Protein AF-A0A2X3K4H9-F1 (afdb_monomer)

pLDDT: mean 88.52, std 13.28, range [29.33, 98.56]

Foldseek 3Di:
DPDDPPDDDDDADEAEDEDFPVVCPDPVNVVVLVCLQFVPVPPVLVVVLVVQLVCLVDPVSCVVVVNPVVSVVSNCVSVPPGRRRHQAYEYDYDQLRDLVRQLVVLCCCCPVVVHAYAYEDELLQVADVRLCVLCVLQVNNVWADDNVSSVSGDYNVSVLVSQVVSCVSCVVSVHHYAYEYDFWDWTAPPPPPDDDGIDTDGALLFVLSSLVVVLVNCVSVVQAHAYEYNGRDELVCLLLCVQQVHDDYHDVVHLPDPCHPVSVVSSVVSCVPHPSPPDPGGNNVSSVVVSVCSSPPPSNHAADQDPDDQDDPDDADPVRNDDLSLLVQDPQSQPQVVLVVCVVVVVLQVSLVSCVVRALCLVCQLPDPPRSSQVNGPCSVPHGGDPSSPSSVVSCVSNVVVNVVVDDQAPQQQVDEAEEFEAQARVSSVVQSVCSNVRHNYDYHHPDPDGHDDPDPDPDPDDDDD

Secondary structure (DSSP, 8-state):
--PPPSSS----EEEEE-S-HHHHTSHHHHHHHHHHH--TT-HHHHHHHHHHHHHHH-HHHHHHTT-GGGHHHHHTHHHHS-S--EEEEEE-PPTT--HHHHHHHHHHHHHTS--EEEEEE-GGGG-HHHHHHHHHHTT-TT----HHHHHHSPPHHHHHHHHHHHHHHHHHTT--EEEEE-S-EEEE--S-SSSSSEEEE-SGGGHHHHHHHHHHHHHHTTT-S-EEE-SS--TTTHHHHHHTT--SB--HHHHTSTTGGGHHHHHHHHHHT-SGGG--S--HHHHHHHHHHTTT-GGGS-----------SSPPPTT-----HHHHHSTT---HHHHHHHHHTT-HHHHHHHHHHH-S-HHHHHHS---HHHHT-GGGGTS----HHHHHHHHHHHHHHHHHHH--PPTTTTSSPPEEEE--SHHHHHHHHHHHHTT--EEEE-SSSSSS--------------

Organism: Escherichia coli (NCBI:txid562)

Nearest PDB structures (foldseek):
  8oh5-assembly1_C  TM=9.272E-01  e=1.224E-05  Sporomusa ovata DSM 2662
  7mfm-assembly1_I  TM=8.355E-01  e=2.656E-06  Bacillus subtilis
  6s6s-assembly1_F  TM=8.269E-01  e=1.523E-05  Azospirillum brasilense
  6i4b-assembly2_B  TM=3.781E-01  e=1.017E-03  Plasmodium falciparum
  5e9h-assembly1_A  TM=2.307E-01  e=1.999E+00  Fusarium graminearum PH-1

InterPro domains:
  IPR009051 Alpha-helical ferredoxin [G3DSA:1.10.1060.10] (274-410)
  IPR028261 Dihydroprymidine dehydrogenase domain II [PF14691] (319-399)
  IPR036188 FAD/NAD(P)-binding domain superfamily [G3DSA:3.50.50.60] (411-460)
  IPR036188 FAD/NAD(P)-binding domain superfamily [SSF51905] (418-452)
  IPR051394 Glutamate Synthase [PTHR43100] (319-453)

Solvent-accessible surface area (backbone atoms only — not comparable to full-atom values): 26100 Å² total; per-residue (Å²): 127,98,67,78,62,97,74,66,95,77,86,83,49,69,44,76,50,71,66,55,59,70,58,48,68,33,69,73,44,40,53,51,52,50,42,40,44,43,24,74,85,36,69,64,51,54,52,51,36,52,51,52,47,53,50,69,68,33,67,66,57,28,55,78,69,72,39,60,93,46,43,74,72,50,66,51,41,56,78,64,57,67,44,58,49,32,67,32,37,35,39,45,72,59,90,52,51,52,64,69,54,56,50,51,42,52,46,45,35,42,71,77,65,66,29,24,40,28,43,51,46,56,51,52,47,63,34,59,71,54,49,51,50,55,34,44,70,19,58,43,66,87,65,46,70,62,65,66,61,43,68,51,31,60,48,48,70,61,48,54,58,50,50,54,54,48,46,54,50,20,55,74,66,76,42,55,50,36,37,29,36,37,48,52,45,78,25,47,43,84,78,72,85,57,84,66,69,58,40,72,49,56,34,45,76,32,24,39,46,33,40,39,45,51,32,55,52,23,62,78,45,74,10,66,62,45,36,28,42,29,23,28,41,34,79,90,44,45,52,66,49,38,60,17,32,46,51,61,77,44,42,67,70,46,39,74,37,92,66,29,74,62,46,55,61,53,41,47,59,59,47,69,79,49,80,37,80,78,50,90,44,34,42,47,70,56,31,43,51,51,29,57,46,34,54,72,37,75,80,36,43,58,67,78,57,78,86,74,77,80,74,71,98,64,86,70,48,97,90,56,75,72,78,61,47,29,27,72,50,27,94,62,53,44,68,54,71,58,33,52,51,29,48,76,69,70,37,22,32,61,20,34,52,58,47,52,73,58,34,76,51,54,72,57,49,27,73,70,53,86,53,53,26,36,80,29,26,75,46,39,81,80,44,54,47,62,62,59,45,58,52,46,37,50,21,44,75,72,6,44,69,60,35,59,73,70,59,68,84,50,85,58,55,54,75,44,71,72,43,81,37,81,38,38,24,70,69,32,48,35,52,43,50,54,41,32,56,75,8,23,39,63,47,76,46,55,92,60,98,63,77,62,56,77,95,68,88,72,86,70,91,71,81,93,81,130

Sequence (466 aa):
MFQPSDSGKSFIFNMSVGYNLEGIKQPPMQQFIDNMMDASDHPKFAQYRDTLNKLLQDDAFLARHGLQEKRESLQALPARIPTSMVQGVTLSTMHGCPPHEIEAICRYMLEEKGLNTFVKLNPTLLGYARVREILDVCGFGYIGLKEESFDHDLKLTQALEMLERLMALAKEKSLGFGVKLTNTLGTINNKGALPGEEMYMSGRALFPLSINVAAVLSRAFDGKLPISYSGGASQLTIRDIFDTGIRPITMATDLLKPGGYLRLSACMRELEGSDAWGLDHVDVERLNRLAADALTMEYTQKHWKPEERIEVAEDLPLTDCYVAPCVTACAIKQDIPEYIRLLGEHRYADALELIYQRNALPAITGHICDHQCQYNCTRLDYDSALNIRELKKVALEKGWDEYKQRWHKPAGSGSRHPVAVIGAGPAGLAAGYFLARAGHPVTLFEREANCGRRGEKYHSSVPNSG

Mean predicted aligned error: 9.31 Å

Structure (mmCIF, N/CA/C/O backbone):
data_AF-A0A2X3K4H9-F1
#
_entry.id   AF-A0A2X3K4H9-F1
#
loop_
_atom_site.group_PDB
_atom_site.id
_atom_site.type_symbol
_atom_site.label_atom_id
_atom_site.label_alt_id
_atom_site.label_comp_id
_atom_site.label_asym_id
_atom_site.label_entity_id
_atom_site.label_seq_id
_atom_site.pdbx_PDB_ins_code
_atom_site.Cartn_x
_atom_site.Cartn_y
_atom_site.Cartn_z
_atom_site.occupancy
_atom_site.B_iso_or_equiv
_atom_site.auth_seq_id
_atom_site.auth_comp_id
_atom_site.auth_asym_id
_atom_site.auth_atom_id
_atom_site.pdbx_PDB_model_num
ATOM 1 N N . MET A 1 1 ? -23.880 -5.571 12.671 1.00 32.69 1 MET A N 1
ATOM 2 C CA . MET A 1 1 ? -22.768 -5.452 11.703 1.00 32.69 1 MET A CA 1
ATOM 3 C C . MET A 1 1 ? -22.961 -4.160 10.919 1.00 32.69 1 MET A C 1
ATOM 5 O O . MET A 1 1 ? -24.093 -3.881 10.552 1.00 32.69 1 MET A O 1
ATOM 9 N N . PHE A 1 2 ? -21.910 -3.354 10.727 1.00 37.22 2 PHE A N 1
ATOM 10 C CA . PHE A 1 2 ? -21.955 -2.127 9.918 1.00 37.22 2 PHE A CA 1
ATOM 11 C C . PHE A 1 2 ? -22.242 -2.486 8.453 1.00 37.22 2 PHE A C 1
ATOM 13 O O . PHE A 1 2 ? -21.317 -2.749 7.688 1.00 37.22 2 PHE A O 1
ATOM 20 N N . GLN A 1 3 ? -23.514 -2.552 8.074 1.00 30.88 3 GLN A N 1
ATOM 21 C CA . GLN A 1 3 ? -23.913 -2.697 6.680 1.00 30.88 3 GLN A CA 1
ATOM 22 C C . GLN A 1 3 ? -24.199 -1.307 6.101 1.00 30.88 3 GLN A C 1
ATOM 24 O O . GLN A 1 3 ? -24.977 -0.553 6.691 1.00 30.88 3 GLN A O 1
ATOM 29 N N . PRO A 1 4 ? -23.576 -0.934 4.970 1.00 37.12 4 PRO A N 1
ATOM 30 C CA . PRO A 1 4 ? -24.044 0.193 4.179 1.00 37.12 4 PRO A CA 1
ATOM 31 C C . PRO A 1 4 ? -25.512 -0.048 3.818 1.00 37.12 4 PRO A C 1
ATOM 33 O O . PRO A 1 4 ? -25.869 -1.157 3.430 1.00 37.12 4 PRO A O 1
ATOM 36 N N . SER A 1 5 ? -26.357 0.974 3.955 1.00 36.72 5 SER A N 1
ATOM 37 C CA . SER A 1 5 ? -27.742 0.929 3.479 1.00 36.72 5 SER A CA 1
ATOM 38 C C . SER A 1 5 ? -27.809 0.470 2.018 1.00 36.72 5 SER A C 1
ATOM 40 O O . SER A 1 5 ? -26.941 0.861 1.237 1.00 36.72 5 SER A O 1
ATOM 42 N N . ASP A 1 6 ? -28.891 -0.212 1.634 1.00 41.84 6 ASP A N 1
ATOM 43 C CA . ASP A 1 6 ? -29.187 -0.696 0.269 1.00 41.84 6 ASP A CA 1
ATOM 44 C C . ASP A 1 6 ? -29.144 0.379 -0.846 1.00 41.84 6 ASP A C 1
ATOM 46 O O . ASP A 1 6 ? -29.258 0.073 -2.032 1.00 41.84 6 ASP A O 1
ATOM 50 N N . SER A 1 7 ? -28.949 1.656 -0.507 1.00 44.53 7 SER A N 1
ATOM 51 C CA . SER A 1 7 ? -28.808 2.762 -1.451 1.00 44.53 7 SER A CA 1
ATOM 52 C C . SER A 1 7 ? -27.354 3.237 -1.606 1.00 44.53 7 SER A C 1
ATOM 54 O O . SER A 1 7 ? -26.937 4.219 -0.991 1.00 44.53 7 SER A O 1
ATOM 56 N N . GLY A 1 8 ? -26.609 2.599 -2.511 1.00 53.66 8 GLY A N 1
ATOM 57 C CA . GLY A 1 8 ? -25.407 3.164 -3.140 1.00 53.66 8 GLY A CA 1
ATOM 58 C C . GLY A 1 8 ? -24.154 3.327 -2.264 1.00 53.66 8 GLY A C 1
ATOM 59 O O . GLY A 1 8 ? -24.113 3.002 -1.081 1.00 53.66 8 GLY A O 1
ATOM 60 N N . LYS A 1 9 ? -23.078 3.824 -2.894 1.00 53.56 9 LYS A N 1
ATOM 61 C CA . LYS A 1 9 ? -21.779 4.083 -2.250 1.00 53.56 9 LYS A CA 1
ATOM 62 C C . LYS A 1 9 ? -21.973 5.069 -1.093 1.00 53.56 9 LYS A C 1
ATOM 64 O O . LYS A 1 9 ? -22.380 6.205 -1.329 1.00 53.56 9 LYS A O 1
ATOM 69 N N . SER A 1 10 ? -21.659 4.642 0.126 1.00 62.22 10 SER A N 1
ATOM 70 C CA . SER A 1 10 ? -21.800 5.447 1.340 1.00 62.22 10 SER A CA 1
ATOM 71 C C . SER A 1 10 ? -20.437 5.686 1.989 1.00 62.22 10 SER A C 1
ATOM 73 O O . SER A 1 10 ? -19.548 4.836 1.919 1.00 62.22 10 SER A O 1
ATOM 75 N N . PHE A 1 11 ? -20.257 6.860 2.587 1.00 73.00 11 PHE A N 1
ATOM 76 C CA . PHE A 1 11 ? -19.050 7.229 3.322 1.00 73.00 11 PHE A CA 1
ATOM 77 C C . PHE A 1 11 ? -19.358 7.190 4.814 1.00 73.00 11 PHE A C 1
ATOM 79 O O . PHE A 1 11 ? -20.405 7.664 5.245 1.00 73.00 11 PHE A O 1
ATOM 86 N N . ILE A 1 12 ? -18.432 6.647 5.597 1.00 77.75 12 ILE A N 1
ATOM 87 C CA . ILE A 1 12 ? -18.536 6.605 7.054 1.00 77.75 12 ILE A CA 1
ATOM 88 C C . ILE A 1 12 ? -17.395 7.445 7.614 1.00 77.75 12 ILE A C 1
ATOM 90 O O . ILE A 1 12 ? -16.233 7.218 7.269 1.00 77.75 12 ILE A O 1
ATOM 94 N N . PHE A 1 13 ? -17.714 8.391 8.495 1.00 87.00 13 PHE A N 1
ATOM 95 C CA . PHE A 1 13 ? -16.705 9.035 9.324 1.00 87.00 13 PHE A CA 1
ATOM 96 C C . PHE A 1 13 ? -16.558 8.247 10.621 1.00 87.00 13 PHE A C 1
ATOM 98 O O . PHE A 1 13 ? -17.532 7.891 11.282 1.00 87.00 13 PHE A O 1
ATOM 105 N N . ASN A 1 14 ? -15.312 7.969 10.975 1.00 88.44 14 ASN A N 1
ATOM 106 C CA . ASN A 1 14 ? -14.957 7.279 12.201 1.00 88.44 14 ASN A CA 1
ATOM 107 C C . ASN A 1 14 ? -13.991 8.169 12.976 1.00 88.44 14 ASN A C 1
ATOM 109 O O . ASN A 1 14 ? -12.953 8.575 12.447 1.00 88.44 14 ASN A O 1
ATOM 113 N N . MET A 1 15 ? -14.353 8.491 14.212 1.00 93.25 15 MET A N 1
ATOM 114 C CA . MET A 1 15 ? -13.554 9.353 15.074 1.00 93.25 15 MET A CA 1
ATOM 115 C C . MET A 1 15 ? -12.345 8.586 15.613 1.00 93.25 15 MET A C 1
ATOM 117 O O . MET A 1 15 ? -12.411 7.377 15.812 1.00 93.25 15 MET A O 1
ATOM 121 N N . SER A 1 16 ? -11.237 9.273 15.887 1.00 91.75 16 SER A N 1
ATOM 122 C CA . SER A 1 16 ? -10.100 8.692 16.605 1.00 91.75 16 SER A CA 1
ATOM 123 C C . SER A 1 16 ? -9.801 9.519 17.845 1.00 91.75 16 SER A C 1
ATOM 125 O O . SER A 1 16 ? -9.658 10.733 17.738 1.00 91.75 16 SER A O 1
ATOM 127 N N . VAL A 1 17 ? -9.665 8.866 19.000 1.00 92.00 17 VAL A N 1
ATOM 128 C CA . VAL A 1 17 ? -9.350 9.515 20.284 1.00 92.00 17 VAL A CA 1
ATOM 129 C C . VAL A 1 17 ? -8.116 8.849 20.886 1.00 92.00 17 VAL A C 1
ATOM 131 O O . VAL A 1 17 ? -8.017 7.623 20.877 1.00 92.00 17 VAL A O 1
ATOM 134 N N . GLY A 1 18 ? -7.158 9.647 21.362 1.00 89.06 18 GLY A N 1
ATOM 135 C CA . GLY A 1 18 ? -5.876 9.166 21.887 1.00 89.06 18 GLY A CA 1
ATOM 136 C C . GLY A 1 18 ? -5.420 9.921 23.130 1.00 89.06 18 GLY A C 1
ATOM 137 O O . GLY A 1 18 ? -4.400 10.598 23.098 1.00 89.06 18 GLY A O 1
ATOM 138 N N . TYR A 1 19 ? -6.205 9.827 24.202 1.00 87.38 19 TYR A N 1
ATOM 139 C CA . TYR A 1 19 ? -5.939 10.432 25.510 1.00 87.38 19 TYR A CA 1
ATOM 140 C C . TYR A 1 19 ? -6.294 9.430 26.612 1.00 87.38 19 TYR A C 1
ATOM 142 O O . TYR A 1 19 ? -7.030 8.474 26.360 1.00 87.38 19 TYR A O 1
ATOM 150 N N . ASN A 1 20 ? -5.807 9.665 27.830 1.00 91.94 20 ASN A N 1
ATOM 151 C CA . ASN A 1 20 ? -6.310 8.970 29.013 1.00 91.94 20 ASN A CA 1
ATOM 152 C C . ASN A 1 20 ? -7.774 9.344 29.299 1.00 91.94 20 ASN A C 1
ATOM 154 O O . ASN A 1 20 ? -8.291 10.336 28.778 1.00 91.94 20 ASN A O 1
ATOM 158 N N . LEU A 1 21 ? -8.454 8.572 30.151 1.00 93.38 21 LEU A N 1
ATOM 159 C CA . LEU A 1 21 ? -9.870 8.817 30.447 1.00 93.38 21 LEU A CA 1
ATOM 160 C C . LEU A 1 21 ? -10.109 10.214 31.036 1.00 93.38 21 LEU A C 1
ATOM 162 O O . LEU A 1 21 ? -11.096 10.867 30.699 1.00 93.38 21 LEU A O 1
ATOM 166 N N . GLU A 1 22 ? -9.202 10.682 31.892 1.00 94.00 22 GLU A N 1
ATOM 167 C CA . GLU A 1 22 ? -9.266 12.030 32.457 1.00 94.00 22 GLU A CA 1
ATOM 168 C C . GLU A 1 22 ? -9.216 13.098 31.359 1.00 94.00 22 GLU A C 1
ATOM 170 O O . GLU A 1 22 ? -10.086 13.965 31.310 1.00 94.00 22 GLU A O 1
ATOM 175 N N . GLY A 1 23 ? -8.254 12.998 30.438 1.00 93.38 23 GLY A N 1
ATOM 176 C CA . GLY A 1 23 ? -8.111 13.889 29.290 1.00 93.38 23 GLY A CA 1
ATOM 177 C C . GLY A 1 23 ? -9.315 13.839 28.354 1.00 93.38 23 GLY A C 1
ATOM 178 O O . GLY A 1 23 ? -9.757 14.875 27.863 1.00 93.38 23 GLY A O 1
ATOM 179 N N . ILE A 1 24 ? -9.905 12.655 28.164 1.00 94.44 24 ILE A N 1
ATOM 180 C CA . ILE A 1 24 ? -11.138 12.486 27.385 1.00 94.44 24 ILE A CA 1
ATOM 181 C C . ILE A 1 24 ? -12.302 13.249 28.007 1.00 94.44 24 ILE A C 1
ATOM 183 O O . ILE A 1 24 ? -13.101 13.840 27.283 1.00 94.44 24 ILE A O 1
ATOM 187 N N . LYS A 1 25 ? -12.398 13.265 29.336 1.00 95.94 25 LYS A N 1
ATOM 188 C CA . LYS A 1 25 ? -13.464 13.958 30.067 1.00 95.94 25 LYS A CA 1
ATOM 189 C C . LYS A 1 25 ? -13.266 15.474 30.149 1.00 95.94 25 LYS A C 1
ATOM 191 O O . LYS A 1 25 ? -14.180 16.165 30.591 1.00 95.94 25 LYS A O 1
ATOM 196 N N . GLN A 1 26 ? -12.122 16.008 29.713 1.00 97.38 26 GLN A N 1
ATOM 197 C CA . GLN A 1 26 ? -11.888 17.451 29.725 1.00 97.38 26 GLN A CA 1
ATOM 198 C C . GLN A 1 26 ? -12.803 18.186 28.730 1.00 97.38 26 GLN A C 1
ATOM 200 O O . GLN A 1 26 ? -13.068 17.663 27.641 1.00 97.38 26 GLN A O 1
ATOM 205 N N . PRO A 1 27 ? -13.231 19.428 29.039 1.00 97.69 27 PRO A N 1
ATOM 206 C CA . PRO A 1 27 ? -14.186 20.168 28.212 1.00 97.69 27 PRO A CA 1
ATOM 207 C C . PRO A 1 27 ? -13.824 20.277 26.720 1.00 97.69 27 PRO A C 1
ATOM 209 O O . PRO A 1 27 ? -14.715 20.063 25.901 1.00 97.69 27 PRO A O 1
ATOM 212 N N . PRO A 1 28 ? -12.557 20.526 26.315 1.00 96.00 28 PRO A N 1
ATOM 213 C CA . PRO A 1 28 ? -12.213 20.600 24.892 1.00 96.00 28 PRO A CA 1
ATOM 214 C C . PRO A 1 28 ? -12.434 19.279 24.145 1.00 96.00 28 PRO A C 1
ATOM 216 O O . PRO A 1 28 ? -12.860 19.280 22.992 1.00 96.00 28 PRO A O 1
ATOM 219 N N . MET A 1 29 ? -12.158 18.147 24.800 1.00 95.12 29 MET A N 1
ATOM 220 C CA . MET A 1 29 ? -12.323 16.829 24.190 1.00 95.12 29 MET A CA 1
ATOM 221 C C . MET A 1 29 ? -13.792 16.415 24.149 1.00 95.12 29 MET A C 1
ATOM 223 O O . MET A 1 29 ? -14.240 15.875 23.142 1.00 95.12 29 MET A O 1
ATOM 227 N N . GLN A 1 30 ? -14.556 16.733 25.197 1.00 96.50 30 GLN A N 1
ATOM 228 C CA . GLN A 1 30 ? -16.007 16.548 25.204 1.00 96.50 30 GLN A CA 1
ATOM 229 C C . GLN A 1 30 ? -16.666 17.360 24.091 1.00 96.50 30 GLN A C 1
ATOM 231 O O . GLN A 1 30 ? -17.379 16.791 23.276 1.00 96.50 30 GLN A O 1
ATOM 236 N N . GLN A 1 31 ? -16.321 18.645 23.966 1.00 95.38 31 GLN A N 1
ATOM 237 C CA . GLN A 1 31 ? -16.820 19.493 22.887 1.00 95.38 31 GLN A CA 1
ATOM 238 C C . GLN A 1 31 ? -16.481 18.921 21.503 1.00 95.38 31 GLN A C 1
ATOM 240 O O . GLN A 1 31 ? -17.327 18.931 20.614 1.00 95.38 31 GLN A O 1
ATOM 245 N N . PHE A 1 32 ? -15.263 18.408 21.303 1.00 94.31 32 PHE A N 1
ATOM 246 C CA . PHE A 1 32 ? -14.895 17.749 20.050 1.00 94.31 32 PHE A CA 1
ATOM 247 C C . PHE A 1 32 ? -15.751 16.502 19.779 1.00 94.31 32 PHE A C 1
ATOM 249 O O . PHE A 1 32 ? -16.311 16.386 18.692 1.00 94.31 32 PHE A O 1
ATOM 256 N N . ILE A 1 33 ? -15.869 15.594 20.753 1.00 95.12 33 ILE A N 1
ATOM 257 C CA . ILE A 1 33 ? -16.654 14.358 20.630 1.00 95.12 33 ILE A CA 1
ATOM 258 C C . ILE A 1 33 ? -18.118 14.682 20.329 1.00 95.12 33 ILE A C 1
ATOM 260 O O . ILE A 1 33 ? -18.667 14.160 19.360 1.00 95.12 33 ILE A O 1
ATOM 264 N N . ASP A 1 34 ? -18.719 15.582 21.104 1.00 95.12 34 ASP A N 1
ATOM 265 C CA . ASP A 1 34 ? -20.133 15.932 20.999 1.00 95.12 34 ASP A CA 1
ATOM 266 C C . ASP A 1 34 ? -20.433 16.602 19.649 1.00 95.12 34 ASP A C 1
ATOM 268 O O . ASP A 1 34 ? -21.376 16.206 18.973 1.00 95.12 34 ASP A O 1
ATOM 272 N N . ASN A 1 35 ? -19.564 17.506 19.173 1.00 94.25 35 ASN A N 1
ATOM 273 C CA . ASN A 1 35 ? -19.700 18.126 17.847 1.00 94.25 35 ASN A CA 1
ATOM 274 C C . ASN A 1 35 ? -19.544 17.126 16.688 1.00 94.25 35 ASN A C 1
ATOM 276 O O . ASN A 1 35 ? -20.091 17.339 15.607 1.00 94.25 35 ASN A O 1
ATOM 280 N N . MET A 1 36 ? -18.744 16.069 16.861 1.00 93.06 36 MET A N 1
ATOM 281 C CA . MET A 1 36 ? -18.615 15.014 15.850 1.00 93.06 36 MET A CA 1
ATOM 282 C C . MET A 1 36 ? -19.820 14.066 15.879 1.00 93.06 36 MET A C 1
ATOM 284 O O . MET A 1 36 ? -20.218 13.550 14.832 1.00 93.06 36 MET A O 1
ATOM 288 N N . MET A 1 37 ? -20.398 13.826 17.058 1.00 94.06 37 MET A N 1
ATOM 289 C CA . MET A 1 37 ? -21.619 13.036 17.224 1.00 94.06 37 MET A CA 1
ATOM 290 C C . MET A 1 37 ? -22.837 13.760 16.656 1.00 94.06 37 MET A C 1
ATOM 292 O O . MET A 1 37 ? -23.650 13.123 15.991 1.00 94.06 37 MET A O 1
ATOM 296 N N . ASP A 1 38 ? -22.933 15.073 16.865 1.00 94.12 38 ASP A N 1
ATOM 297 C CA . ASP A 1 38 ? -23.936 15.934 16.253 1.00 94.12 38 ASP A CA 1
ATOM 298 C C . ASP A 1 38 ? -23.370 17.327 15.951 1.00 94.12 38 ASP A C 1
ATOM 300 O O . ASP A 1 38 ? -23.091 18.137 16.832 1.00 94.12 38 ASP A O 1
ATOM 304 N N . ALA A 1 39 ? -23.223 17.613 14.661 1.00 94.06 39 ALA A N 1
ATOM 305 C CA . ALA A 1 39 ? -22.724 18.884 14.160 1.00 94.06 39 ALA A CA 1
ATOM 306 C C . ALA A 1 39 ? -23.843 19.907 13.888 1.00 94.06 39 ALA A C 1
ATOM 308 O O . ALA A 1 39 ? -23.570 20.938 13.270 1.00 94.06 39 ALA A O 1
ATOM 309 N N . SER A 1 40 ? -25.090 19.624 14.290 1.00 92.19 40 SER A N 1
ATOM 310 C CA . SER A 1 40 ? -26.276 20.450 14.011 1.00 92.19 40 SER A CA 1
ATOM 311 C C . SER A 1 40 ? -26.090 21.916 14.413 1.00 92.19 40 SER A C 1
ATOM 313 O O . SER A 1 40 ? -26.322 22.809 13.595 1.00 92.19 40 SER A O 1
ATOM 315 N N . ASP A 1 41 ? -25.557 22.147 15.611 1.00 92.81 41 ASP A N 1
ATOM 316 C CA . ASP A 1 41 ? -25.309 23.480 16.168 1.00 92.81 41 ASP A CA 1
ATOM 317 C C . ASP A 1 41 ? -23.913 24.037 15.828 1.00 92.81 41 ASP A C 1
ATOM 319 O O . ASP A 1 41 ? -23.563 25.163 16.199 1.00 92.81 41 ASP A O 1
ATOM 323 N N . HIS A 1 42 ? -23.077 23.279 15.107 1.00 94.38 42 HIS A N 1
ATOM 324 C CA . HIS A 1 42 ? -21.708 23.696 14.834 1.00 94.38 42 HIS A CA 1
ATOM 325 C C . HIS A 1 42 ? -21.657 24.733 13.692 1.00 94.38 42 HIS A C 1
ATOM 327 O O . HIS A 1 42 ? -22.004 24.426 12.545 1.00 94.38 42 HIS A O 1
ATOM 333 N N . PRO A 1 43 ? -21.107 25.944 13.913 1.00 94.00 43 PRO A N 1
ATOM 334 C CA . PRO A 1 43 ? -21.185 27.041 12.942 1.00 94.00 43 PRO A CA 1
ATOM 335 C C . PRO A 1 43 ? -20.481 26.722 11.617 1.00 94.00 43 PRO A C 1
ATOM 337 O O . PRO A 1 43 ? -20.911 27.159 10.548 1.00 94.00 43 PRO A O 1
ATOM 340 N N . LYS A 1 44 ? -19.409 25.917 11.654 1.00 94.06 44 LYS A N 1
ATOM 341 C CA . LYS A 1 44 ? -18.729 25.475 10.426 1.00 94.06 44 LYS A CA 1
ATOM 342 C C . LYS A 1 44 ? -19.562 24.507 9.599 1.00 94.06 44 LYS A C 1
ATOM 344 O O . LYS A 1 44 ? -19.430 24.519 8.382 1.00 94.06 44 LYS A O 1
ATOM 349 N N . PHE A 1 45 ? -20.404 23.689 10.226 1.00 93.12 45 PHE A N 1
ATOM 350 C CA . PHE A 1 45 ? -21.232 22.740 9.491 1.00 93.12 45 PHE A CA 1
ATOM 351 C C . PHE A 1 45 ? -22.271 23.486 8.649 1.00 93.12 45 PHE A C 1
ATOM 353 O O . PHE A 1 45 ? -22.349 23.265 7.439 1.00 93.12 45 PHE A O 1
ATOM 360 N N . ALA A 1 46 ? -22.958 24.464 9.251 1.00 92.31 46 ALA A N 1
ATOM 361 C CA . ALA A 1 46 ? -23.839 25.384 8.533 1.00 92.31 46 ALA A CA 1
ATOM 362 C C . ALA A 1 46 ? -23.086 26.128 7.413 1.00 92.31 46 ALA A C 1
ATOM 364 O O . ALA A 1 46 ? -23.497 26.084 6.254 1.00 92.31 46 ALA A O 1
ATOM 365 N N . GLN A 1 47 ? -21.914 26.705 7.721 1.00 96.25 47 GLN A N 1
ATOM 366 C CA . GLN A 1 47 ? -21.083 27.404 6.734 1.00 96.25 47 GLN A CA 1
ATOM 367 C C . GLN A 1 47 ? -20.724 26.519 5.524 1.00 96.25 47 GLN A C 1
ATOM 369 O O . GLN A 1 47 ? -20.780 26.977 4.378 1.00 96.25 47 GLN A O 1
ATOM 374 N N . TYR A 1 48 ? -20.325 25.264 5.750 1.00 94.56 48 TYR A N 1
ATOM 375 C CA . TYR A 1 48 ? -19.946 24.350 4.671 1.00 94.56 48 TYR A CA 1
ATOM 376 C C . TYR A 1 48 ? -21.150 23.866 3.868 1.00 94.56 48 TYR A C 1
ATOM 378 O O . TYR A 1 48 ? -21.047 23.771 2.645 1.00 94.56 48 TYR A O 1
ATOM 386 N N . ARG A 1 49 ? -22.302 23.640 4.510 1.00 92.88 49 ARG A N 1
ATOM 387 C CA . ARG A 1 49 ? -23.559 23.351 3.805 1.00 92.88 49 ARG A CA 1
ATOM 388 C C . ARG A 1 49 ? -23.978 24.503 2.899 1.00 92.88 49 ARG A C 1
ATOM 390 O O . ARG A 1 49 ? -24.313 24.262 1.741 1.00 92.88 49 ARG A O 1
ATOM 397 N N . ASP A 1 50 ? -23.882 25.739 3.378 1.00 94.69 50 ASP A N 1
ATOM 398 C CA . ASP A 1 50 ? -24.187 26.929 2.581 1.00 94.69 50 ASP A CA 1
ATOM 399 C C . ASP A 1 50 ? -23.204 27.111 1.425 1.00 94.69 50 ASP A C 1
ATOM 401 O O . ASP A 1 50 ? -23.597 27.455 0.312 1.00 94.69 50 ASP A O 1
ATOM 405 N N . THR A 1 51 ? -21.917 26.858 1.672 1.00 96.12 51 THR A N 1
ATOM 406 C CA . THR A 1 51 ? -20.880 26.915 0.632 1.00 96.12 51 THR A CA 1
ATOM 407 C C . THR A 1 51 ? -21.145 25.876 -0.453 1.00 96.12 51 THR A C 1
ATOM 409 O O . THR A 1 51 ? -21.120 26.211 -1.636 1.00 96.12 51 THR A O 1
ATOM 412 N N . LEU A 1 52 ? -21.462 24.637 -0.065 1.00 93.81 52 LEU A N 1
ATOM 413 C CA . LEU A 1 52 ? -21.840 23.583 -1.001 1.00 93.81 52 LEU A CA 1
ATOM 414 C C . LEU A 1 52 ? -23.093 23.973 -1.794 1.00 93.81 52 LEU A C 1
ATOM 416 O O . LEU A 1 52 ? -23.100 23.835 -3.011 1.00 93.81 52 LEU A O 1
ATOM 420 N N . ASN A 1 53 ? -24.122 24.508 -1.133 1.00 94.00 53 ASN A N 1
ATOM 421 C CA . ASN A 1 53 ? -25.340 24.961 -1.802 1.00 94.00 53 ASN A CA 1
ATOM 422 C C . ASN A 1 53 ? -25.043 26.043 -2.857 1.00 94.00 53 ASN A C 1
ATOM 424 O O . ASN A 1 53 ? -25.503 25.937 -3.988 1.00 94.00 53 ASN A O 1
ATOM 428 N N . LYS A 1 54 ? -24.200 27.033 -2.530 1.00 94.56 54 LYS A N 1
ATOM 429 C CA . LYS A 1 54 ? -23.768 28.075 -3.480 1.00 94.56 54 LYS A CA 1
ATOM 430 C C . LYS A 1 54 ? -23.019 27.494 -4.681 1.00 94.56 54 LYS A C 1
ATOM 432 O O . LYS A 1 54 ? -23.315 27.870 -5.808 1.00 94.56 54 LYS A O 1
ATOM 437 N N . LEU A 1 55 ? -22.092 26.558 -4.457 1.00 94.00 55 LEU A N 1
ATOM 438 C CA . LEU A 1 55 ? -21.357 25.893 -5.543 1.00 94.00 55 LEU A CA 1
ATOM 439 C C . LEU A 1 55 ? -22.288 25.101 -6.469 1.00 94.00 55 LEU A C 1
ATOM 441 O O . LEU A 1 55 ? -22.093 25.083 -7.678 1.00 94.00 55 LEU A O 1
ATOM 445 N N . LEU A 1 56 ? -23.316 24.461 -5.913 1.00 91.69 56 LEU A N 1
ATOM 446 C CA . LEU A 1 56 ? -24.286 23.682 -6.684 1.00 91.69 56 LEU A CA 1
ATOM 447 C C . LEU A 1 56 ? -25.325 24.546 -7.417 1.00 91.69 56 LEU A C 1
ATOM 449 O O . LEU A 1 56 ? -26.004 24.042 -8.312 1.00 91.69 56 LEU A O 1
ATOM 453 N N . GLN A 1 57 ? -25.443 25.826 -7.060 1.00 91.69 57 GLN A N 1
ATOM 454 C CA . GLN A 1 57 ? -26.235 26.827 -7.782 1.00 91.69 57 GLN A CA 1
ATOM 455 C C . GLN A 1 57 ? -25.429 27.547 -8.879 1.00 91.69 57 GLN A C 1
ATOM 457 O O . GLN A 1 57 ? -26.020 28.233 -9.709 1.00 91.69 57 GLN A O 1
ATOM 462 N N . ASP A 1 58 ? -24.102 27.395 -8.906 1.00 93.94 58 ASP A N 1
ATOM 463 C CA . ASP A 1 58 ? -23.226 28.000 -9.912 1.00 93.94 58 ASP A CA 1
ATOM 464 C C . ASP A 1 58 ? -23.162 27.132 -11.184 1.00 93.94 58 ASP A C 1
ATOM 466 O O . ASP A 1 58 ? -22.513 26.081 -11.241 1.00 93.94 58 ASP A O 1
ATOM 470 N N . ASP A 1 59 ? -23.824 27.601 -12.244 1.00 92.88 59 ASP A N 1
ATOM 471 C CA . ASP A 1 59 ? -23.853 26.943 -13.553 1.00 92.88 59 ASP A CA 1
ATOM 472 C C . ASP A 1 59 ? -22.457 26.754 -14.164 1.00 92.88 59 ASP A C 1
ATOM 474 O O . ASP A 1 59 ? -22.198 25.727 -14.802 1.00 92.88 59 ASP A O 1
ATOM 478 N N . ALA A 1 60 ? -21.551 27.715 -13.963 1.00 94.69 60 ALA A N 1
ATOM 479 C CA . ALA A 1 60 ? -20.196 27.660 -14.497 1.00 94.69 60 ALA A CA 1
ATOM 480 C C . ALA A 1 60 ? -19.354 26.617 -13.754 1.00 94.69 60 ALA A C 1
ATOM 482 O O . ALA A 1 60 ? -18.579 25.891 -14.383 1.00 94.69 60 ALA A O 1
ATOM 483 N N . PHE A 1 61 ? -19.536 26.497 -12.435 1.00 93.38 61 PHE A N 1
ATOM 484 C CA . PHE A 1 61 ? -18.928 25.431 -11.640 1.00 93.38 61 PHE A CA 1
ATOM 485 C C . PHE A 1 61 ? -19.399 24.049 -12.114 1.00 93.38 61 PHE A C 1
ATOM 487 O O . PHE A 1 61 ? -18.573 23.183 -12.416 1.00 93.38 61 PHE A O 1
ATOM 494 N N . LEU A 1 62 ? -20.714 23.851 -12.262 1.00 91.94 62 LEU A N 1
ATOM 495 C CA . LEU A 1 62 ? -21.268 22.578 -12.734 1.00 91.94 62 LEU A CA 1
ATOM 496 C C . LEU A 1 62 ? -20.800 22.228 -14.153 1.00 91.94 62 LEU A C 1
ATOM 498 O O . LEU A 1 62 ? -20.477 21.069 -14.413 1.00 91.94 62 LEU A O 1
ATOM 502 N N . ALA A 1 63 ? -20.736 23.209 -15.058 1.00 92.94 63 ALA A N 1
ATOM 503 C CA . ALA A 1 63 ? -20.234 23.017 -16.418 1.00 92.94 63 ALA A CA 1
ATOM 504 C C . ALA A 1 63 ? -18.759 22.595 -16.423 1.00 92.94 63 ALA A C 1
ATOM 506 O O . ALA A 1 63 ? -18.403 21.595 -17.044 1.00 92.94 63 ALA A O 1
ATOM 507 N N . ARG A 1 64 ? -17.908 23.314 -15.677 1.00 94.38 64 ARG A N 1
ATOM 508 C CA . ARG A 1 64 ? -16.461 23.057 -15.591 1.00 94.38 64 ARG A CA 1
ATOM 509 C C . ARG A 1 64 ? -16.140 21.641 -15.113 1.00 94.38 64 ARG A C 1
ATOM 511 O O . ARG A 1 64 ? -15.133 21.077 -15.528 1.00 94.38 64 ARG A O 1
ATOM 518 N N . HIS A 1 65 ? -16.983 21.079 -14.252 1.00 89.69 65 HIS A N 1
ATOM 519 C CA . HIS A 1 65 ? -16.795 19.746 -13.681 1.00 89.69 65 HIS A CA 1
ATOM 520 C C . HIS A 1 65 ? -17.669 18.657 -14.329 1.00 89.69 65 HIS A C 1
ATOM 522 O O . HIS A 1 65 ? -17.660 17.524 -13.854 1.00 89.69 65 HIS A O 1
ATOM 528 N N . GLY A 1 66 ? -18.418 18.969 -15.396 1.00 90.38 66 GLY A N 1
ATOM 529 C CA . GLY A 1 66 ? -19.268 17.994 -16.093 1.00 90.38 66 GLY A CA 1
ATOM 530 C C . GLY A 1 66 ? -20.418 17.447 -15.237 1.00 90.38 66 GLY A C 1
ATOM 531 O O . GLY A 1 66 ? -20.807 16.292 -15.380 1.00 90.38 66 GLY A O 1
ATOM 532 N N . LEU A 1 67 ? -20.948 18.250 -14.310 1.00 89.38 67 LEU A N 1
ATOM 533 C CA . LEU A 1 67 ? -21.972 17.844 -13.337 1.00 89.38 67 LEU A CA 1
ATOM 534 C C . LEU A 1 67 ? -23.395 18.287 -13.713 1.00 89.38 67 LEU A C 1
ATOM 536 O O . LEU A 1 67 ? -24.322 18.073 -12.932 1.00 89.38 67 LEU A O 1
ATOM 540 N N . GLN A 1 68 ? -23.589 18.905 -14.882 1.00 87.31 68 GLN A N 1
ATOM 541 C CA . GLN A 1 68 ? -24.875 19.497 -15.277 1.00 87.31 68 GLN A CA 1
ATOM 542 C C . GLN A 1 68 ? -26.027 18.484 -15.288 1.00 87.31 68 GLN A C 1
ATOM 544 O O . GLN A 1 68 ? -27.081 18.766 -14.724 1.00 87.31 68 GLN A O 1
ATOM 549 N N . GLU A 1 69 ? -25.803 17.284 -15.826 1.00 88.62 69 GLU A N 1
ATOM 550 C CA . GLU A 1 69 ? -26.807 16.209 -15.875 1.00 88.62 69 GLU A CA 1
ATOM 551 C C . GLU A 1 69 ? -27.193 15.678 -14.485 1.00 88.62 69 GLU A C 1
ATOM 553 O O . GLU A 1 69 ? -28.243 15.068 -14.314 1.00 88.62 69 GLU A O 1
ATOM 558 N N . LYS A 1 70 ? -26.363 15.926 -13.463 1.00 85.94 70 LYS A N 1
ATOM 559 C CA . LYS A 1 70 ? -26.612 15.507 -12.075 1.00 85.94 70 LYS A CA 1
ATOM 560 C C . LYS A 1 70 ? -27.190 16.619 -11.202 1.00 85.94 70 LYS A C 1
ATOM 562 O O . LYS A 1 70 ? -27.364 16.389 -10.004 1.00 85.94 70 LYS A O 1
ATOM 567 N N . ARG A 1 71 ? -27.496 17.794 -11.766 1.00 84.94 71 ARG A N 1
ATOM 568 C CA . ARG A 1 71 ? -27.931 18.994 -11.028 1.00 84.94 71 ARG A CA 1
ATOM 569 C C . ARG A 1 71 ? -29.030 18.698 -10.016 1.00 84.94 71 ARG A C 1
ATOM 571 O O . ARG A 1 71 ? -28.842 18.989 -8.841 1.00 84.94 71 ARG A O 1
ATOM 578 N N . GLU A 1 72 ? -30.133 18.092 -10.447 1.00 84.94 72 GLU A N 1
ATOM 579 C CA . GLU A 1 72 ? -31.277 17.816 -9.566 1.00 84.94 72 GLU A CA 1
ATOM 580 C C . GLU A 1 72 ? -30.880 16.916 -8.387 1.00 84.94 72 GLU A C 1
ATOM 582 O O . GLU A 1 72 ? -31.172 17.223 -7.232 1.00 84.94 72 GLU A O 1
ATOM 587 N N . SER A 1 73 ? -30.122 15.847 -8.660 1.00 83.25 73 SER A N 1
ATOM 588 C CA . SER A 1 73 ? -29.639 14.927 -7.620 1.00 83.25 73 SER A CA 1
ATOM 589 C C . SER A 1 73 ? -28.691 15.599 -6.620 1.00 83.25 73 SER A C 1
ATOM 591 O O . SER A 1 73 ? -28.692 15.253 -5.437 1.00 83.25 73 SER A O 1
ATOM 593 N N . LEU A 1 74 ? -27.897 16.569 -7.088 1.00 86.69 74 LEU A N 1
ATOM 594 C CA . LEU A 1 74 ? -26.920 17.285 -6.278 1.00 86.69 74 LEU A CA 1
ATOM 595 C C . LEU A 1 74 ? -27.568 18.413 -5.475 1.00 86.69 74 LEU A C 1
ATOM 597 O O . LEU A 1 74 ? -27.167 18.625 -4.340 1.00 86.69 74 LEU A O 1
ATOM 601 N N . GLN A 1 75 ? -28.593 19.094 -5.989 1.00 86.38 75 GLN A N 1
ATOM 602 C CA . GLN A 1 75 ? -29.274 20.178 -5.266 1.00 86.38 75 GLN A CA 1
ATOM 603 C C . GLN A 1 75 ? -29.863 19.721 -3.924 1.00 86.38 75 GLN A C 1
ATOM 605 O O . GLN A 1 75 ? -29.875 20.484 -2.961 1.00 86.38 75 GLN A O 1
ATOM 610 N N . ALA A 1 76 ? -30.284 18.457 -3.823 1.00 84.50 76 ALA A N 1
ATOM 611 C CA . ALA A 1 76 ? -30.744 17.869 -2.566 1.00 84.50 76 ALA A CA 1
ATOM 612 C C . ALA A 1 76 ? -29.598 17.461 -1.614 1.00 84.50 76 ALA A C 1
ATOM 614 O O . ALA A 1 76 ? -29.847 17.165 -0.445 1.00 84.50 76 ALA A O 1
ATOM 615 N N . LEU A 1 77 ? -28.344 17.422 -2.081 1.00 86.81 77 LEU A N 1
ATOM 616 C CA . LEU A 1 77 ? -27.199 16.920 -1.319 1.00 86.81 77 LEU A CA 1
ATOM 617 C C . LEU A 1 77 ? -26.950 17.698 -0.018 1.00 86.81 77 LEU A C 1
ATOM 619 O O . LEU A 1 77 ? -26.851 17.033 1.011 1.00 86.81 77 LEU A O 1
ATOM 623 N N . PRO A 1 78 ? -26.909 19.050 0.013 1.00 88.81 78 PRO A N 1
ATOM 624 C CA . PRO A 1 78 ? -26.689 19.782 1.261 1.00 88.81 78 PRO A CA 1
ATOM 625 C C . PRO A 1 78 ? -27.715 19.437 2.342 1.00 88.81 78 PRO A C 1
ATOM 627 O O . PRO A 1 78 ? -27.359 19.355 3.512 1.00 88.81 78 PRO A O 1
ATOM 630 N N . ALA A 1 79 ? -28.975 19.206 1.957 1.00 85.62 79 ALA A N 1
ATOM 631 C CA . ALA A 1 79 ? -30.046 18.831 2.877 1.00 85.62 79 ALA A CA 1
ATOM 632 C C . ALA A 1 79 ? -29.942 17.379 3.370 1.00 85.62 79 ALA A C 1
ATOM 634 O O . ALA A 1 79 ? -30.378 17.083 4.478 1.00 85.62 79 ALA A O 1
ATOM 635 N N . ARG A 1 80 ? -29.354 16.488 2.562 1.00 86.62 80 ARG A N 1
ATOM 636 C CA . ARG A 1 80 ? -29.192 15.059 2.863 1.00 86.62 80 ARG A CA 1
ATOM 637 C C . ARG A 1 80 ? -27.964 14.730 3.706 1.00 86.62 80 ARG A C 1
ATOM 639 O O . ARG A 1 80 ? -27.911 13.626 4.240 1.00 86.62 80 ARG A O 1
ATOM 646 N N . ILE A 1 81 ? -26.972 15.621 3.790 1.00 87.06 81 ILE A N 1
ATOM 647 C CA . ILE A 1 81 ? -25.786 15.388 4.624 1.00 87.06 81 ILE A CA 1
ATOM 648 C C . ILE A 1 81 ? -26.235 15.365 6.095 1.00 87.06 81 ILE A C 1
ATOM 650 O O . ILE A 1 81 ? -26.727 16.389 6.584 1.00 87.06 81 ILE A O 1
ATOM 654 N N . PRO A 1 82 ? -26.093 14.223 6.795 1.00 87.75 82 PRO A N 1
ATOM 655 C CA . PRO A 1 82 ? -26.519 14.103 8.182 1.00 87.75 82 PRO A CA 1
ATOM 656 C C . PRO A 1 82 ? -25.667 15.008 9.075 1.00 87.75 82 PRO A C 1
ATOM 658 O O . PRO A 1 82 ? -24.472 15.175 8.836 1.00 87.75 82 PRO A O 1
ATOM 661 N N . THR A 1 83 ? -26.278 15.588 10.109 1.00 90.50 83 THR A N 1
ATOM 662 C CA . THR A 1 83 ? -25.538 16.312 11.156 1.00 90.50 83 THR A CA 1
ATOM 663 C C . THR A 1 83 ? -24.797 15.342 12.073 1.00 90.50 83 THR A C 1
ATOM 665 O O . THR A 1 83 ? -23.744 15.683 12.605 1.00 90.50 83 THR A O 1
ATOM 668 N N . SER A 1 84 ? -25.302 14.110 12.197 1.00 89.56 84 SER A N 1
ATOM 669 C CA . SER A 1 84 ? -24.630 13.014 12.886 1.00 89.56 84 SER A CA 1
ATOM 670 C C . SER A 1 84 ? -23.468 12.481 12.048 1.00 89.56 84 SER A C 1
ATOM 672 O O . SER A 1 84 ? -23.650 11.586 11.214 1.00 89.56 84 SER A O 1
ATOM 674 N N . MET A 1 85 ? -22.281 13.060 12.226 1.00 86.69 85 MET A N 1
ATOM 675 C CA . MET A 1 85 ? -21.131 12.760 11.372 1.00 86.69 85 MET A CA 1
ATOM 676 C C . MET A 1 85 ? -20.535 11.389 11.686 1.00 86.69 85 MET A C 1
ATOM 678 O O . MET A 1 85 ? -20.211 10.645 10.761 1.00 86.69 85 MET A O 1
ATOM 682 N N . VAL A 1 86 ? -20.397 11.043 12.971 1.00 91.56 86 VAL A N 1
ATOM 683 C CA . VAL A 1 86 ? -19.787 9.778 13.407 1.00 91.56 86 VAL A CA 1
ATOM 684 C C . VAL A 1 86 ? -20.764 8.929 14.208 1.00 91.56 86 VAL A C 1
ATOM 686 O O . VAL A 1 86 ? -21.514 9.424 15.039 1.00 91.56 86 VAL A O 1
ATOM 689 N N . GLN A 1 87 ? -20.703 7.619 13.988 1.00 90.69 87 GLN A N 1
ATOM 690 C CA . GLN A 1 87 ? -21.405 6.617 14.802 1.00 90.69 87 GLN A CA 1
ATOM 691 C C . GLN A 1 87 ? -20.427 5.688 15.529 1.00 90.69 87 GLN A C 1
ATOM 693 O O . GLN A 1 87 ? -20.837 4.764 16.231 1.00 90.69 87 GLN A O 1
ATOM 698 N N . GLY A 1 88 ? -19.124 5.899 15.338 1.00 93.75 88 GLY A N 1
ATOM 699 C CA . GLY A 1 88 ? -18.092 5.073 15.932 1.00 93.75 88 GLY A CA 1
ATOM 700 C C . GLY A 1 88 ? -16.816 5.837 16.240 1.00 93.75 88 GLY A C 1
ATOM 701 O O . GLY A 1 88 ? -16.542 6.907 15.684 1.00 93.75 88 GLY A O 1
ATOM 702 N N . VAL A 1 89 ? -16.047 5.254 17.152 1.00 95.50 89 VAL A N 1
ATOM 703 C CA . VAL A 1 89 ? -14.765 5.754 17.624 1.00 95.50 89 VAL A CA 1
ATOM 704 C C . VAL A 1 89 ? -13.722 4.644 17.588 1.00 95.50 89 VAL A C 1
ATOM 706 O O . VAL A 1 89 ? -13.977 3.492 17.933 1.00 95.50 89 VAL A O 1
ATOM 709 N N . THR A 1 90 ? -12.511 4.990 17.174 1.00 94.38 90 THR A N 1
ATOM 710 C CA . THR A 1 90 ? -11.320 4.160 17.312 1.00 94.38 90 THR A CA 1
ATOM 711 C C . THR A 1 90 ? -10.400 4.748 18.369 1.00 94.38 90 THR A C 1
ATOM 713 O O . THR A 1 90 ? -9.867 5.847 18.220 1.00 94.38 90 THR A O 1
ATOM 716 N N . LEU A 1 91 ? -10.176 3.986 19.426 1.00 93.25 91 LEU A N 1
ATOM 717 C CA . LEU A 1 91 ? -9.299 4.353 20.521 1.00 93.25 91 LEU A CA 1
ATOM 718 C C . LEU A 1 91 ? -7.855 4.035 20.154 1.00 93.25 91 LEU A C 1
ATOM 720 O O . LEU A 1 91 ? -7.523 2.914 19.767 1.00 93.25 91 LEU A O 1
ATOM 724 N N . SER A 1 92 ? -7.003 5.048 20.257 1.00 86.00 92 SER A N 1
ATOM 725 C CA . SER A 1 92 ? -5.557 4.926 20.112 1.00 86.00 92 SER A CA 1
ATOM 726 C C . SER A 1 92 ? -4.941 4.972 21.499 1.00 86.00 92 SER A C 1
ATOM 728 O O . SER A 1 92 ? -4.874 6.029 22.115 1.00 86.00 92 SER A O 1
ATOM 730 N N . THR A 1 93 ? -4.527 3.821 22.007 1.00 73.62 93 THR A N 1
ATOM 731 C CA . THR A 1 93 ? -3.881 3.732 23.314 1.00 73.62 93 THR A CA 1
ATOM 732 C C . THR A 1 93 ? -2.422 4.146 23.173 1.00 73.62 93 THR A C 1
ATOM 734 O O . THR A 1 93 ? -1.740 3.716 22.240 1.00 73.62 93 THR A O 1
ATOM 737 N N . MET A 1 94 ? -1.942 4.992 24.082 1.00 70.12 94 MET A N 1
ATOM 738 C CA . MET A 1 94 ? -0.517 5.319 24.161 1.00 70.12 94 MET A CA 1
ATOM 739 C C . MET A 1 94 ? 0.279 4.065 24.552 1.00 70.12 94 MET A C 1
ATOM 741 O O . MET A 1 94 ? -0.261 3.175 25.215 1.00 70.12 94 MET A O 1
ATOM 745 N N . HIS A 1 95 ? 1.552 3.988 24.153 1.00 70.19 95 HIS A N 1
ATOM 746 C CA . HIS A 1 95 ? 2.440 2.926 24.636 1.00 70.19 95 HIS A CA 1
ATOM 747 C C . HIS A 1 95 ? 2.505 2.941 26.164 1.00 70.19 95 HIS A C 1
ATOM 749 O O . HIS A 1 95 ? 2.601 4.008 26.770 1.00 70.19 95 HIS A O 1
ATOM 755 N N . GLY A 1 96 ? 2.397 1.758 26.772 1.00 68.50 96 GLY A N 1
ATOM 756 C CA . GLY A 1 96 ? 2.341 1.615 28.228 1.00 68.50 96 GLY A CA 1
ATOM 757 C C . GLY A 1 96 ? 1.022 2.034 28.896 1.00 68.50 96 GLY A C 1
ATOM 758 O O . GLY A 1 96 ? 0.982 2.124 30.122 1.00 68.50 96 GLY A O 1
ATOM 759 N N . CYS A 1 97 ? -0.057 2.294 28.143 1.00 79.31 97 CYS A N 1
ATOM 760 C CA . CYS A 1 97 ? -1.376 2.548 28.736 1.00 79.31 97 CYS A CA 1
ATOM 761 C C . CYS A 1 97 ? -1.872 1.292 29.484 1.00 79.31 97 CYS A C 1
ATOM 763 O O . CYS A 1 97 ? -1.978 0.223 28.870 1.00 79.31 97 CYS A O 1
ATOM 765 N N . PRO A 1 98 ? -2.184 1.385 30.791 1.00 85.31 98 PRO A N 1
ATOM 766 C CA . PRO A 1 98 ? -2.605 0.234 31.574 1.00 85.31 98 PRO A CA 1
ATOM 767 C C . PRO A 1 98 ? -3.890 -0.420 31.035 1.00 85.31 98 PRO A C 1
ATOM 769 O O . PRO A 1 98 ? -4.828 0.290 30.668 1.00 85.31 98 PRO A O 1
ATOM 772 N N . PRO A 1 99 ? -4.023 -1.760 31.083 1.00 86.62 99 PRO A N 1
ATOM 773 C CA . PRO A 1 99 ? -5.202 -2.460 30.557 1.00 86.62 99 PRO A CA 1
ATOM 774 C C . PRO A 1 99 ? -6.538 -1.963 31.132 1.00 86.62 99 PRO A C 1
ATOM 776 O O . PRO A 1 99 ? -7.518 -1.815 30.407 1.00 86.62 99 PRO A O 1
ATOM 779 N N . HIS A 1 100 ? -6.569 -1.652 32.432 1.00 90.25 100 HIS A N 1
ATOM 780 C CA . HIS A 1 100 ? -7.771 -1.149 33.102 1.00 90.25 100 HIS A CA 1
ATOM 781 C C . HIS A 1 100 ? -8.194 0.236 32.593 1.00 90.25 100 HIS A C 1
ATOM 783 O O . HIS A 1 100 ? -9.382 0.548 32.576 1.00 90.25 100 HIS A O 1
ATOM 789 N N . GLU A 1 101 ? -7.240 1.064 32.165 1.00 92.31 101 GLU A N 1
ATOM 790 C CA . GLU A 1 101 ? -7.516 2.379 31.597 1.00 92.31 101 GLU A CA 1
ATOM 791 C C . GLU A 1 101 ? -8.091 2.248 30.184 1.00 92.31 101 GLU A C 1
ATOM 793 O O . GLU A 1 101 ? -9.090 2.893 29.865 1.00 92.31 101 GLU A O 1
ATOM 798 N N . ILE A 1 102 ? -7.531 1.346 29.370 1.00 92.88 102 ILE A N 1
ATOM 799 C CA . ILE A 1 102 ? -8.067 1.008 28.045 1.00 92.88 102 ILE A CA 1
ATOM 800 C C . ILE A 1 102 ? -9.527 0.553 28.167 1.00 92.88 102 ILE A C 1
ATOM 802 O O . ILE A 1 102 ? -10.400 1.061 27.456 1.00 92.88 102 ILE A O 1
ATOM 806 N N . GLU A 1 103 ? -9.804 -0.370 29.093 1.00 95.38 103 GLU A N 1
ATOM 807 C CA . GLU A 1 103 ? -11.155 -0.872 29.342 1.00 95.38 103 GLU A CA 1
ATOM 808 C C . GLU A 1 103 ? -12.092 0.244 29.815 1.00 95.38 103 GLU A C 1
ATOM 810 O O . GLU A 1 103 ? -13.197 0.373 29.290 1.00 95.38 103 GLU A O 1
ATOM 815 N N . ALA A 1 104 ? -11.650 1.094 30.746 1.00 96.44 104 ALA A N 1
ATOM 816 C CA . ALA A 1 104 ? -12.454 2.197 3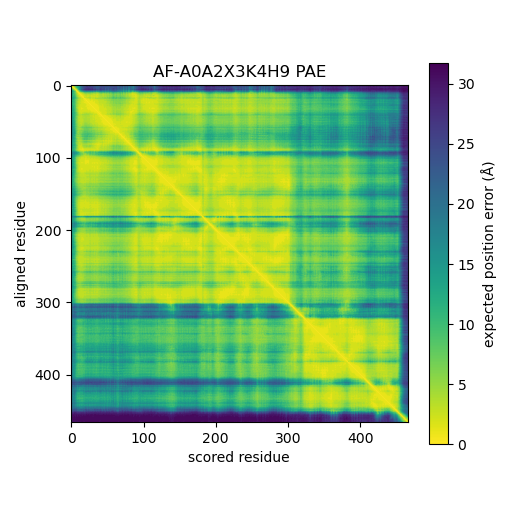1.265 1.00 96.44 104 ALA A CA 1
ATOM 817 C C . ALA A 1 104 ? -12.833 3.217 30.176 1.00 96.44 104 ALA A C 1
ATOM 819 O O . ALA A 1 104 ? -13.963 3.707 30.160 1.00 96.44 104 ALA A O 1
ATOM 820 N N . ILE A 1 105 ? -11.928 3.506 29.236 1.00 96.00 105 ILE A N 1
ATOM 821 C CA . ILE A 1 105 ? -12.229 4.374 28.090 1.00 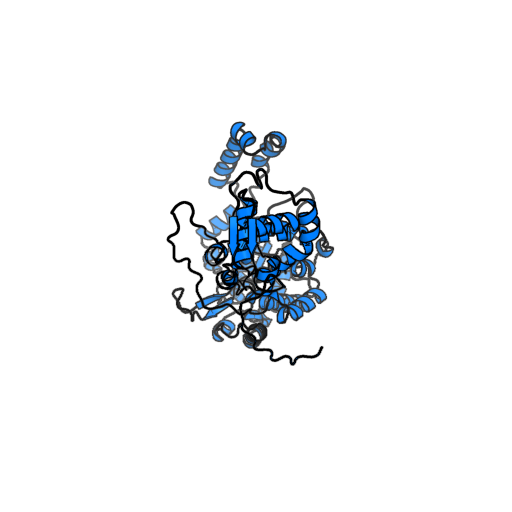96.00 105 ILE A CA 1
ATOM 822 C C . ILE A 1 105 ? -13.230 3.697 27.149 1.00 96.00 105 ILE A C 1
ATOM 824 O O . ILE A 1 105 ? -14.195 4.338 26.734 1.00 96.00 105 ILE A O 1
ATOM 828 N N . CYS A 1 106 ? -13.042 2.411 26.832 1.00 96.94 106 CYS A N 1
ATOM 829 C CA . CYS A 1 106 ? -13.985 1.669 25.989 1.00 96.94 106 CYS A CA 1
ATOM 830 C C . CYS A 1 106 ? -15.391 1.650 26.604 1.00 96.94 106 CYS A C 1
ATOM 832 O O . CYS A 1 106 ? -16.370 1.922 25.912 1.00 96.94 106 CYS A O 1
ATOM 834 N N . ARG A 1 107 ? -15.479 1.378 27.911 1.00 97.88 107 ARG A N 1
ATOM 835 C CA . ARG A 1 107 ? -16.723 1.415 28.685 1.00 97.88 107 ARG A CA 1
ATOM 836 C C . ARG A 1 107 ? -17.385 2.781 28.615 1.00 97.88 107 ARG A C 1
ATOM 838 O O . ARG A 1 107 ? -18.536 2.860 28.216 1.00 97.88 107 ARG A O 1
ATOM 845 N N . TYR A 1 108 ? -16.638 3.852 28.876 1.00 97.69 108 TYR A N 1
ATOM 846 C CA . TYR A 1 108 ? -17.148 5.219 28.773 1.00 97.69 108 TYR A CA 1
ATOM 847 C C . TYR A 1 108 ? -17.726 5.530 27.380 1.00 97.69 108 TYR A C 1
ATOM 849 O O . TYR A 1 108 ? -18.799 6.120 27.274 1.00 97.69 108 TYR A O 1
ATOM 857 N N . MET A 1 109 ? -17.065 5.095 26.303 1.00 97.56 109 MET A N 1
ATOM 858 C CA . MET A 1 109 ? -17.574 5.312 24.942 1.00 97.56 109 MET A CA 1
ATOM 859 C C . MET A 1 109 ? -18.852 4.519 2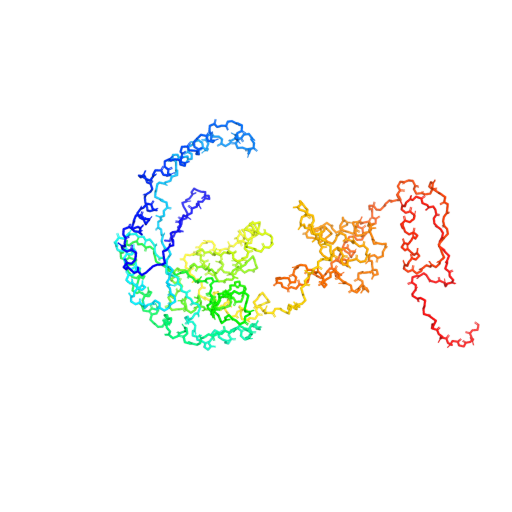4.646 1.00 97.56 109 MET A C 1
ATOM 861 O O . MET A 1 109 ? -19.747 5.041 23.984 1.00 97.56 109 MET A O 1
ATOM 865 N N . LEU A 1 110 ? -18.955 3.284 25.142 1.00 97.88 110 LEU A N 1
ATOM 866 C CA . LEU A 1 110 ? -20.126 2.423 24.953 1.00 97.88 110 LEU A CA 1
ATOM 867 C C . LEU A 1 110 ? -21.314 2.839 25.835 1.00 97.88 110 LEU A C 1
ATOM 869 O O . LEU A 1 110 ? -22.451 2.832 25.375 1.00 97.88 110 LEU A O 1
ATOM 873 N N . GLU A 1 111 ? -21.059 3.176 27.098 1.00 97.88 111 GLU A N 1
ATOM 874 C CA . GLU A 1 111 ? -22.084 3.424 28.117 1.00 97.88 111 GLU A CA 1
ATOM 875 C C . GLU A 1 111 ? -22.550 4.881 28.117 1.00 97.88 111 GLU A C 1
ATOM 877 O O . GLU A 1 111 ? -23.751 5.129 28.065 1.00 97.88 111 GLU A O 1
ATOM 882 N N . GLU A 1 112 ? -21.618 5.837 28.137 1.00 96.94 112 GLU A N 1
ATOM 883 C CA . GLU A 1 112 ? -21.941 7.261 28.302 1.00 96.94 112 GLU A CA 1
ATOM 884 C C . GLU A 1 112 ? -22.116 7.976 26.960 1.00 96.94 112 GLU A C 1
ATOM 886 O O . GLU A 1 112 ? -22.970 8.850 26.824 1.00 96.94 112 GLU A O 1
ATOM 891 N N . LYS A 1 113 ? -21.302 7.626 25.953 1.00 96.25 113 LYS A N 1
ATOM 892 C CA . LYS A 1 113 ? -21.381 8.243 24.615 1.00 96.25 113 LYS A CA 1
ATOM 893 C C . LYS A 1 113 ? -22.229 7.457 23.620 1.00 96.25 113 LYS A C 1
ATOM 895 O O . LYS A 1 113 ? -22.592 8.006 22.586 1.00 96.25 113 LYS A O 1
ATOM 900 N N . GLY A 1 114 ? -22.555 6.197 23.905 1.00 96.56 114 GLY A N 1
ATOM 901 C CA . GLY A 1 114 ? -23.356 5.366 23.005 1.00 96.56 114 GLY A CA 1
ATOM 902 C C . GLY A 1 114 ? -22.704 5.134 21.634 1.00 96.56 114 GLY A C 1
ATOM 903 O O . GLY A 1 114 ? -23.403 5.031 20.627 1.00 96.56 114 GLY A O 1
ATOM 904 N N . LEU A 1 115 ? -21.369 5.097 21.566 1.00 96.56 115 LEU A N 1
ATOM 905 C CA . LEU A 1 115 ? -20.614 4.969 20.319 1.00 96.56 115 LEU A CA 1
ATOM 906 C C . LEU A 1 115 ? -20.126 3.539 20.086 1.00 96.56 115 LEU A C 1
ATOM 908 O O . LEU A 1 115 ? -19.564 2.894 20.974 1.00 96.56 115 LEU A O 1
ATOM 912 N N . ASN A 1 116 ? -20.233 3.073 18.837 1.00 96.62 116 ASN A N 1
ATOM 913 C CA . ASN A 1 116 ? -19.545 1.856 18.408 1.00 96.62 116 ASN A CA 1
ATOM 914 C C . ASN A 1 116 ? -18.036 2.033 18.609 1.00 96.62 116 ASN A C 1
ATOM 916 O O . ASN A 1 116 ? -17.470 3.038 18.182 1.00 96.62 116 ASN A O 1
ATOM 920 N N . THR A 1 117 ? -17.367 1.067 19.226 1.00 96.94 117 THR A N 1
ATOM 921 C CA . THR A 1 117 ? -16.004 1.286 19.721 1.00 96.94 117 THR A CA 1
ATOM 922 C C . THR A 1 117 ? -15.029 0.257 19.167 1.00 96.94 117 THR A C 1
ATOM 924 O O . THR A 1 117 ? -15.220 -0.946 19.307 1.00 96.94 117 THR A O 1
ATOM 927 N N . PHE A 1 118 ? -13.946 0.736 18.560 1.00 95.88 118 PHE A N 1
ATOM 928 C CA . PHE A 1 118 ? -12.798 -0.078 18.176 1.00 95.88 118 PHE A CA 1
ATOM 929 C C . PHE A 1 118 ? -11.602 0.277 19.046 1.00 95.88 118 PHE A C 1
ATOM 931 O O . PHE A 1 118 ? -11.251 1.448 19.155 1.00 95.88 118 PHE A O 1
ATOM 938 N N . VAL A 1 119 ? -10.921 -0.715 19.609 1.00 94.81 119 VAL A N 1
ATOM 939 C CA . VAL A 1 119 ? -9.656 -0.493 20.324 1.00 94.81 119 VAL A CA 1
ATOM 940 C C . VAL A 1 119 ? -8.474 -0.871 19.437 1.00 94.81 119 VAL A C 1
ATOM 942 O O . VAL A 1 119 ? -8.475 -1.930 18.803 1.00 94.81 119 VAL A O 1
ATOM 945 N N . LYS A 1 120 ? -7.466 0.001 19.330 1.00 93.38 120 LYS A N 1
ATOM 946 C CA . LYS A 1 120 ? -6.238 -0.342 18.607 1.00 93.38 120 LYS A CA 1
ATOM 947 C C . LYS A 1 120 ? -5.404 -1.332 19.406 1.00 93.38 120 LYS A C 1
ATOM 949 O O . LYS A 1 120 ? -5.187 -1.136 20.594 1.00 93.38 120 LYS A O 1
ATOM 954 N N . LEU A 1 121 ? -4.907 -2.358 18.724 1.00 92.31 121 LEU A N 1
ATOM 955 C CA . LEU A 1 121 ? -4.017 -3.360 19.301 1.00 92.31 121 LEU A CA 1
ATOM 956 C C . LEU A 1 121 ? -2.721 -3.453 18.493 1.00 92.31 121 LEU A C 1
ATOM 958 O O . LEU A 1 121 ? -2.738 -3.405 17.257 1.00 92.31 121 LEU A O 1
ATOM 962 N N . ASN A 1 122 ? -1.607 -3.589 19.212 1.00 90.44 122 ASN A N 1
ATOM 963 C CA . ASN A 1 122 ? -0.256 -3.574 18.660 1.00 90.44 122 ASN A CA 1
ATOM 964 C C . ASN A 1 122 ? 0.311 -4.991 18.468 1.00 90.44 122 ASN A C 1
ATOM 966 O O . ASN A 1 122 ? -0.138 -5.929 19.131 1.00 90.44 122 ASN A O 1
ATOM 970 N N . PRO A 1 123 ? 1.336 -5.177 17.610 1.00 92.62 123 PRO A N 1
ATOM 971 C CA . PRO A 1 123 ? 1.967 -6.478 17.413 1.00 92.62 123 PRO A CA 1
ATOM 972 C C . PRO A 1 123 ? 2.728 -6.994 18.629 1.00 92.62 123 PRO A C 1
ATOM 974 O O . PRO A 1 123 ? 3.060 -8.175 18.678 1.00 92.62 123 PRO A O 1
ATOM 977 N N . THR A 1 124 ? 2.954 -6.138 19.628 1.00 92.50 124 THR A N 1
ATOM 978 C CA . THR A 1 124 ? 3.525 -6.505 20.928 1.00 92.50 124 THR A CA 1
ATOM 979 C C . THR A 1 124 ? 2.726 -7.606 21.633 1.00 92.50 124 THR A C 1
ATOM 981 O O . THR A 1 124 ? 3.313 -8.380 22.384 1.00 92.50 124 THR A O 1
ATOM 984 N N . LEU A 1 125 ? 1.443 -7.793 21.285 1.00 93.69 125 LEU A N 1
ATOM 985 C CA . LEU A 1 125 ? 0.614 -8.925 21.722 1.00 93.69 125 LEU A CA 1
ATOM 986 C C . LEU A 1 125 ? 1.190 -10.311 21.385 1.00 93.69 125 LEU A C 1
ATOM 988 O O . LEU A 1 125 ? 0.856 -11.279 22.064 1.00 93.69 125 LEU A O 1
ATOM 992 N N . LEU A 1 126 ? 2.030 -10.436 20.351 1.00 95.50 126 LEU A N 1
ATOM 993 C CA . LEU A 1 126 ? 2.702 -11.703 20.029 1.00 95.50 126 LEU A CA 1
ATOM 994 C C . LEU A 1 126 ? 3.836 -12.038 21.012 1.00 95.50 126 LEU A C 1
ATOM 996 O O . LEU A 1 126 ? 4.281 -13.182 21.059 1.00 95.50 126 LEU A O 1
ATOM 1000 N N . GLY A 1 127 ? 4.301 -11.056 21.788 1.00 95.25 127 GLY A N 1
ATOM 1001 C CA . GLY A 1 127 ? 5.488 -11.159 22.630 1.00 95.25 127 GLY A CA 1
ATOM 1002 C C . GLY A 1 127 ? 6.792 -10.944 21.856 1.00 95.25 127 GLY A C 1
ATOM 1003 O O . GLY A 1 127 ? 6.867 -11.156 20.643 1.00 95.25 127 GLY A O 1
ATOM 1004 N N . TYR A 1 128 ? 7.835 -10.525 22.578 1.00 96.00 128 TYR A N 1
ATOM 1005 C CA . TYR A 1 128 ? 9.129 -10.151 22.001 1.00 96.00 128 TYR A CA 1
ATOM 1006 C C . TYR A 1 128 ? 9.741 -11.273 21.152 1.00 96.00 128 TYR A C 1
ATOM 1008 O O . TYR A 1 128 ? 10.036 -11.061 19.977 1.00 96.00 128 TYR A O 1
ATOM 1016 N N . ALA A 1 129 ? 9.848 -12.484 21.712 1.00 96.94 129 ALA A N 1
ATOM 1017 C CA . ALA A 1 129 ? 10.469 -13.627 21.040 1.00 96.94 129 ALA A CA 1
ATOM 1018 C C . ALA A 1 129 ? 9.816 -13.940 19.684 1.00 96.94 129 ALA A C 1
ATOM 1020 O O . ALA A 1 129 ? 10.513 -14.113 18.686 1.00 96.94 129 ALA A O 1
ATOM 1021 N N . ARG A 1 130 ? 8.477 -13.941 19.621 1.00 97.25 130 ARG A N 1
ATOM 1022 C CA . ARG A 1 130 ? 7.748 -14.235 18.382 1.00 97.25 130 ARG A CA 1
ATOM 1023 C C . ARG A 1 130 ? 7.856 -13.103 17.364 1.00 97.25 130 ARG A C 1
ATOM 1025 O O . ARG A 1 130 ? 8.001 -13.373 16.176 1.00 97.25 130 ARG A O 1
ATOM 1032 N N . VAL A 1 131 ? 7.792 -11.841 17.796 1.00 96.81 131 VAL A N 1
ATOM 1033 C CA . VAL A 1 131 ? 7.991 -10.701 16.883 1.00 96.81 131 VAL A CA 1
ATOM 1034 C C . VAL A 1 131 ? 9.402 -10.720 16.298 1.00 96.81 131 VAL A C 1
ATOM 1036 O O . VAL A 1 131 ? 9.558 -10.546 15.089 1.00 96.81 131 VAL A O 1
ATOM 1039 N N . ARG A 1 132 ? 10.417 -10.973 17.132 1.00 97.25 132 ARG A N 1
ATOM 1040 C CA . ARG A 1 132 ? 11.814 -11.084 16.705 1.00 97.25 132 ARG A CA 1
ATOM 1041 C C . ARG A 1 132 ? 12.001 -12.207 15.685 1.00 97.25 132 ARG A C 1
ATOM 1043 O O . ARG A 1 132 ? 12.530 -11.950 14.608 1.00 97.25 132 ARG A O 1
ATOM 1050 N N . GLU A 1 133 ? 11.479 -13.397 15.981 1.00 97.81 133 GLU A N 1
ATOM 1051 C CA . GLU A 1 133 ? 11.507 -14.556 15.081 1.00 97.81 133 GLU A CA 1
ATOM 1052 C C . GLU A 1 133 ? 10.906 -14.227 13.705 1.00 97.81 133 GLU A C 1
ATOM 1054 O O . GLU A 1 133 ? 11.541 -14.470 12.681 1.00 97.81 133 GLU A O 1
ATOM 1059 N N . ILE A 1 134 ? 9.709 -13.627 13.664 1.00 97.56 134 ILE A N 1
ATOM 1060 C CA . ILE A 1 134 ? 9.041 -13.281 12.400 1.00 97.56 134 ILE A CA 1
ATOM 1061 C C . ILE A 1 134 ? 9.885 -12.297 11.581 1.00 97.56 134 ILE A C 1
ATOM 1063 O O . ILE A 1 134 ? 10.035 -12.474 10.370 1.00 97.56 134 ILE A O 1
ATOM 1067 N N . LEU A 1 135 ? 10.435 -11.262 12.221 1.00 96.62 135 LEU A N 1
ATOM 1068 C CA . LEU A 1 135 ? 11.282 -10.289 11.533 1.00 96.62 135 LEU A CA 1
ATOM 1069 C C . LEU A 1 135 ? 12.557 -10.936 10.986 1.00 96.62 135 LEU A C 1
ATOM 1071 O O . LEU A 1 135 ? 12.958 -10.604 9.872 1.00 96.62 135 LEU A O 1
ATOM 1075 N N . ASP A 1 136 ? 13.176 -11.852 11.728 1.00 96.06 136 ASP A N 1
ATOM 1076 C CA . ASP A 1 136 ? 14.407 -12.526 11.307 1.00 96.06 136 ASP A CA 1
ATOM 1077 C C . ASP A 1 136 ? 14.158 -13.474 10.133 1.00 96.06 136 ASP A C 1
ATOM 1079 O O . ASP A 1 136 ? 14.883 -13.408 9.139 1.00 96.06 136 ASP A O 1
ATOM 1083 N N . VAL A 1 137 ? 13.081 -14.266 10.191 1.00 96.25 137 VAL A N 1
ATOM 1084 C CA . VAL A 1 137 ? 12.646 -15.140 9.088 1.00 96.25 137 VAL A CA 1
ATOM 1085 C C . VAL A 1 137 ? 12.381 -14.333 7.817 1.00 96.25 137 VAL A C 1
ATOM 1087 O O . VAL A 1 137 ? 12.794 -14.742 6.737 1.00 96.25 137 VAL A O 1
ATOM 1090 N N . CYS A 1 138 ? 11.769 -13.153 7.941 1.00 95.25 138 CYS A N 1
ATOM 1091 C CA . CYS A 1 138 ? 11.487 -12.275 6.803 1.00 95.25 138 CYS A CA 1
ATOM 1092 C C . CYS A 1 138 ? 12.705 -11.440 6.341 1.00 95.25 138 CYS A C 1
ATOM 1094 O O . CYS A 1 138 ? 12.574 -10.596 5.451 1.00 95.25 138 CYS A O 1
ATOM 1096 N N . GLY A 1 139 ? 13.888 -11.606 6.948 1.00 93.56 139 GLY A N 1
ATOM 1097 C CA . GLY A 1 139 ? 15.116 -10.886 6.579 1.00 93.56 139 GLY A CA 1
ATOM 1098 C C . GLY A 1 139 ? 15.223 -9.445 7.107 1.00 93.56 139 GLY A C 1
ATOM 1099 O O . GLY A 1 139 ? 16.044 -8.661 6.626 1.00 93.56 139 GLY A O 1
ATOM 1100 N N . PHE A 1 140 ? 14.423 -9.066 8.104 1.00 92.94 140 PHE A N 1
ATOM 1101 C CA . PHE A 1 140 ? 14.449 -7.759 8.778 1.00 92.94 140 PHE A CA 1
ATOM 1102 C C . PHE A 1 140 ? 15.251 -7.767 10.096 1.00 92.94 140 PHE A C 1
ATOM 1104 O O . PHE A 1 140 ? 14.945 -7.016 11.026 1.00 92.94 140 PHE A O 1
ATOM 1111 N N . GLY A 1 141 ? 16.317 -8.570 10.172 1.00 91.56 141 GLY A N 1
ATOM 1112 C CA . GLY A 1 141 ? 17.195 -8.664 11.352 1.00 91.56 141 GLY A CA 1
ATOM 1113 C C . GLY A 1 141 ? 17.848 -7.340 11.775 1.00 91.56 141 GLY A C 1
ATOM 1114 O O . GLY A 1 141 ? 18.180 -7.152 12.938 1.00 91.56 141 GLY A O 1
ATOM 1115 N N . TYR A 1 142 ? 17.968 -6.375 10.857 1.00 89.56 142 TYR A N 1
ATOM 1116 C CA . TYR A 1 142 ? 18.516 -5.043 11.144 1.00 89.56 142 TYR A CA 1
ATOM 1117 C C . TYR A 1 142 ? 17.579 -4.137 11.967 1.00 89.56 142 TYR A C 1
ATOM 1119 O O . TYR A 1 142 ? 18.001 -3.070 12.418 1.00 89.56 142 TYR A O 1
ATOM 1127 N N . ILE A 1 143 ? 16.296 -4.497 12.108 1.00 92.31 143 ILE A N 1
ATOM 1128 C CA . ILE A 1 143 ? 15.324 -3.712 12.877 1.00 92.31 143 ILE A CA 1
ATOM 1129 C C . ILE A 1 143 ? 15.559 -3.968 14.365 1.00 92.31 143 ILE A C 1
ATOM 1131 O O . ILE A 1 143 ? 15.294 -5.068 14.843 1.00 92.31 143 ILE A O 1
ATOM 1135 N N . GLY A 1 144 ? 16.021 -2.957 15.100 1.00 92.69 144 GLY A N 1
ATOM 1136 C CA . GLY A 1 144 ? 16.190 -3.038 16.551 1.00 92.69 144 GLY A CA 1
ATOM 1137 C C . GLY A 1 144 ? 14.854 -2.934 17.290 1.00 92.69 144 GLY A C 1
ATOM 1138 O O . GLY A 1 144 ? 14.032 -2.077 16.967 1.00 92.69 144 GLY A O 1
ATOM 1139 N N . LEU A 1 145 ? 14.653 -3.782 18.297 1.00 93.69 145 LEU A N 1
ATOM 1140 C CA . LEU A 1 145 ? 13.491 -3.775 19.188 1.00 93.69 145 LEU A CA 1
ATOM 1141 C C . LEU A 1 145 ? 13.972 -3.612 20.633 1.00 93.69 145 LEU A C 1
ATOM 1143 O O . LEU A 1 145 ? 15.020 -4.150 20.980 1.00 93.69 145 LEU A O 1
ATOM 1147 N N . LYS A 1 146 ? 13.204 -2.896 21.458 1.00 90.75 146 LYS A N 1
ATOM 1148 C CA . LYS A 1 146 ? 13.414 -2.824 22.909 1.00 90.75 146 LYS A CA 1
ATOM 1149 C C . LYS A 1 146 ? 12.510 -3.849 23.577 1.00 90.75 146 LYS A C 1
ATOM 1151 O O . LYS A 1 146 ? 11.297 -3.800 23.375 1.00 90.75 146 LYS A O 1
ATOM 1156 N N . GLU A 1 147 ? 13.084 -4.790 24.314 1.00 91.44 147 GLU A N 1
ATOM 1157 C CA . GLU A 1 147 ? 12.317 -5.849 24.978 1.00 91.44 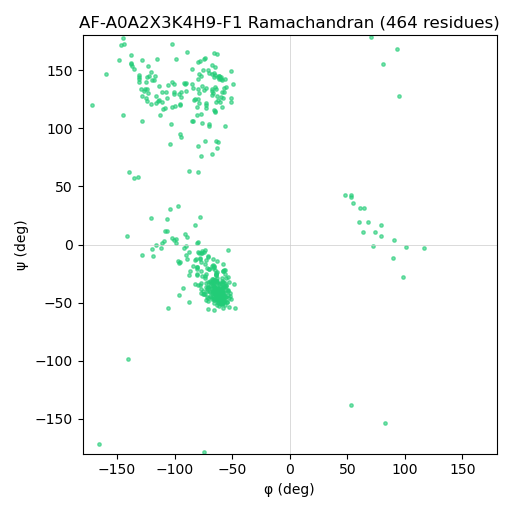147 GLU A CA 1
ATOM 1158 C C . GLU A 1 147 ? 11.413 -5.267 26.074 1.00 91.44 147 GLU A C 1
ATOM 1160 O O . GLU A 1 147 ? 10.248 -5.644 26.185 1.00 91.44 147 GLU A O 1
ATOM 1165 N N . GLU A 1 148 ? 11.885 -4.230 26.767 1.00 87.94 148 GLU A N 1
ATOM 1166 C CA . GLU A 1 148 ? 11.170 -3.529 27.836 1.00 87.94 148 GLU A CA 1
ATOM 1167 C C . GLU A 1 148 ? 9.844 -2.923 27.345 1.00 87.94 148 GLU A C 1
ATOM 1169 O O . GLU A 1 148 ? 8.849 -2.892 28.072 1.00 87.94 148 GLU A O 1
ATOM 1174 N N . SER A 1 149 ? 9.781 -2.489 26.080 1.00 85.25 149 SER A N 1
ATOM 1175 C CA . SER A 1 149 ? 8.546 -1.971 25.478 1.00 85.25 149 SER A CA 1
ATOM 1176 C C . SER A 1 149 ? 7.440 -3.029 25.407 1.00 85.25 149 SER A C 1
ATOM 1178 O O . SER A 1 149 ? 6.263 -2.686 25.482 1.00 85.25 149 SER A O 1
ATOM 1180 N N . PHE A 1 150 ? 7.789 -4.315 25.297 1.00 89.56 150 PHE A N 1
ATOM 1181 C CA . PHE A 1 150 ? 6.814 -5.408 25.311 1.00 89.56 150 PHE A CA 1
ATOM 1182 C C . PHE A 1 150 ? 6.316 -5.709 26.724 1.00 89.56 150 PHE A C 1
ATOM 1184 O O . PHE A 1 150 ? 5.239 -6.288 26.865 1.00 89.56 150 PHE A O 1
ATOM 1191 N N . ASP A 1 151 ? 7.077 -5.344 27.758 1.00 85.81 151 ASP A N 1
ATOM 1192 C CA . ASP A 1 151 ? 6.723 -5.540 29.166 1.00 85.81 151 ASP A CA 1
ATOM 1193 C C . ASP A 1 151 ? 5.750 -4.516 29.709 1.00 85.81 151 ASP A C 1
ATOM 1195 O O . ASP A 1 151 ? 4.859 -4.874 30.481 1.00 85.81 151 ASP A O 1
ATOM 1199 N N . HIS A 1 152 ? 5.862 -3.281 29.239 1.00 83.31 152 HIS A N 1
ATOM 1200 C CA . HIS A 1 152 ? 4.927 -2.220 29.588 1.00 83.31 152 HIS A CA 1
ATOM 1201 C C . HIS A 1 152 ? 3.625 -2.266 28.780 1.00 83.31 152 HIS A C 1
ATOM 1203 O O . HIS A 1 152 ? 2.599 -1.779 29.253 1.00 83.31 152 HIS A O 1
ATOM 1209 N N . ASP A 1 153 ? 3.649 -2.841 27.577 1.00 85.69 153 ASP A N 1
ATOM 1210 C CA . ASP A 1 153 ? 2.466 -2.965 26.730 1.00 85.69 153 ASP A CA 1
ATOM 1211 C C . ASP A 1 153 ? 1.490 -4.055 27.223 1.00 85.69 153 ASP A C 1
ATOM 1213 O O . ASP A 1 153 ? 1.836 -4.990 27.951 1.00 85.69 153 ASP A O 1
ATOM 1217 N N . LEU A 1 154 ? 0.234 -3.934 26.779 1.00 88.75 154 LEU A N 1
ATOM 1218 C CA . LEU A 1 154 ? -0.844 -4.886 27.044 1.00 88.75 154 LEU A CA 1
ATOM 1219 C C . LEU A 1 154 ? -0.413 -6.322 26.699 1.00 88.75 154 LEU A C 1
ATOM 1221 O O . LEU A 1 154 ? -0.007 -6.606 25.573 1.00 88.75 154 LEU A O 1
ATOM 1225 N N . LYS A 1 155 ? -0.550 -7.249 27.654 1.00 91.56 155 LYS A N 1
ATOM 1226 C CA . LYS A 1 155 ? -0.243 -8.670 27.442 1.00 91.56 155 LYS A CA 1
ATOM 1227 C C . LYS A 1 155 ? -1.432 -9.406 26.827 1.00 91.56 155 LYS A C 1
ATOM 1229 O O . LYS A 1 155 ? -2.583 -9.062 27.088 1.00 91.56 155 LYS A O 1
ATOM 1234 N N . LEU A 1 156 ? -1.166 -10.469 26.061 1.00 93.38 156 LEU A N 1
ATOM 1235 C CA . LEU A 1 156 ? -2.204 -11.220 25.346 1.00 93.38 156 LEU A CA 1
ATOM 1236 C C . LEU A 1 156 ? -3.327 -11.717 26.264 1.00 93.38 156 LEU A C 1
ATOM 1238 O O . LEU A 1 156 ? -4.486 -11.462 25.970 1.00 93.38 156 LEU A O 1
ATOM 1242 N N . THR A 1 157 ? -3.006 -12.366 27.386 1.00 94.38 157 THR A N 1
ATOM 1243 C CA . THR A 1 157 ? -4.025 -12.885 28.317 1.00 94.38 157 THR A CA 1
ATOM 1244 C C . THR A 1 157 ? -4.939 -11.774 28.837 1.00 94.38 157 THR A C 1
ATOM 1246 O O . THR A 1 157 ? -6.157 -11.898 28.774 1.00 94.38 157 THR A O 1
ATOM 1249 N N . GLN A 1 158 ? -4.355 -10.642 29.246 1.00 93.94 158 GLN A N 1
ATOM 1250 C CA . GLN A 1 158 ? -5.107 -9.467 29.700 1.00 93.94 158 GLN A CA 1
ATOM 1251 C C . GLN A 1 158 ? -5.973 -8.880 28.579 1.00 93.94 158 GLN A C 1
ATOM 1253 O O . GLN A 1 158 ? -7.104 -8.465 28.825 1.00 93.94 158 GLN A O 1
ATOM 1258 N N . ALA A 1 159 ? -5.459 -8.862 27.344 1.00 94.56 159 ALA A N 1
ATOM 1259 C CA . ALA A 1 159 ? -6.213 -8.415 26.181 1.00 94.56 159 ALA A CA 1
ATOM 1260 C C . ALA A 1 159 ? -7.433 -9.307 25.935 1.00 94.56 159 ALA A C 1
ATOM 1262 O O . ALA A 1 159 ? -8.524 -8.783 25.757 1.00 94.56 159 ALA A O 1
ATOM 1263 N N . LEU A 1 160 ? -7.272 -10.634 25.954 1.00 96.88 160 LEU A N 1
ATOM 1264 C CA . LEU A 1 160 ? -8.374 -11.571 25.717 1.00 96.88 160 LEU A CA 1
ATOM 1265 C C . LEU A 1 160 ? -9.493 -11.397 26.752 1.00 96.88 160 LEU A C 1
ATOM 1267 O O . LEU A 1 160 ? -10.650 -11.228 26.373 1.00 96.88 160 LEU A O 1
ATOM 1271 N N . GLU A 1 161 ? -9.143 -11.336 28.037 1.00 96.94 161 GLU A N 1
ATOM 1272 C CA . GLU A 1 161 ? -10.110 -11.125 29.122 1.00 96.94 161 GLU A CA 1
ATOM 1273 C C . GLU A 1 161 ? -10.841 -9.775 29.006 1.00 96.94 161 GLU A C 1
ATOM 1275 O O . GLU A 1 161 ? -12.055 -9.692 29.199 1.00 96.94 161 GLU A O 1
ATOM 1280 N N . MET A 1 162 ? -10.112 -8.7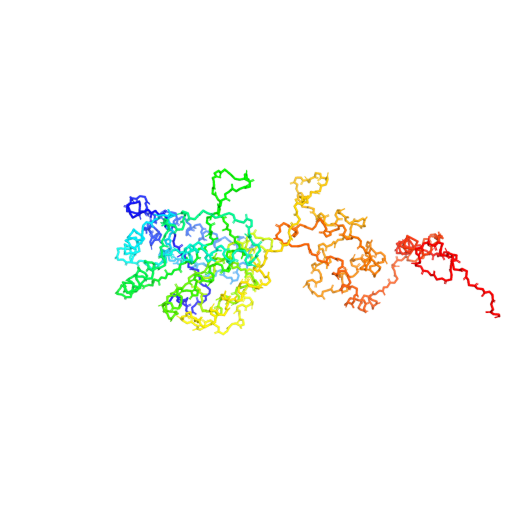01 28.681 1.00 96.75 162 MET A N 1
ATOM 1281 C CA . MET A 1 162 ? -10.687 -7.368 28.472 1.00 96.75 162 MET A CA 1
ATOM 1282 C C . MET A 1 162 ? -11.642 -7.348 27.272 1.00 96.75 162 MET A C 1
ATOM 1284 O O . MET A 1 162 ? -12.746 -6.811 27.362 1.00 96.75 162 MET A O 1
ATOM 1288 N N . LEU A 1 163 ? -11.229 -7.929 26.143 1.00 97.44 163 LEU A N 1
ATOM 1289 C CA . LEU A 1 163 ? -12.027 -7.969 24.919 1.00 97.44 163 LEU A CA 1
ATOM 1290 C C . LEU A 1 163 ? -13.321 -8.764 25.118 1.00 97.44 163 LEU A C 1
ATOM 1292 O O . LEU A 1 163 ? -14.365 -8.320 24.648 1.00 97.44 163 LEU A O 1
ATOM 1296 N N . GLU A 1 164 ? -13.286 -9.875 25.858 1.00 98.00 164 GLU A N 1
ATOM 1297 C CA . GLU A 1 164 ? -14.484 -10.651 26.194 1.00 98.00 164 GLU A CA 1
ATOM 1298 C C . GLU A 1 164 ? -15.513 -9.805 26.963 1.00 98.00 164 GLU A C 1
ATOM 1300 O O . GLU A 1 164 ? -16.682 -9.727 26.568 1.00 98.00 164 GLU A O 1
ATOM 1305 N N . ARG A 1 165 ? -15.073 -9.090 28.009 1.00 98.12 165 ARG A N 1
ATOM 1306 C CA . ARG A 1 165 ? -15.945 -8.195 28.792 1.00 98.12 165 ARG A CA 1
ATOM 1307 C C . ARG A 1 165 ? -16.527 -7.063 27.947 1.00 98.12 165 ARG A C 1
ATOM 1309 O O . ARG A 1 165 ? -17.712 -6.755 28.067 1.00 98.12 165 ARG A O 1
ATOM 1316 N N . LEU A 1 166 ? -15.717 -6.448 27.086 1.00 98.12 166 LEU A N 1
ATOM 1317 C CA . LEU A 1 166 ? -16.151 -5.339 26.234 1.00 98.12 166 LEU A CA 1
ATOM 1318 C C . LEU A 1 166 ? -17.101 -5.788 25.118 1.00 98.12 166 LEU A C 1
ATOM 1320 O O . LEU A 1 166 ? -18.066 -5.084 24.827 1.00 98.12 166 LEU A O 1
ATOM 1324 N N . MET A 1 167 ? -16.889 -6.971 24.536 1.00 97.94 167 MET A N 1
ATOM 1325 C CA . MET A 1 167 ? -17.829 -7.570 23.584 1.00 97.94 167 MET A CA 1
ATOM 1326 C C . MET A 1 167 ? -19.187 -7.849 24.239 1.00 97.94 167 MET A C 1
ATOM 1328 O O . MET A 1 167 ? -20.226 -7.552 23.646 1.00 97.94 167 MET A O 1
ATOM 1332 N N . ALA A 1 168 ? -19.190 -8.384 25.465 1.00 98.19 168 ALA A N 1
ATOM 1333 C CA . ALA A 1 168 ? -20.418 -8.619 26.220 1.00 98.19 168 ALA A CA 1
ATOM 1334 C C . ALA A 1 168 ? -21.158 -7.305 26.528 1.00 98.19 168 ALA A C 1
ATOM 1336 O O . ALA A 1 168 ? -22.362 -7.211 26.285 1.00 98.19 168 ALA A O 1
ATOM 1337 N N . LEU A 1 169 ? -20.435 -6.274 26.978 1.00 98.38 169 LEU A N 1
ATOM 1338 C CA . LEU A 1 169 ? -21.002 -4.952 27.248 1.00 98.38 169 LEU A CA 1
ATOM 1339 C C . LEU A 1 169 ? -21.585 -4.298 25.991 1.00 98.38 169 LEU A C 1
ATOM 1341 O O . LEU A 1 169 ? -22.692 -3.768 26.022 1.00 98.38 169 LEU A O 1
ATOM 1345 N N . ALA A 1 170 ? -20.866 -4.337 24.871 1.00 97.88 170 ALA A N 1
ATOM 1346 C CA . ALA A 1 170 ? -21.354 -3.761 23.623 1.00 97.88 170 ALA A CA 1
ATOM 1347 C C . ALA A 1 170 ? -22.650 -4.445 23.164 1.00 97.88 170 ALA A C 1
ATOM 1349 O O . ALA A 1 170 ? -23.597 -3.767 22.768 1.00 97.88 170 ALA A O 1
ATOM 1350 N N . LYS A 1 171 ? -22.740 -5.774 23.321 1.00 97.19 171 LYS A N 1
ATOM 1351 C CA . LYS A 1 171 ? -23.972 -6.527 23.064 1.00 97.19 171 LYS A CA 1
ATOM 1352 C C . LYS A 1 171 ? -25.119 -6.090 23.981 1.00 97.19 171 LYS A C 1
ATOM 1354 O O . LYS A 1 171 ? -26.229 -5.914 23.490 1.00 97.19 171 LYS A O 1
ATOM 1359 N N . GLU A 1 172 ? -24.863 -5.882 25.274 1.00 98.19 172 GLU A N 1
ATOM 1360 C CA . GLU A 1 172 ? -25.855 -5.349 26.224 1.00 98.19 172 GLU A CA 1
ATOM 1361 C C . GLU A 1 172 ? -26.375 -3.971 25.784 1.00 98.19 172 GLU A C 1
ATOM 1363 O O . GLU A 1 172 ? -27.581 -3.730 25.791 1.00 98.19 172 GLU A O 1
ATOM 1368 N N . LYS A 1 173 ? -25.480 -3.083 25.334 1.00 97.69 173 LYS A N 1
ATOM 1369 C CA . LYS A 1 173 ? -25.831 -1.737 24.853 1.00 97.69 173 LYS A CA 1
ATOM 1370 C C . LYS A 1 173 ? -26.355 -1.698 23.414 1.00 97.69 173 LYS A C 1
ATOM 1372 O O . LYS A 1 173 ? -26.667 -0.619 22.923 1.00 97.69 173 LYS A O 1
ATOM 1377 N N . SER A 1 174 ? -26.482 -2.843 22.736 1.00 97.19 174 SER A N 1
ATOM 1378 C CA . SER A 1 174 ? -26.846 -2.923 21.309 1.00 97.19 174 SER A CA 1
ATOM 1379 C C . SER A 1 174 ? -25.918 -2.105 20.391 1.00 97.19 174 SER A C 1
ATOM 1381 O O . SER A 1 174 ? -26.349 -1.542 19.387 1.00 97.19 174 SER A O 1
ATOM 1383 N N . LEU A 1 175 ? -24.627 -2.062 20.733 1.00 96.81 175 LEU A N 1
ATOM 1384 C CA . LEU A 1 175 ? -23.560 -1.389 19.993 1.00 96.81 175 LEU A CA 1
ATOM 1385 C C . LEU A 1 175 ? -22.542 -2.404 19.453 1.00 96.81 175 LEU A C 1
ATOM 1387 O O . LEU A 1 175 ? -22.425 -3.536 19.921 1.00 96.81 175 LEU A O 1
ATOM 1391 N N . GLY A 1 176 ? -21.779 -1.990 18.447 1.00 95.06 176 GLY A N 1
ATOM 1392 C CA . GLY A 1 176 ? -20.650 -2.732 17.904 1.00 95.06 176 GLY A CA 1
ATOM 1393 C C . GLY A 1 176 ? -19.367 -2.482 18.691 1.00 95.06 176 GLY A C 1
ATOM 1394 O O . GLY A 1 176 ? -19.033 -1.343 19.025 1.00 95.06 176 GLY A O 1
ATOM 1395 N N . PHE A 1 177 ? -18.612 -3.553 18.920 1.00 97.44 177 PHE A N 1
ATOM 1396 C CA . PHE A 1 177 ? -17.257 -3.495 19.452 1.00 97.44 177 PHE A CA 1
ATOM 1397 C C . PHE A 1 177 ? -16.313 -4.346 18.609 1.00 97.44 177 PHE A C 1
ATOM 1399 O O . PHE A 1 177 ? -16.714 -5.385 18.085 1.00 97.44 177 PHE A O 1
ATOM 1406 N N . GLY A 1 178 ? -15.067 -3.907 18.473 1.00 96.81 178 GLY A N 1
ATOM 1407 C CA . GLY A 1 178 ? -14.049 -4.640 17.734 1.00 96.81 178 GLY A CA 1
ATOM 1408 C C . GLY A 1 178 ? -12.644 -4.126 18.002 1.00 96.81 178 GLY A C 1
ATOM 1409 O O . GLY A 1 178 ? -12.409 -3.271 18.858 1.00 96.81 178 GLY A O 1
ATOM 1410 N N . VAL A 1 179 ? -11.691 -4.637 17.233 1.00 96.56 179 VAL A N 1
ATOM 1411 C CA . VAL A 1 179 ? -10.284 -4.239 17.334 1.00 96.56 179 VAL A CA 1
ATOM 1412 C C . VAL A 1 179 ? -9.784 -3.672 16.020 1.00 96.56 179 VAL A C 1
ATOM 1414 O O . VAL A 1 179 ? -10.213 -4.082 14.941 1.00 96.56 179 VAL A O 1
ATOM 1417 N N . LYS A 1 180 ? -8.853 -2.724 16.097 1.00 94.88 180 LYS A N 1
ATOM 1418 C CA . LYS A 1 180 ? -8.102 -2.246 14.938 1.00 94.88 180 LYS A CA 1
ATOM 1419 C C . LYS A 1 180 ? -6.643 -2.647 15.077 1.00 94.88 180 LYS A C 1
ATOM 1421 O O . LYS A 1 180 ? -5.925 -2.120 15.921 1.00 94.88 180 LYS A O 1
ATOM 1426 N N . LEU A 1 181 ? -6.188 -3.560 14.231 1.00 93.75 181 LEU A N 1
ATOM 1427 C CA . LEU A 1 181 ? -4.793 -3.986 14.229 1.00 93.75 181 LEU A CA 1
ATOM 1428 C C . LEU A 1 181 ? -3.938 -2.866 13.645 1.00 93.75 181 LEU A C 1
ATOM 1430 O O . LEU A 1 181 ? -4.179 -2.412 12.522 1.00 93.75 181 LEU A O 1
ATOM 1434 N N . THR A 1 182 ? -2.998 -2.383 14.455 1.00 81.62 182 THR A N 1
ATOM 1435 C CA . THR A 1 182 ? -2.249 -1.149 14.202 1.00 81.62 182 THR A CA 1
ATOM 1436 C C . THR A 1 182 ? -1.391 -1.196 12.931 1.00 81.62 182 THR A C 1
ATOM 1438 O O . THR A 1 182 ? -1.084 -2.255 12.376 1.00 81.62 182 THR A O 1
ATOM 1441 N N . ASN A 1 183 ? -0.982 -0.004 12.497 1.00 70.94 183 ASN A N 1
ATOM 1442 C CA . ASN A 1 183 ? -0.100 0.264 11.365 1.00 70.94 183 ASN A CA 1
ATOM 1443 C C . ASN A 1 183 ? 1.363 0.516 11.747 1.00 70.94 183 ASN A C 1
ATOM 1445 O O . ASN A 1 183 ? 2.159 0.806 10.849 1.00 70.94 183 ASN A O 1
ATOM 1449 N N . THR A 1 184 ? 1.717 0.441 13.033 1.00 81.56 184 THR A N 1
ATOM 1450 C CA . THR A 1 184 ? 3.081 0.702 13.496 1.00 81.56 184 THR A CA 1
ATOM 1451 C C . THR A 1 184 ? 3.579 -0.290 14.545 1.00 81.56 184 THR A C 1
ATOM 1453 O O . THR A 1 184 ? 2.806 -0.871 15.301 1.00 81.56 184 THR A O 1
ATOM 1456 N N . LEU A 1 185 ? 4.899 -0.461 14.599 1.00 89.62 185 LEU A N 1
ATOM 1457 C CA . LEU A 1 185 ? 5.616 -1.082 15.714 1.00 89.62 185 LEU A CA 1
ATOM 1458 C C . LEU A 1 185 ? 6.765 -0.146 16.116 1.00 89.62 185 LEU A C 1
ATOM 1460 O O . LEU A 1 185 ? 7.458 0.376 15.240 1.00 89.62 185 LEU A O 1
ATOM 1464 N N . GLY A 1 186 ? 6.933 0.101 17.416 1.00 89.44 186 GLY A N 1
ATOM 1465 C CA . GLY A 1 186 ? 8.058 0.875 17.944 1.00 89.44 186 GLY A CA 1
ATOM 1466 C C . GLY A 1 186 ? 9.376 0.122 17.753 1.00 89.44 186 GLY A C 1
ATOM 1467 O O . GLY A 1 186 ? 9.460 -1.078 18.005 1.00 89.44 186 GLY A O 1
ATOM 1468 N N . THR A 1 187 ? 10.396 0.817 17.264 1.00 91.12 187 THR A N 1
ATOM 1469 C CA . THR A 1 187 ? 11.719 0.268 16.941 1.00 91.12 187 THR A CA 1
ATOM 1470 C C . THR A 1 187 ? 12.805 1.234 17.401 1.00 91.12 187 THR A C 1
ATOM 1472 O O . THR A 1 187 ? 12.562 2.434 17.536 1.00 91.12 187 THR A O 1
ATOM 1475 N N . ILE A 1 188 ? 14.008 0.721 17.643 1.00 91.81 188 ILE A N 1
ATOM 1476 C CA . ILE A 1 188 ? 15.162 1.538 18.033 1.00 91.81 188 ILE A CA 1
ATOM 1477 C C . ILE A 1 188 ? 15.559 2.428 16.853 1.00 91.81 188 ILE A C 1
ATOM 1479 O O . ILE A 1 188 ? 15.780 1.939 15.742 1.00 91.81 188 ILE A O 1
ATOM 1483 N N . ASN A 1 189 ? 15.693 3.729 17.099 1.00 90.62 189 ASN A N 1
ATOM 1484 C CA . ASN A 1 189 ? 16.192 4.665 16.100 1.00 90.62 189 ASN A CA 1
ATOM 1485 C C . ASN A 1 189 ? 17.724 4.603 16.013 1.00 90.62 189 ASN A C 1
ATOM 1487 O O . ASN A 1 189 ? 18.436 5.394 16.620 1.00 90.62 189 ASN A O 1
ATOM 1491 N N . ASN A 1 190 ? 18.239 3.657 15.230 1.00 85.00 190 ASN A N 1
ATOM 1492 C CA . ASN A 1 190 ? 19.680 3.467 15.033 1.00 85.00 190 ASN A CA 1
ATOM 1493 C C . ASN A 1 190 ? 20.261 4.226 13.825 1.00 85.00 190 ASN A C 1
ATOM 1495 O O . ASN A 1 190 ? 21.464 4.158 13.588 1.00 85.00 190 ASN A O 1
ATOM 1499 N N . LYS A 1 191 ? 19.428 4.924 13.038 1.00 82.12 191 LYS A N 1
ATOM 1500 C CA . LYS A 1 191 ? 19.854 5.572 11.781 1.00 82.12 191 LYS A CA 1
ATOM 1501 C C . LYS A 1 191 ? 20.200 7.051 11.920 1.00 82.12 191 LYS A C 1
ATOM 1503 O O . LYS A 1 191 ? 20.762 7.613 10.988 1.00 82.12 191 LYS A O 1
ATOM 1508 N N . GLY A 1 192 ? 19.800 7.697 13.017 1.00 80.44 192 GLY A N 1
ATOM 1509 C CA . GLY A 1 192 ? 20.043 9.127 13.247 1.00 80.44 192 GLY A CA 1
ATOM 1510 C C . GLY A 1 192 ? 19.351 10.074 12.254 1.00 80.44 192 GLY A C 1
ATOM 1511 O O . GLY A 1 192 ? 19.654 11.261 12.236 1.00 80.44 192 GLY A O 1
ATOM 1512 N N . ALA A 1 193 ? 18.431 9.574 11.419 1.00 80.62 193 ALA A N 1
ATOM 1513 C CA . ALA A 1 193 ? 17.718 10.380 10.423 1.00 80.62 193 ALA A CA 1
ATOM 1514 C C . ALA A 1 193 ? 16.616 11.259 11.042 1.00 80.62 193 ALA A C 1
ATOM 1516 O O . ALA A 1 193 ? 16.258 12.295 10.488 1.00 80.62 193 ALA A O 1
ATOM 1517 N N . LEU A 1 194 ? 16.069 10.828 12.181 1.00 82.38 194 LEU A N 1
ATOM 1518 C CA . LEU A 1 194 ? 15.088 11.556 12.984 1.00 82.38 194 LEU A CA 1
ATOM 1519 C C . LEU A 1 194 ? 15.636 11.728 14.409 1.00 82.38 194 LEU A C 1
ATOM 1521 O O . LEU A 1 194 ? 16.447 10.903 14.834 1.00 82.38 194 LEU A O 1
ATOM 1525 N N . PRO A 1 195 ? 15.223 12.770 15.152 1.00 85.56 195 PRO A N 1
ATOM 1526 C CA . PRO A 1 195 ? 15.592 12.921 16.558 1.00 85.56 195 PRO A CA 1
ATOM 1527 C C . PRO A 1 195 ? 14.938 11.841 17.439 1.00 85.56 195 PRO A C 1
ATOM 1529 O O . PRO A 1 195 ? 13.857 11.347 17.122 1.00 85.56 195 PRO A O 1
ATOM 1532 N N . GLY A 1 196 ? 15.561 11.535 18.582 1.00 87.25 196 GLY A N 1
ATOM 1533 C CA . GLY A 1 196 ? 15.045 10.607 19.597 1.00 87.25 196 GLY A CA 1
ATOM 1534 C C . GLY A 1 196 ? 15.524 9.160 19.442 1.00 87.25 196 GLY A C 1
ATOM 1535 O O . GLY A 1 196 ? 16.074 8.782 18.416 1.00 87.25 196 GLY A O 1
ATOM 1536 N N . GLU A 1 197 ? 15.289 8.343 20.470 1.00 87.06 197 GLU A N 1
ATOM 1537 C CA . GLU A 1 197 ? 15.768 6.947 20.554 1.00 87.06 197 GLU A CA 1
ATOM 1538 C C . GLU A 1 197 ? 14.816 5.924 19.907 1.00 87.06 197 GLU A C 1
ATOM 1540 O O . GLU A 1 197 ? 15.127 4.734 19.823 1.00 87.06 197 GLU A O 1
ATOM 1545 N N . GLU A 1 198 ? 13.631 6.360 19.471 1.00 86.94 198 GLU A N 1
ATOM 1546 C CA . GLU A 1 198 ? 12.577 5.492 18.939 1.00 86.94 198 GLU A CA 1
ATOM 1547 C C . GLU A 1 198 ? 12.033 5.997 17.608 1.00 86.94 198 GLU A C 1
ATOM 1549 O O . GLU A 1 198 ? 11.860 7.194 17.385 1.00 86.94 198 GLU A O 1
ATOM 1554 N N . MET A 1 199 ? 11.732 5.053 16.723 1.00 89.81 199 MET A N 1
ATOM 1555 C CA . MET A 1 199 ? 11.054 5.292 15.457 1.00 89.81 199 MET A CA 1
ATOM 1556 C C . MET A 1 199 ? 10.000 4.212 15.211 1.00 89.81 199 MET A C 1
ATOM 1558 O O . MET A 1 199 ? 10.103 3.091 15.707 1.00 89.81 199 MET A O 1
ATOM 1562 N N . TYR A 1 200 ? 8.986 4.527 14.412 1.00 88.06 200 TYR A N 1
ATOM 1563 C CA . TYR A 1 200 ? 7.888 3.606 14.130 1.00 88.06 200 TYR A CA 1
ATOM 1564 C C . TYR A 1 200 ? 8.050 2.969 12.754 1.00 88.06 200 TYR A C 1
ATOM 1566 O O . TYR A 1 200 ? 8.023 3.659 11.732 1.00 88.06 200 TYR A O 1
ATOM 1574 N N . MET A 1 201 ? 8.184 1.643 12.711 1.00 87.75 201 MET A N 1
ATOM 1575 C CA . MET A 1 201 ? 8.178 0.917 11.443 1.00 87.75 201 MET A CA 1
ATOM 1576 C C . MET A 1 201 ? 6.751 0.777 10.906 1.00 87.75 201 MET A C 1
ATOM 1578 O O . MET A 1 201 ? 5.805 0.597 11.668 1.00 87.75 201 MET A O 1
ATOM 1582 N N . SER A 1 202 ? 6.596 0.828 9.583 1.00 88.19 202 SER A N 1
ATOM 1583 C CA . SER A 1 202 ? 5.327 0.596 8.884 1.00 88.19 202 SER A CA 1
ATOM 1584 C C . SER A 1 202 ? 5.567 -0.111 7.543 1.00 88.19 202 SER A C 1
ATOM 1586 O O . SER A 1 202 ? 6.708 -0.377 7.156 1.00 88.19 202 SER A O 1
ATOM 1588 N N . GLY A 1 203 ? 4.494 -0.422 6.814 1.00 88.31 203 GLY A N 1
ATOM 1589 C CA . GLY A 1 203 ? 4.576 -1.048 5.493 1.00 88.31 203 GLY A CA 1
ATOM 1590 C C . GLY A 1 203 ? 4.759 -2.563 5.551 1.00 88.31 203 GLY A C 1
ATOM 1591 O O . GLY A 1 203 ? 4.325 -3.206 6.502 1.00 88.31 203 GLY A O 1
ATOM 1592 N N . ARG A 1 204 ? 5.375 -3.141 4.511 1.00 89.69 204 ARG A N 1
ATOM 1593 C CA . ARG A 1 204 ? 5.374 -4.598 4.263 1.00 89.69 204 ARG A CA 1
ATOM 1594 C C . ARG A 1 204 ? 5.893 -5.441 5.430 1.00 89.69 204 ARG A C 1
ATOM 1596 O O . ARG A 1 204 ? 5.355 -6.505 5.693 1.00 89.69 204 ARG A O 1
ATOM 1603 N N . ALA A 1 205 ? 6.891 -4.941 6.159 1.00 92.06 205 ALA A N 1
ATOM 1604 C CA . ALA A 1 205 ? 7.503 -5.653 7.280 1.00 92.06 205 ALA A CA 1
ATOM 1605 C C . ALA A 1 205 ? 6.532 -5.848 8.459 1.00 92.06 205 ALA A C 1
ATOM 1607 O O . ALA A 1 205 ? 6.736 -6.717 9.298 1.00 92.06 205 ALA A O 1
ATOM 1608 N N . LEU A 1 206 ? 5.462 -5.050 8.514 1.00 94.25 206 LEU A N 1
ATOM 1609 C CA . LEU A 1 206 ? 4.432 -5.149 9.538 1.00 94.25 206 LEU A CA 1
ATOM 1610 C C . LEU A 1 206 ? 3.336 -6.166 9.187 1.00 94.25 206 LEU A C 1
ATOM 1612 O O . LEU A 1 206 ? 2.680 -6.676 10.089 1.00 94.25 206 LEU A O 1
ATOM 1616 N N . PHE A 1 207 ? 3.149 -6.483 7.902 1.00 95.81 207 PHE A N 1
ATOM 1617 C CA . PHE A 1 207 ? 2.125 -7.425 7.445 1.00 95.81 207 PHE A CA 1
ATOM 1618 C C . PHE A 1 207 ? 2.180 -8.787 8.159 1.00 95.81 207 PHE A C 1
ATOM 1620 O O . PHE A 1 207 ? 1.160 -9.161 8.752 1.00 95.81 207 PHE A O 1
ATOM 1627 N N . PRO A 1 208 ? 3.329 -9.504 8.203 1.00 96.88 208 PRO A N 1
ATOM 1628 C CA . PRO A 1 208 ? 3.388 -10.811 8.855 1.00 96.88 208 PRO A CA 1
ATOM 1629 C C . PRO A 1 208 ? 3.127 -10.727 10.361 1.00 96.88 208 PRO A C 1
ATOM 1631 O O . PRO A 1 208 ? 2.530 -11.636 10.929 1.00 96.88 208 PRO A O 1
ATOM 1634 N N . LEU A 1 209 ? 3.485 -9.615 11.005 1.00 97.00 209 LEU A N 1
ATOM 1635 C CA . LEU A 1 209 ? 3.220 -9.390 12.423 1.00 97.00 209 LEU A CA 1
ATOM 1636 C C . LEU A 1 209 ? 1.724 -9.167 12.681 1.00 97.00 209 LEU A C 1
ATOM 1638 O O . LEU A 1 209 ? 1.105 -9.893 13.458 1.00 97.00 209 LEU A O 1
ATOM 1642 N N . SER A 1 210 ? 1.114 -8.197 11.997 1.00 96.19 210 SER A N 1
ATOM 1643 C CA . SER A 1 210 ? -0.287 -7.831 12.218 1.00 96.19 210 SER A CA 1
ATOM 1644 C C . SER A 1 210 ? -1.254 -8.948 11.834 1.00 96.19 210 SER A C 1
ATOM 1646 O O . SER A 1 210 ? -2.251 -9.145 12.527 1.00 96.19 210 SER A O 1
ATOM 1648 N N . ILE A 1 211 ? -0.976 -9.715 10.774 1.00 97.62 211 ILE A N 1
ATOM 1649 C CA . ILE A 1 211 ? -1.842 -10.842 10.402 1.00 97.62 211 ILE A CA 1
ATOM 1650 C C . ILE A 1 211 ? -1.726 -12.013 11.392 1.00 97.62 211 ILE A C 1
ATOM 1652 O O . ILE A 1 211 ? -2.723 -12.670 11.683 1.00 97.62 211 ILE A O 1
ATOM 1656 N N . ASN A 1 212 ? -0.549 -12.228 11.994 1.00 98.00 212 ASN A N 1
ATOM 1657 C CA . ASN A 1 212 ? -0.381 -13.233 13.044 1.00 98.00 212 ASN A CA 1
ATOM 1658 C C . ASN A 1 212 ? -1.114 -12.831 14.336 1.00 98.00 212 ASN A C 1
ATOM 1660 O O . ASN A 1 212 ? -1.710 -13.696 14.977 1.00 98.00 212 ASN A O 1
ATOM 1664 N N . VAL A 1 213 ? -1.164 -11.537 14.688 1.00 97.38 213 VAL A N 1
ATOM 1665 C CA . VAL A 1 213 ? -2.043 -11.052 15.775 1.00 97.38 213 VAL A CA 1
ATOM 1666 C C . VAL A 1 213 ? -3.507 -11.335 15.445 1.00 97.38 213 VAL A C 1
ATOM 1668 O O . VAL A 1 213 ? -4.233 -11.857 16.289 1.00 97.38 213 VAL A O 1
ATOM 1671 N N . ALA A 1 214 ? -3.938 -11.030 14.215 1.00 97.94 214 ALA A N 1
ATOM 1672 C CA . ALA A 1 214 ? -5.305 -11.290 13.771 1.00 97.94 214 ALA A CA 1
ATOM 1673 C C . ALA A 1 214 ? -5.676 -12.768 13.946 1.00 97.94 214 ALA A C 1
ATOM 1675 O O . ALA A 1 214 ? -6.745 -13.074 14.473 1.00 97.94 214 ALA A O 1
ATOM 1676 N N . ALA A 1 215 ? -4.782 -13.677 13.548 1.00 98.25 215 ALA A N 1
ATOM 1677 C CA . ALA A 1 215 ? -4.980 -15.114 13.675 1.00 98.25 215 ALA A CA 1
ATOM 1678 C C . ALA A 1 215 ? -5.076 -15.556 15.144 1.00 98.25 215 ALA A C 1
ATOM 1680 O O . ALA A 1 215 ? -5.967 -16.328 15.491 1.00 98.25 215 ALA A O 1
ATOM 1681 N N . VAL A 1 216 ? -4.212 -15.037 16.026 1.00 97.88 216 VAL A N 1
ATOM 1682 C CA . VAL A 1 216 ? -4.268 -15.316 17.474 1.00 97.88 216 VAL A CA 1
ATOM 1683 C C . VAL A 1 216 ? -5.611 -14.892 18.068 1.00 97.88 216 VAL A C 1
ATOM 1685 O O . VAL A 1 216 ? -6.260 -15.698 18.734 1.00 97.88 216 VAL A O 1
ATOM 1688 N N . LEU A 1 217 ? -6.048 -13.659 17.802 1.00 97.94 217 LEU A N 1
ATOM 1689 C CA . LEU A 1 217 ? -7.314 -13.147 18.327 1.00 97.94 217 LEU A CA 1
ATOM 1690 C C . LEU A 1 217 ? -8.510 -13.906 17.742 1.00 97.94 217 LEU A C 1
ATOM 1692 O O . LEU A 1 217 ? -9.413 -14.298 18.473 1.00 97.94 217 LEU A O 1
ATOM 1696 N N . SER A 1 218 ? -8.502 -14.182 16.439 1.00 97.88 218 SER A N 1
ATOM 1697 C CA . SER A 1 218 ? -9.620 -14.872 15.785 1.00 97.88 218 SER A CA 1
ATOM 1698 C C . SER A 1 218 ? -9.774 -16.313 16.265 1.00 97.88 218 SER A C 1
ATOM 1700 O O . SER A 1 218 ? -10.902 -16.774 16.389 1.00 97.88 218 SER A O 1
ATOM 1702 N N . ARG A 1 219 ? -8.676 -17.007 16.607 1.00 98.25 219 ARG A N 1
ATOM 1703 C CA . ARG A 1 219 ? -8.743 -18.320 17.273 1.00 98.25 219 ARG A CA 1
ATOM 1704 C C . ARG A 1 219 ? -9.378 -18.225 18.660 1.00 98.25 219 ARG A C 1
ATOM 1706 O O . ARG A 1 219 ? -10.194 -19.070 19.000 1.00 98.25 219 ARG A O 1
ATOM 1713 N N . ALA A 1 220 ? -9.022 -17.207 19.445 1.00 98.00 220 ALA A N 1
ATOM 1714 C CA . ALA A 1 220 ? -9.554 -17.030 20.796 1.00 98.00 220 ALA A CA 1
ATOM 1715 C C . ALA A 1 220 ? -11.059 -16.705 20.811 1.00 98.00 220 ALA A C 1
ATOM 1717 O O . ALA A 1 220 ? -11.764 -17.118 21.724 1.00 98.00 220 ALA A O 1
ATOM 1718 N N . PHE A 1 221 ? -11.550 -15.998 19.788 1.00 98.00 221 PHE A N 1
ATOM 1719 C CA . PHE A 1 221 ? -12.947 -15.563 19.690 1.00 98.00 221 PHE A CA 1
ATOM 1720 C C . PHE A 1 221 ? -13.769 -16.315 18.637 1.00 98.00 221 PHE A C 1
ATOM 1722 O O . PHE A 1 221 ? -14.876 -15.877 18.325 1.00 98.00 221 PHE A O 1
ATOM 1729 N N . ASP A 1 222 ? -13.257 -17.418 18.080 1.00 97.38 222 ASP A N 1
ATOM 1730 C CA . ASP A 1 222 ? -13.973 -18.240 17.090 1.00 97.38 222 ASP A CA 1
ATOM 1731 C C . ASP A 1 222 ? -14.486 -17.402 15.896 1.00 97.38 222 ASP A C 1
ATOM 1733 O O . ASP A 1 222 ? -15.638 -17.488 15.482 1.00 97.38 222 ASP A O 1
ATOM 1737 N N . GLY A 1 223 ? -13.653 -16.464 15.427 1.00 96.88 223 GLY A N 1
ATOM 1738 C CA . GLY A 1 223 ? -13.964 -15.552 14.318 1.00 96.88 223 GLY A CA 1
ATOM 1739 C C . GLY A 1 223 ? -14.990 -14.448 14.620 1.00 96.88 223 GLY A C 1
ATOM 1740 O O . GLY A 1 223 ? -15.254 -13.608 13.758 1.00 96.88 223 GLY A O 1
ATOM 1741 N N . LYS A 1 224 ? -15.554 -14.402 15.836 1.00 96.69 224 LYS A N 1
ATOM 1742 C CA . LYS A 1 224 ? -16.651 -13.484 16.207 1.00 96.69 224 LYS A CA 1
ATOM 1743 C C . LYS A 1 224 ? -16.191 -12.073 16.547 1.00 96.69 224 LYS A C 1
ATOM 1745 O O . LYS A 1 224 ? -17.015 -11.163 16.540 1.00 96.69 224 LYS A O 1
ATOM 1750 N N . LEU A 1 225 ? -14.912 -11.880 16.876 1.00 97.25 225 LEU A N 1
ATOM 1751 C CA . LEU A 1 225 ? -14.352 -10.556 17.144 1.00 97.25 225 LEU A CA 1
ATOM 1752 C C . LEU A 1 225 ? -14.205 -9.783 15.821 1.00 97.25 225 LEU A C 1
ATOM 1754 O O . LEU A 1 225 ? -13.413 -10.199 14.975 1.00 97.25 225 LEU A O 1
ATOM 1758 N N . PRO A 1 226 ? -14.890 -8.641 15.630 1.00 96.38 226 PRO A N 1
ATOM 1759 C CA . PRO A 1 226 ? -14.699 -7.823 14.439 1.00 96.38 226 PRO A CA 1
ATOM 1760 C C . PRO A 1 226 ? -13.295 -7.211 14.406 1.00 96.38 226 PRO A C 1
ATOM 1762 O O . PRO A 1 226 ? -12.854 -6.580 15.371 1.00 96.38 226 PRO A O 1
ATOM 1765 N N . ILE A 1 227 ? -12.608 -7.355 13.271 1.00 97.06 227 ILE A N 1
ATOM 1766 C CA . ILE A 1 227 ? -11.239 -6.870 13.075 1.00 97.06 227 ILE A CA 1
ATOM 1767 C C . ILE A 1 227 ? -11.200 -5.863 11.924 1.00 97.06 227 ILE A C 1
ATOM 1769 O O . ILE A 1 227 ? -11.471 -6.201 10.773 1.00 97.06 227 ILE A O 1
ATOM 1773 N N . SER A 1 228 ? -10.763 -4.640 12.226 1.00 95.25 228 SER A N 1
ATOM 1774 C CA . SER A 1 228 ? -10.231 -3.703 11.237 1.00 95.25 228 SER A CA 1
ATOM 1775 C C . SER A 1 228 ? -8.721 -3.899 11.098 1.00 95.25 228 SER A C 1
ATOM 1777 O O . SER A 1 228 ? -8.010 -4.045 12.092 1.00 95.25 228 SER A O 1
ATOM 1779 N N . TYR A 1 229 ? -8.206 -3.857 9.870 1.00 95.56 229 TYR A N 1
ATOM 1780 C CA . TYR A 1 229 ? -6.796 -4.130 9.587 1.00 95.56 229 TYR A CA 1
ATOM 1781 C C . TYR A 1 229 ? -6.062 -2.893 9.085 1.00 95.56 229 TYR A C 1
ATOM 1783 O O . TYR A 1 229 ? -6.577 -2.163 8.239 1.00 95.56 229 TYR A O 1
ATOM 1791 N N . SER A 1 230 ? -4.847 -2.656 9.582 1.00 92.56 230 SER A N 1
ATOM 1792 C CA . SER A 1 230 ? -4.016 -1.527 9.149 1.00 92.56 230 SER A CA 1
ATOM 1793 C C . SER A 1 230 ? -2.520 -1.844 9.031 1.00 92.56 230 SER A C 1
ATOM 1795 O O . SER A 1 230 ? -1.729 -0.929 8.793 1.00 92.56 230 SER A O 1
ATOM 1797 N N . GLY A 1 231 ? -2.119 -3.108 9.179 1.00 91.62 231 GLY A N 1
ATOM 1798 C CA . GLY A 1 231 ? -0.714 -3.507 9.230 1.00 91.62 231 GLY A CA 1
ATOM 1799 C C . GLY A 1 231 ? -0.151 -3.930 7.879 1.00 91.62 231 GLY A C 1
ATOM 1800 O O . GLY A 1 231 ? -0.247 -5.088 7.518 1.00 91.62 231 GLY A O 1
ATOM 1801 N N . GLY A 1 232 ? 0.452 -3.022 7.111 1.00 91.25 232 GLY A N 1
ATOM 1802 C CA . GLY A 1 232 ? 1.200 -3.415 5.904 1.00 91.25 232 GLY A CA 1
ATOM 1803 C C . GLY A 1 232 ? 0.365 -3.971 4.738 1.00 91.25 232 GLY A C 1
ATOM 1804 O O . GLY A 1 232 ? 0.923 -4.620 3.858 1.00 91.25 232 GLY A O 1
ATOM 1805 N N . ALA A 1 233 ? -0.946 -3.710 4.703 1.00 93.62 233 ALA A N 1
ATOM 1806 C CA . ALA A 1 233 ? -1.797 -4.056 3.562 1.00 93.62 233 ALA A CA 1
ATOM 1807 C C . ALA A 1 233 ? -1.346 -3.328 2.283 1.00 93.62 233 ALA A C 1
ATOM 1809 O O . ALA A 1 233 ? -0.972 -2.151 2.324 1.00 93.62 233 ALA A O 1
ATOM 1810 N N . SER A 1 234 ? -1.423 -4.009 1.140 1.00 92.44 234 SER A N 1
ATOM 1811 C CA . SER A 1 234 ? -1.088 -3.444 -0.173 1.00 92.44 234 SER A CA 1
ATOM 1812 C C . SER A 1 234 ? -2.003 -3.977 -1.263 1.00 92.44 234 SER A C 1
ATOM 1814 O O . SER A 1 234 ? -2.777 -4.899 -1.020 1.00 92.44 234 SER A O 1
ATOM 1816 N N . GLN A 1 235 ? -1.897 -3.425 -2.473 1.00 91.56 235 GLN A N 1
ATOM 1817 C CA . GLN A 1 235 ? -2.614 -3.961 -3.634 1.00 91.56 235 GLN A CA 1
ATOM 1818 C C . GLN A 1 235 ? -2.355 -5.466 -3.848 1.00 91.56 235 GLN A C 1
ATOM 1820 O O . GLN A 1 235 ? -3.222 -6.153 -4.367 1.00 91.56 235 GLN A O 1
ATOM 1825 N N . LEU A 1 236 ? -1.194 -5.981 -3.424 1.00 91.06 236 LEU A N 1
ATOM 1826 C CA . LEU A 1 236 ? -0.820 -7.388 -3.592 1.00 91.06 236 LEU A CA 1
ATOM 1827 C C . LEU A 1 236 ? -1.449 -8.321 -2.550 1.00 91.06 236 LEU A C 1
ATOM 1829 O O . LEU A 1 236 ? -1.527 -9.512 -2.797 1.00 91.06 236 LEU A O 1
ATOM 1833 N N . THR A 1 237 ? -1.873 -7.795 -1.397 1.00 94.38 237 THR A N 1
ATOM 1834 C CA . THR A 1 237 ? -2.401 -8.596 -0.274 1.00 94.38 237 THR A CA 1
ATOM 1835 C C . THR A 1 237 ? -3.843 -8.247 0.084 1.00 94.38 237 THR A C 1
ATOM 1837 O O . THR A 1 237 ? -4.437 -8.867 0.963 1.00 94.38 237 THR A O 1
ATOM 1840 N N . ILE A 1 238 ? -4.430 -7.237 -0.570 1.00 95.81 238 ILE A N 1
ATOM 1841 C CA . ILE A 1 238 ? -5.768 -6.730 -0.246 1.00 95.81 238 ILE A CA 1
ATOM 1842 C C . ILE A 1 238 ? -6.832 -7.816 -0.369 1.00 95.81 238 ILE A C 1
ATOM 1844 O O . ILE A 1 238 ? -7.702 -7.914 0.496 1.00 95.81 238 ILE A O 1
ATOM 1848 N N . ARG A 1 239 ? -6.728 -8.638 -1.419 1.00 96.06 239 ARG A N 1
ATOM 1849 C CA . ARG A 1 239 ? -7.658 -9.727 -1.674 1.00 96.06 239 ARG A CA 1
ATOM 1850 C C . ARG A 1 239 ? -7.559 -10.776 -0.583 1.00 96.06 239 ARG A C 1
ATOM 1852 O O . ARG A 1 239 ? -8.578 -11.078 0.020 1.00 96.06 239 ARG A O 1
ATOM 1859 N N . ASP A 1 240 ? -6.348 -11.229 -0.267 1.00 96.62 240 ASP A N 1
ATOM 1860 C CA . ASP A 1 240 ? -6.122 -12.242 0.763 1.00 96.62 240 ASP A CA 1
ATOM 1861 C C . ASP A 1 240 ? -6.669 -11.811 2.123 1.00 96.62 240 ASP A C 1
ATOM 1863 O O . ASP A 1 240 ? -7.344 -12.596 2.779 1.00 96.62 240 ASP A O 1
ATOM 1867 N N . ILE A 1 241 ? -6.441 -10.554 2.534 1.00 97.19 241 ILE A N 1
ATOM 1868 C CA . ILE A 1 241 ? -6.988 -10.023 3.793 1.00 97.19 241 ILE A CA 1
ATOM 1869 C C . ILE A 1 241 ? -8.519 -10.001 3.739 1.00 97.19 241 ILE A C 1
ATOM 1871 O O . ILE A 1 241 ? -9.167 -10.499 4.658 1.00 97.19 241 ILE A O 1
ATOM 1875 N N . PHE A 1 242 ? -9.100 -9.412 2.690 1.00 97.12 242 PHE A N 1
ATOM 1876 C CA . PHE A 1 242 ? -10.553 -9.252 2.556 1.00 97.12 242 PHE A CA 1
ATOM 1877 C C . PHE A 1 242 ? -11.282 -10.591 2.607 1.00 97.12 242 PHE A C 1
ATOM 1879 O O . PHE A 1 242 ? -12.308 -10.745 3.269 1.00 97.12 242 PHE A O 1
ATOM 1886 N N . ASP A 1 243 ? -10.687 -11.573 1.956 1.00 97.12 243 ASP A N 1
ATOM 1887 C CA . ASP A 1 243 ? -11.203 -12.912 1.808 1.00 97.12 243 ASP A CA 1
ATOM 1888 C C . ASP A 1 243 ? -11.259 -13.709 3.121 1.00 97.12 243 ASP A C 1
ATOM 1890 O O . ASP A 1 243 ? -12.024 -14.665 3.221 1.00 97.12 243 ASP A O 1
ATOM 1894 N N . THR A 1 244 ? -10.512 -13.289 4.150 1.00 97.75 244 THR A N 1
ATOM 1895 C CA . THR A 1 244 ? -10.658 -13.809 5.524 1.00 97.75 244 THR A CA 1
ATOM 1896 C C . THR A 1 244 ? -11.886 -13.263 6.256 1.00 97.75 244 THR A C 1
ATOM 1898 O O . THR A 1 244 ? -12.137 -13.646 7.390 1.00 97.75 244 THR A O 1
ATOM 1901 N N . GLY A 1 245 ? -12.629 -12.323 5.668 1.00 96.31 245 GLY A N 1
ATOM 1902 C CA . GLY A 1 245 ? -13.745 -11.627 6.314 1.00 96.31 245 GLY A CA 1
ATOM 1903 C C . GLY A 1 245 ? -13.345 -10.347 7.060 1.00 96.31 245 GLY A C 1
ATOM 1904 O O . GLY A 1 245 ? -14.217 -9.537 7.386 1.00 96.31 245 GLY A O 1
ATOM 1905 N N . ILE A 1 246 ? -12.043 -10.106 7.266 1.00 96.44 246 ILE A N 1
ATOM 1906 C CA . ILE A 1 246 ? -11.509 -8.903 7.921 1.00 96.44 246 ILE A CA 1
ATOM 1907 C C . ILE A 1 246 ? -11.898 -7.632 7.152 1.00 96.44 246 ILE A C 1
ATOM 1909 O O . ILE A 1 246 ? -11.551 -7.445 5.985 1.00 96.44 246 ILE A O 1
ATOM 1913 N N . ARG A 1 247 ? -12.573 -6.707 7.843 1.00 91.81 247 ARG A N 1
ATOM 1914 C CA . ARG A 1 247 ? -13.003 -5.412 7.301 1.00 91.81 247 ARG A CA 1
ATOM 1915 C C . ARG A 1 247 ? -13.291 -4.403 8.426 1.00 91.81 247 ARG A C 1
ATOM 1917 O O . ARG A 1 247 ? -13.805 -4.795 9.471 1.00 91.81 247 ARG A O 1
ATOM 1924 N N . PRO A 1 248 ? -13.044 -3.094 8.219 1.00 91.94 248 PRO A N 1
ATOM 1925 C CA . PRO A 1 248 ? -12.438 -2.467 7.040 1.00 91.94 248 PRO A CA 1
ATOM 1926 C C . PRO A 1 248 ? -10.903 -2.580 7.010 1.00 91.94 248 PRO A C 1
ATOM 1928 O O . PRO A 1 248 ? -10.255 -2.687 8.057 1.00 91.94 248 PRO A O 1
ATOM 1931 N N . ILE A 1 249 ? -10.324 -2.481 5.807 1.00 94.31 249 ILE A N 1
ATOM 1932 C CA . ILE A 1 249 ? -8.878 -2.582 5.548 1.00 94.31 249 ILE A CA 1
ATOM 1933 C C . ILE A 1 249 ? -8.309 -1.195 5.222 1.00 94.31 249 ILE A C 1
ATOM 1935 O O . ILE A 1 249 ? -8.795 -0.493 4.340 1.00 94.31 249 ILE A O 1
ATOM 1939 N N . THR A 1 250 ? -7.269 -0.788 5.946 1.00 92.31 250 THR A N 1
ATOM 1940 C CA . THR A 1 250 ? -6.582 0.501 5.791 1.00 92.31 250 THR A CA 1
ATOM 1941 C C . THR A 1 250 ? -5.287 0.312 4.998 1.00 92.31 250 THR A C 1
ATOM 1943 O O . THR A 1 250 ? -4.462 -0.524 5.357 1.00 92.31 250 THR A O 1
ATOM 1946 N N . MET A 1 251 ? -5.077 1.123 3.954 1.00 91.25 251 MET A N 1
ATOM 1947 C CA . MET A 1 251 ? -3.941 0.995 3.019 1.00 91.25 251 MET A CA 1
ATOM 1948 C C . MET A 1 251 ? -3.035 2.238 2.956 1.00 91.25 251 MET A C 1
ATOM 1950 O O . MET A 1 251 ? -2.346 2.451 1.962 1.00 91.25 251 MET A O 1
ATOM 1954 N N . ALA A 1 252 ? -3.023 3.079 3.997 1.00 88.88 252 ALA A N 1
ATOM 1955 C CA . ALA A 1 252 ? -2.348 4.383 3.973 1.00 88.88 252 ALA A CA 1
ATOM 1956 C C . ALA A 1 252 ? -0.886 4.313 3.486 1.00 88.88 252 ALA A C 1
ATOM 1958 O O . ALA A 1 252 ? -0.505 5.059 2.590 1.00 88.88 252 ALA A O 1
ATOM 1959 N N . THR A 1 253 ? -0.085 3.372 4.002 1.00 87.25 253 THR A N 1
ATOM 1960 C CA . THR A 1 253 ? 1.322 3.225 3.594 1.00 87.25 253 THR A CA 1
ATOM 1961 C C . THR A 1 253 ? 1.486 2.862 2.117 1.00 87.25 253 THR A C 1
ATOM 1963 O O . THR A 1 253 ? 2.475 3.261 1.511 1.00 87.25 253 THR A O 1
ATOM 1966 N N . ASP A 1 254 ? 0.555 2.113 1.520 1.00 88.69 254 ASP A N 1
ATOM 1967 C CA . ASP A 1 254 ? 0.630 1.777 0.093 1.00 88.69 254 ASP A CA 1
ATOM 1968 C C . ASP A 1 254 ? 0.178 2.943 -0.794 1.00 88.69 254 ASP A C 1
ATOM 1970 O O . ASP A 1 254 ? 0.773 3.182 -1.842 1.00 88.69 254 ASP A O 1
ATOM 1974 N N . LEU A 1 255 ? -0.809 3.722 -0.339 1.00 90.81 255 LEU A N 1
ATOM 1975 C CA . LEU A 1 255 ? -1.298 4.916 -1.038 1.00 90.81 255 LEU A CA 1
ATOM 1976 C C . LEU A 1 255 ? -0.298 6.081 -1.031 1.00 90.81 255 LEU A C 1
ATOM 1978 O O . LEU A 1 255 ? -0.388 6.953 -1.886 1.00 90.81 255 LEU A O 1
ATOM 1982 N N . LEU A 1 256 ? 0.655 6.108 -0.096 1.00 88.06 256 LEU A N 1
ATOM 1983 C CA . LEU A 1 256 ? 1.737 7.102 -0.074 1.00 88.06 256 LEU A CA 1
ATOM 1984 C C . LEU A 1 256 ? 2.879 6.782 -1.057 1.00 88.06 256 LEU A C 1
ATOM 1986 O O . LEU A 1 256 ? 3.794 7.586 -1.221 1.00 88.06 256 LEU A O 1
ATOM 1990 N N . LYS A 1 257 ? 2.853 5.615 -1.711 1.00 83.56 257 LYS A N 1
ATOM 1991 C CA . LYS A 1 257 ? 3.842 5.219 -2.724 1.00 83.56 257 LYS A CA 1
ATOM 1992 C C . LYS A 1 257 ? 3.417 5.680 -4.127 1.00 83.56 257 LYS A C 1
ATOM 1994 O O . LYS A 1 257 ? 2.237 5.964 -4.351 1.00 83.56 257 LYS A O 1
ATOM 1999 N N . PRO A 1 258 ? 4.331 5.671 -5.117 1.00 78.50 258 PRO A N 1
ATOM 2000 C CA . PRO A 1 258 ? 3.997 5.908 -6.515 1.00 78.50 258 PRO A CA 1
ATOM 2001 C C . PRO A 1 258 ? 2.814 5.046 -6.976 1.00 78.50 258 PRO A C 1
ATOM 2003 O O . PRO A 1 258 ? 2.683 3.870 -6.612 1.00 78.50 258 PRO A O 1
ATOM 2006 N N . GLY A 1 259 ? 1.923 5.662 -7.751 1.00 77.75 259 GLY A N 1
ATOM 2007 C CA . GLY A 1 259 ? 0.585 5.148 -8.063 1.00 77.75 259 GLY A CA 1
ATOM 2008 C C . GLY A 1 259 ? -0.513 5.758 -7.185 1.00 77.75 259 GLY A C 1
ATOM 2009 O O . GLY A 1 259 ? -1.639 5.914 -7.652 1.00 77.75 259 GLY A O 1
ATOM 2010 N N . GLY A 1 260 ? -0.190 6.184 -5.960 1.00 87.19 260 GLY A N 1
ATOM 2011 C CA . GLY A 1 260 ? -1.077 6.994 -5.131 1.00 87.19 260 GLY A CA 1
ATOM 2012 C C . GLY A 1 260 ? -2.471 6.390 -4.943 1.00 87.19 260 GLY A C 1
ATOM 2013 O O . GLY A 1 260 ? -2.649 5.176 -4.817 1.00 87.19 260 GLY A O 1
ATOM 2014 N N . TYR A 1 261 ? -3.486 7.251 -5.016 1.00 90.00 261 TYR A N 1
ATOM 2015 C CA . TYR A 1 261 ? -4.895 6.864 -4.928 1.00 90.00 261 TYR A CA 1
ATOM 2016 C C . TYR A 1 261 ? -5.401 6.013 -6.105 1.00 90.00 261 TYR A C 1
ATOM 2018 O O . TYR A 1 261 ? -6.410 5.327 -5.946 1.00 90.00 261 TYR A O 1
ATOM 2026 N N . LEU A 1 262 ? -4.712 5.977 -7.257 1.00 87.00 262 LEU A N 1
ATOM 2027 C CA . LEU A 1 262 ? -5.130 5.141 -8.397 1.00 87.00 262 LEU A CA 1
ATOM 2028 C C . LEU A 1 262 ? -5.086 3.644 -8.060 1.00 87.00 262 LEU A C 1
ATOM 2030 O O . LEU A 1 262 ? -5.861 2.863 -8.615 1.00 87.00 262 LEU A O 1
ATOM 2034 N N . ARG A 1 263 ? -4.253 3.252 -7.085 1.00 89.50 263 ARG A N 1
ATOM 2035 C CA . ARG A 1 263 ? -4.198 1.885 -6.545 1.00 89.50 263 ARG A CA 1
ATOM 2036 C C . ARG A 1 263 ? -5.550 1.406 -6.028 1.00 89.50 263 ARG A C 1
ATOM 2038 O O . ARG A 1 263 ? -5.868 0.238 -6.207 1.00 89.50 263 ARG A O 1
ATOM 2045 N N . LEU A 1 264 ? -6.380 2.298 -5.475 1.00 91.44 264 LEU A N 1
ATOM 2046 C CA . LEU A 1 264 ? -7.716 1.938 -4.988 1.00 91.44 264 LEU A CA 1
ATOM 2047 C C . LEU A 1 264 ? -8.588 1.345 -6.096 1.00 91.44 264 LEU A C 1
ATOM 2049 O O . LEU A 1 264 ? -9.317 0.395 -5.843 1.00 91.44 264 LEU A O 1
ATOM 2053 N N . SER A 1 265 ? -8.481 1.844 -7.331 1.00 89.25 265 SER A N 1
ATOM 2054 C CA . SER A 1 265 ? -9.251 1.303 -8.461 1.00 89.25 265 SER A CA 1
ATOM 2055 C C . SER A 1 265 ? -8.786 -0.098 -8.857 1.00 89.25 265 SER A C 1
ATOM 2057 O O . SER A 1 265 ? -9.580 -0.911 -9.320 1.00 89.25 265 SER A O 1
ATOM 2059 N N . ALA A 1 266 ? -7.497 -0.399 -8.693 1.00 88.62 266 ALA A N 1
ATOM 2060 C CA . ALA A 1 266 ? -6.989 -1.747 -8.903 1.00 88.62 266 ALA A CA 1
ATOM 2061 C C . ALA A 1 266 ? -7.423 -2.680 -7.766 1.00 88.62 266 ALA A C 1
ATOM 2063 O O . ALA A 1 266 ? -7.998 -3.721 -8.048 1.00 88.62 266 ALA A O 1
ATOM 2064 N N . CYS A 1 267 ? -7.268 -2.262 -6.504 1.00 92.75 267 CYS A N 1
ATOM 2065 C CA . CYS A 1 267 ? -7.770 -3.013 -5.353 1.00 92.75 267 CYS A CA 1
ATOM 2066 C C . CYS A 1 267 ? -9.262 -3.329 -5.492 1.00 92.75 267 CYS A C 1
ATOM 2068 O O . CYS A 1 267 ? -9.668 -4.455 -5.244 1.00 92.75 267 CYS A O 1
ATOM 2070 N N . MET A 1 268 ? -10.079 -2.365 -5.926 1.00 90.50 268 MET A N 1
ATOM 2071 C CA . MET A 1 268 ? -11.507 -2.611 -6.098 1.00 90.50 268 MET A CA 1
ATOM 2072 C C . MET A 1 268 ? -11.801 -3.674 -7.154 1.00 90.50 268 MET A C 1
ATOM 2074 O O . MET A 1 268 ? -12.616 -4.547 -6.887 1.00 90.50 268 MET A O 1
ATOM 2078 N N . ARG A 1 269 ? -11.107 -3.653 -8.298 1.00 90.19 269 ARG A N 1
ATOM 2079 C CA . ARG A 1 269 ? -11.246 -4.697 -9.327 1.00 90.19 269 ARG A CA 1
ATOM 2080 C C . ARG A 1 269 ? -10.854 -6.081 -8.806 1.00 90.19 269 ARG A C 1
ATOM 2082 O O . ARG A 1 269 ? -11.543 -7.049 -9.102 1.00 90.19 269 ARG A O 1
ATOM 2089 N N . GLU A 1 270 ? -9.803 -6.169 -7.988 1.00 90.75 270 GLU A N 1
ATOM 2090 C CA . GLU A 1 270 ? -9.424 -7.431 -7.328 1.00 90.75 270 GLU A CA 1
ATOM 2091 C C . GLU A 1 270 ? -10.521 -7.935 -6.371 1.00 90.75 270 GLU A C 1
ATOM 2093 O O . GLU A 1 270 ? -10.791 -9.136 -6.286 1.00 90.75 270 GLU A O 1
ATOM 2098 N N . LEU A 1 271 ? -11.182 -7.023 -5.649 1.00 92.94 271 LEU A N 1
ATOM 2099 C CA . LEU A 1 271 ? -12.234 -7.368 -4.690 1.00 92.94 271 LEU A CA 1
ATOM 2100 C C . LEU A 1 271 ? -13.599 -7.637 -5.341 1.00 92.94 271 LEU A C 1
ATOM 2102 O O . LEU A 1 271 ? -14.387 -8.387 -4.772 1.00 92.94 271 LEU A O 1
ATOM 2106 N N . GLU A 1 272 ? -13.901 -7.072 -6.513 1.00 89.88 272 GLU A N 1
ATOM 2107 C CA . GLU A 1 272 ? -15.174 -7.287 -7.228 1.00 89.88 272 GLU A CA 1
ATOM 2108 C C . GLU A 1 272 ? -15.439 -8.771 -7.518 1.00 89.88 272 GLU A C 1
ATOM 2110 O O . GLU A 1 272 ? -16.575 -9.224 -7.413 1.00 89.88 272 GLU A O 1
ATOM 2115 N N . GLY A 1 273 ? -14.393 -9.550 -7.804 1.00 87.31 273 GLY A N 1
ATOM 2116 C CA . GLY A 1 273 ? -14.500 -10.996 -8.016 1.00 87.31 273 GLY A CA 1
ATOM 2117 C C . GLY A 1 273 ? -14.524 -11.833 -6.732 1.00 87.31 273 GLY A C 1
ATOM 2118 O O . GLY A 1 273 ? -14.158 -13.007 -6.790 1.00 87.31 273 GLY A O 1
ATOM 2119 N N . SER A 1 274 ? -14.779 -11.246 -5.557 1.00 91.06 274 SER A N 1
ATOM 2120 C CA . SER A 1 274 ? -14.757 -11.971 -4.277 1.00 91.06 274 SER A CA 1
ATOM 2121 C C . SER A 1 274 ? -16.107 -12.546 -3.894 1.00 91.06 274 SER A C 1
ATOM 2123 O O . SER A 1 274 ? -17.131 -11.891 -4.020 1.00 91.06 274 SER A O 1
ATOM 2125 N N . ASP A 1 275 ? -16.108 -13.774 -3.388 1.00 90.31 275 ASP A N 1
ATOM 2126 C CA . ASP A 1 275 ? -17.254 -14.392 -2.725 1.00 90.31 275 ASP A CA 1
ATOM 2127 C C . ASP A 1 275 ? -17.360 -13.973 -1.247 1.00 90.31 275 ASP A C 1
ATOM 2129 O O . ASP A 1 275 ? -18.414 -14.114 -0.625 1.00 90.31 275 ASP A O 1
ATOM 2133 N N . ALA A 1 276 ? -16.308 -13.365 -0.692 1.00 92.31 276 ALA A N 1
ATOM 2134 C CA . ALA A 1 276 ? -16.231 -12.991 0.713 1.00 92.31 276 ALA A CA 1
ATOM 2135 C C . ALA A 1 276 ? -17.080 -11.764 1.092 1.00 92.31 276 ALA A C 1
ATOM 2137 O O . ALA A 1 276 ? -17.210 -11.456 2.279 1.00 92.31 276 ALA A O 1
ATOM 2138 N N . TRP A 1 277 ? -17.707 -11.061 0.138 1.00 89.81 277 TRP A N 1
ATOM 2139 C CA . TRP A 1 277 ? -18.580 -9.912 0.438 1.00 89.81 277 TRP A CA 1
ATOM 2140 C C . TRP A 1 277 ? -19.703 -10.261 1.419 1.00 89.81 277 TRP A C 1
ATOM 2142 O O . TRP A 1 277 ? -20.019 -9.438 2.282 1.00 89.81 277 TRP A O 1
ATOM 2152 N N . GLY A 1 278 ? -20.234 -11.486 1.336 1.00 88.06 278 GLY A N 1
ATOM 2153 C CA . GLY A 1 278 ? -21.298 -11.991 2.205 1.00 88.06 278 GLY A CA 1
ATOM 2154 C C . GLY A 1 278 ? -20.853 -12.457 3.595 1.00 88.06 278 GLY A C 1
ATOM 2155 O O . GLY A 1 278 ? -21.718 -12.762 4.409 1.00 88.06 278 GLY A O 1
ATOM 2156 N N . LEU A 1 279 ? -19.546 -12.517 3.887 1.00 90.88 279 LEU A N 1
ATOM 2157 C CA . LEU A 1 279 ? -19.066 -12.945 5.205 1.00 90.88 279 LEU A CA 1
ATOM 2158 C C . LEU A 1 279 ? -19.436 -11.927 6.289 1.00 90.88 279 LEU A C 1
ATOM 2160 O O . LEU A 1 279 ? -19.173 -10.728 6.152 1.00 90.88 279 LEU A O 1
ATOM 2164 N N . ASP A 1 280 ? -19.989 -12.435 7.388 1.00 90.12 280 ASP A N 1
ATOM 2165 C CA . ASP A 1 280 ? -20.370 -11.673 8.577 1.00 90.12 280 ASP A CA 1
ATOM 2166 C C . ASP A 1 280 ? -19.470 -11.949 9.804 1.00 90.12 280 ASP A C 1
ATOM 2168 O O . ASP A 1 280 ? -19.671 -11.394 10.886 1.00 90.12 280 ASP A O 1
ATOM 2172 N N . HIS A 1 281 ? -18.440 -12.770 9.632 1.00 94.38 281 HIS A N 1
ATOM 2173 C CA . HIS A 1 281 ? -17.438 -13.100 10.640 1.00 94.38 281 HIS A CA 1
ATOM 2174 C C . HIS A 1 281 ? -16.079 -13.334 9.971 1.00 94.38 281 HIS A C 1
ATOM 2176 O O . HIS A 1 281 ? -15.966 -13.344 8.742 1.00 94.38 281 HIS A O 1
ATOM 2182 N N . VAL A 1 282 ? -15.033 -13.481 10.783 1.00 97.62 282 VAL A N 1
ATOM 2183 C CA . VAL A 1 282 ? -13.696 -13.817 10.291 1.00 97.62 282 VAL A CA 1
ATOM 2184 C C . VAL A 1 282 ? -13.592 -15.329 10.089 1.00 97.62 282 VAL A C 1
ATOM 2186 O O . VAL A 1 282 ? -13.781 -16.093 11.034 1.00 97.62 282 VAL A O 1
ATOM 2189 N N . ASP A 1 283 ? -13.238 -15.758 8.879 1.00 98.00 283 ASP A N 1
ATOM 2190 C CA . ASP A 1 283 ? -12.885 -17.145 8.574 1.00 98.00 283 ASP A CA 1
ATOM 2191 C C . ASP A 1 283 ? -11.535 -17.471 9.228 1.00 98.00 283 ASP A C 1
ATOM 2193 O O . ASP A 1 283 ? -10.458 -17.073 8.766 1.00 98.00 283 ASP A O 1
ATOM 2197 N N . VAL A 1 284 ? -11.611 -18.188 10.350 1.00 98.31 284 VAL A N 1
ATOM 2198 C CA . VAL A 1 284 ? -10.453 -18.533 11.175 1.00 98.31 284 VAL A CA 1
ATOM 2199 C C . VAL A 1 284 ? -9.477 -19.418 10.403 1.00 98.31 284 VAL A C 1
ATOM 2201 O O . VAL A 1 284 ? -8.270 -19.201 10.489 1.00 98.31 284 VAL A O 1
ATOM 2204 N N . GLU A 1 285 ? -9.947 -20.398 9.632 1.00 98.25 285 GLU A N 1
ATOM 2205 C CA . GLU A 1 285 ? -9.067 -21.315 8.902 1.00 98.25 285 GLU A CA 1
ATOM 2206 C C . GLU A 1 285 ? -8.285 -20.569 7.818 1.00 98.25 285 GLU A C 1
ATOM 2208 O O . GLU A 1 285 ? -7.057 -20.681 7.726 1.00 98.25 285 GLU A O 1
ATOM 2213 N N . ARG A 1 286 ? -8.984 -19.757 7.022 1.00 98.00 286 ARG A N 1
ATOM 2214 C CA . ARG A 1 286 ? -8.370 -18.969 5.954 1.00 98.00 286 ARG A CA 1
ATOM 2215 C C . ARG A 1 286 ? -7.388 -17.939 6.499 1.00 98.00 286 ARG A C 1
ATOM 2217 O O . ARG A 1 286 ? -6.299 -17.788 5.947 1.00 98.00 286 ARG A O 1
ATOM 2224 N N . LEU A 1 287 ? -7.723 -17.290 7.612 1.00 98.38 287 LEU A N 1
ATOM 2225 C CA . LEU A 1 287 ? -6.822 -16.353 8.275 1.00 98.38 287 LEU A CA 1
ATOM 2226 C C . LEU A 1 287 ? -5.565 -17.033 8.829 1.00 98.38 287 LEU A C 1
ATOM 2228 O O . LEU A 1 287 ? -4.474 -16.477 8.722 1.00 98.38 287 LEU A O 1
ATOM 2232 N N . ASN A 1 288 ? -5.690 -18.232 9.402 1.00 98.56 288 ASN A N 1
ATOM 2233 C CA . ASN A 1 288 ? -4.535 -18.994 9.879 1.00 98.56 288 ASN A CA 1
ATOM 2234 C C . ASN A 1 288 ? -3.594 -19.384 8.734 1.00 98.56 288 ASN A C 1
ATOM 2236 O O . ASN A 1 288 ? -2.380 -19.250 8.889 1.00 98.56 288 ASN A O 1
ATOM 2240 N N . ARG A 1 289 ? -4.142 -19.809 7.587 1.00 98.50 289 ARG A N 1
ATOM 2241 C CA . ARG A 1 289 ? -3.348 -20.080 6.377 1.00 98.50 289 ARG A CA 1
ATOM 2242 C C . ARG A 1 289 ? -2.606 -18.831 5.913 1.00 98.50 289 ARG A C 1
ATOM 2244 O O . ARG A 1 289 ? -1.385 -18.862 5.817 1.00 98.50 289 ARG A O 1
ATOM 2251 N N . LEU A 1 290 ? -3.311 -17.706 5.773 1.00 98.31 290 LEU A N 1
ATOM 2252 C CA . LEU A 1 290 ? -2.690 -16.436 5.392 1.00 98.31 290 LEU A CA 1
ATOM 2253 C C . LEU A 1 290 ? -1.592 -16.003 6.376 1.00 98.31 290 LEU A C 1
ATOM 2255 O O . LEU A 1 290 ? -0.554 -15.492 5.963 1.00 98.31 290 LEU A O 1
ATOM 2259 N N . ALA A 1 291 ? -1.791 -16.216 7.679 1.00 98.19 291 ALA A N 1
ATOM 2260 C CA . ALA A 1 291 ? -0.794 -15.878 8.688 1.00 98.19 291 ALA A CA 1
ATOM 2261 C C . ALA A 1 291 ? 0.466 -16.755 8.629 1.00 98.19 291 ALA A C 1
ATOM 2263 O O . ALA A 1 291 ? 1.555 -16.253 8.918 1.00 98.19 291 ALA A O 1
ATOM 2264 N N . ALA A 1 292 ? 0.332 -18.027 8.243 1.00 98.25 292 ALA A N 1
ATOM 2265 C CA . ALA A 1 292 ? 1.465 -18.910 7.985 1.00 98.25 292 ALA A CA 1
ATOM 2266 C C . ALA A 1 292 ? 2.195 -18.509 6.693 1.00 98.25 292 ALA A C 1
ATOM 2268 O O . ALA A 1 292 ? 3.408 -18.300 6.718 1.00 98.25 292 ALA A O 1
ATOM 2269 N N . ASP A 1 293 ? 1.452 -18.302 5.603 1.00 98.06 293 ASP A N 1
ATOM 2270 C CA . ASP A 1 293 ? 2.001 -17.906 4.300 1.00 98.06 293 ASP A CA 1
ATOM 2271 C C . ASP A 1 293 ? 2.730 -16.558 4.375 1.00 98.06 293 ASP A C 1
ATOM 2273 O O . ASP A 1 293 ? 3.753 -16.350 3.719 1.00 98.06 293 ASP A O 1
ATOM 2277 N N . ALA A 1 294 ? 2.251 -15.641 5.223 1.00 97.19 294 ALA A N 1
ATOM 2278 C CA . ALA A 1 294 ? 2.859 -14.330 5.423 1.00 97.19 294 ALA A CA 1
ATOM 2279 C C . ALA A 1 294 ? 4.321 -14.395 5.887 1.00 97.19 294 ALA A C 1
ATOM 2281 O O . ALA A 1 294 ? 5.061 -13.437 5.670 1.00 97.19 294 ALA A O 1
ATOM 2282 N N . LEU A 1 295 ? 4.759 -15.497 6.499 1.00 97.00 295 LEU A N 1
ATOM 2283 C CA . LEU A 1 295 ? 6.142 -15.661 6.954 1.00 97.00 295 LEU A CA 1
ATOM 2284 C C . LEU A 1 295 ? 7.121 -15.875 5.792 1.00 97.00 295 LEU A C 1
ATOM 2286 O O . LEU A 1 295 ? 8.295 -15.541 5.920 1.00 97.00 295 LEU A O 1
ATOM 2290 N N . THR A 1 296 ? 6.647 -16.401 4.661 1.00 95.81 296 THR A N 1
ATOM 2291 C CA . THR A 1 296 ? 7.503 -16.827 3.541 1.00 95.81 296 THR A CA 1
ATOM 2292 C C . THR A 1 296 ? 7.102 -16.245 2.187 1.00 95.81 296 THR A C 1
ATOM 2294 O O . THR A 1 296 ? 7.841 -16.408 1.219 1.00 95.81 296 THR A O 1
ATOM 2297 N N . MET A 1 297 ? 5.950 -15.576 2.078 1.00 93.94 297 MET A N 1
ATOM 2298 C CA . MET A 1 297 ? 5.501 -14.986 0.814 1.00 93.94 297 MET A CA 1
ATOM 2299 C C . MET A 1 297 ? 6.460 -13.901 0.318 1.00 93.94 297 MET A C 1
ATOM 2301 O O . MET A 1 297 ? 6.986 -13.114 1.101 1.00 93.94 297 MET A O 1
ATOM 2305 N N . GLU A 1 298 ? 6.640 -13.813 -0.999 1.00 90.06 298 GLU A N 1
ATOM 2306 C CA . GLU A 1 298 ? 7.608 -12.906 -1.630 1.00 90.06 298 GLU A CA 1
ATOM 2307 C C . GLU A 1 298 ? 7.460 -11.451 -1.153 1.00 90.06 298 GLU A C 1
ATOM 2309 O O . GLU A 1 298 ? 8.445 -10.814 -0.786 1.00 90.06 298 GLU A O 1
ATOM 2314 N N . TYR A 1 299 ? 6.221 -10.951 -1.065 1.00 89.06 299 TYR A N 1
ATOM 2315 C CA . TYR A 1 299 ? 5.926 -9.575 -0.653 1.00 89.06 299 TYR A CA 1
ATOM 2316 C C . TYR A 1 299 ? 6.469 -9.210 0.738 1.00 89.06 299 TYR A C 1
ATOM 2318 O O . TYR A 1 299 ? 6.814 -8.048 0.980 1.00 89.06 299 TYR A O 1
ATOM 2326 N N . THR A 1 300 ? 6.521 -10.171 1.661 1.00 91.75 300 THR A N 1
ATOM 2327 C CA . THR A 1 300 ? 6.946 -9.935 3.045 1.00 91.75 300 THR A CA 1
ATOM 2328 C C . THR A 1 300 ? 8.441 -10.110 3.237 1.00 91.75 300 THR A C 1
ATOM 2330 O O . THR A 1 300 ? 8.947 -9.709 4.278 1.00 91.75 300 THR A O 1
ATOM 2333 N N . GLN A 1 301 ? 9.175 -10.617 2.245 1.00 92.31 301 GLN A N 1
ATOM 2334 C CA . GLN A 1 301 ? 10.613 -10.817 2.371 1.00 92.31 301 GLN A CA 1
ATOM 2335 C C . GLN A 1 301 ? 11.392 -9.512 2.162 1.00 92.31 301 GLN A C 1
ATOM 2337 O O . GLN A 1 301 ? 11.086 -8.670 1.305 1.00 92.31 301 GLN A O 1
ATOM 2342 N N . LYS A 1 302 ? 12.464 -9.324 2.934 1.00 85.81 302 LYS A N 1
ATOM 2343 C CA . LYS A 1 302 ? 13.419 -8.243 2.697 1.00 85.81 302 LYS A CA 1
ATOM 2344 C C . LYS A 1 302 ? 14.206 -8.533 1.421 1.00 85.81 302 LYS A C 1
ATOM 2346 O O . LYS A 1 302 ? 15.173 -9.284 1.420 1.00 85.81 302 LYS A O 1
ATOM 2351 N N . HIS A 1 303 ? 13.863 -7.834 0.345 1.00 75.56 303 HIS A N 1
ATOM 2352 C CA . HIS A 1 303 ? 14.733 -7.782 -0.829 1.00 75.56 303 HIS A CA 1
ATOM 2353 C C . HIS A 1 303 ? 15.993 -6.954 -0.555 1.00 75.56 303 HIS A C 1
ATOM 2355 O O . HIS A 1 303 ? 15.971 -5.997 0.236 1.00 75.56 303 HIS A O 1
ATOM 2361 N N . TRP A 1 304 ? 17.084 -7.302 -1.235 1.00 66.50 304 TRP A N 1
ATOM 2362 C CA . TRP A 1 304 ? 18.301 -6.498 -1.251 1.00 66.50 304 TRP A CA 1
ATOM 2363 C C . TRP A 1 304 ? 17.989 -5.109 -1.816 1.00 66.50 304 TRP A C 1
ATOM 2365 O O . TRP A 1 304 ? 17.386 -4.989 -2.880 1.00 66.50 304 TRP A O 1
ATOM 2375 N N . LYS A 1 305 ? 18.368 -4.071 -1.067 1.00 64.44 305 LYS A N 1
ATOM 2376 C CA . LYS A 1 305 ? 18.309 -2.677 -1.508 1.00 64.44 305 LYS A CA 1
ATOM 2377 C C . LYS A 1 305 ? 19.759 -2.185 -1.550 1.00 64.44 305 LYS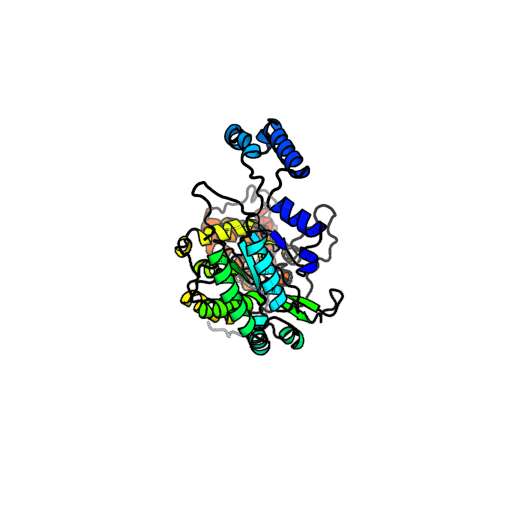 A C 1
ATOM 2379 O O . LYS A 1 305 ? 20.400 -2.277 -0.502 1.00 64.44 305 LYS A O 1
ATOM 2384 N N . PRO A 1 306 ? 20.271 -1.710 -2.697 1.00 62.84 306 PRO A N 1
ATOM 2385 C CA . PRO A 1 306 ? 21.576 -1.067 -2.739 1.00 62.84 306 PRO A CA 1
ATOM 2386 C C . PRO A 1 306 ? 21.580 0.154 -1.818 1.00 62.84 306 PRO A C 1
ATOM 2388 O O . PRO A 1 306 ? 20.582 0.867 -1.717 1.00 62.84 306 PRO A O 1
ATOM 2391 N N . GLU A 1 307 ? 22.701 0.388 -1.140 1.00 64.75 307 GLU A N 1
ATOM 2392 C CA . GLU A 1 307 ? 22.900 1.590 -0.316 1.00 64.75 307 GLU A CA 1
ATOM 2393 C C . GLU A 1 307 ? 23.226 2.829 -1.161 1.00 64.75 307 GLU A C 1
ATOM 2395 O O . GLU A 1 307 ? 23.191 3.951 -0.659 1.00 64.75 307 GLU A O 1
ATOM 2400 N N . GLU A 1 308 ? 23.513 2.634 -2.449 1.00 67.19 308 GLU A N 1
ATOM 2401 C CA . GLU A 1 308 ? 23.803 3.705 -3.392 1.00 67.19 308 GLU A CA 1
ATOM 2402 C C . GLU A 1 308 ? 22.596 4.632 -3.548 1.00 67.19 308 GLU A C 1
ATOM 2404 O O . GLU A 1 308 ? 21.483 4.215 -3.883 1.00 67.19 308 GLU A O 1
ATOM 2409 N N . ARG A 1 309 ? 22.831 5.921 -3.302 1.00 70.56 309 ARG A N 1
ATOM 2410 C CA . ARG A 1 309 ? 21.843 6.964 -3.537 1.00 70.56 309 ARG A CA 1
ATOM 2411 C C . ARG A 1 309 ? 21.829 7.293 -5.023 1.00 70.56 309 ARG A C 1
ATOM 2413 O O . ARG A 1 309 ? 22.861 7.622 -5.599 1.00 70.56 309 ARG A O 1
ATOM 2420 N N . ILE A 1 310 ? 20.651 7.207 -5.631 1.00 75.75 310 ILE A N 1
ATOM 2421 C CA . ILE A 1 310 ? 20.473 7.564 -7.036 1.00 75.75 310 ILE A CA 1
ATOM 2422 C C . ILE A 1 310 ? 20.353 9.078 -7.111 1.00 75.75 310 ILE A C 1
ATOM 2424 O O . ILE A 1 310 ? 19.364 9.657 -6.662 1.00 75.75 310 ILE A O 1
ATOM 2428 N N . GLU A 1 311 ? 21.365 9.708 -7.686 1.00 76.19 311 GLU A N 1
ATOM 2429 C CA . GLU A 1 311 ? 21.396 11.143 -7.926 1.00 76.19 311 GLU A CA 1
ATOM 2430 C C . GLU A 1 311 ? 21.637 11.390 -9.412 1.00 76.19 311 GLU A C 1
ATOM 2432 O O . GLU A 1 311 ? 22.359 10.653 -10.086 1.00 76.19 311 GLU A O 1
ATOM 2437 N N . VAL A 1 312 ? 21.002 12.430 -9.942 1.00 79.12 312 VAL A N 1
ATOM 2438 C CA . VAL A 1 312 ? 21.357 12.961 -11.254 1.00 79.12 312 VAL A CA 1
ATOM 2439 C C . VAL A 1 312 ? 22.382 14.068 -11.059 1.00 79.12 312 VAL A C 1
ATOM 2441 O O . VAL A 1 312 ? 22.262 14.866 -10.138 1.00 79.12 312 VAL A O 1
ATOM 2444 N N . ALA A 1 313 ? 23.398 14.107 -11.919 1.00 78.44 313 ALA A N 1
ATOM 2445 C CA . ALA A 1 313 ? 24.466 15.104 -11.832 1.00 78.44 313 ALA A CA 1
ATOM 2446 C C . ALA A 1 313 ? 24.015 16.525 -12.226 1.00 78.44 313 ALA A C 1
ATOM 2448 O O . ALA A 1 313 ? 24.777 17.473 -12.066 1.00 78.44 313 ALA A O 1
ATOM 2449 N N . GLU A 1 314 ? 22.815 16.663 -12.789 1.00 77.44 314 GLU A N 1
ATOM 2450 C CA . GLU A 1 314 ? 22.282 17.914 -13.323 1.00 77.44 314 GLU A CA 1
ATOM 2451 C C . GLU A 1 314 ? 21.271 18.525 -12.346 1.00 77.44 314 GLU A C 1
ATOM 2453 O O . GLU A 1 314 ? 20.443 17.811 -11.772 1.00 77.44 314 GLU A O 1
ATOM 2458 N N . ASP A 1 315 ? 21.317 19.849 -12.191 1.00 80.31 315 ASP A N 1
ATOM 2459 C CA . ASP A 1 315 ? 20.326 20.587 -11.411 1.00 80.31 315 ASP A CA 1
ATOM 2460 C C . ASP A 1 315 ? 18.940 20.471 -12.056 1.00 80.31 315 ASP A C 1
ATOM 2462 O O . ASP A 1 315 ? 18.769 20.662 -13.264 1.00 80.31 315 ASP A O 1
ATOM 2466 N N . LEU A 1 316 ? 17.927 20.191 -11.235 1.00 77.38 316 LEU A N 1
ATOM 2467 C CA . LEU A 1 316 ? 16.547 20.132 -11.700 1.00 77.38 316 LEU A CA 1
ATOM 2468 C C . LEU A 1 316 ? 15.969 21.550 -11.839 1.00 77.38 316 LEU A C 1
ATOM 2470 O O . LEU A 1 316 ? 16.044 22.341 -10.892 1.00 77.38 316 LEU A O 1
ATOM 2474 N N . PRO A 1 317 ? 15.352 21.894 -12.981 1.00 77.06 317 PRO A N 1
ATOM 2475 C CA . PRO A 1 317 ? 14.708 23.189 -13.159 1.00 77.06 317 PRO A CA 1
ATOM 2476 C C . PRO A 1 317 ? 13.494 23.340 -12.225 1.00 77.06 317 PRO A C 1
ATOM 2478 O O . PRO A 1 317 ? 12.768 22.386 -11.947 1.00 77.06 317 PRO A O 1
ATOM 2481 N N . LEU A 1 318 ? 13.230 24.577 -11.788 1.00 78.69 318 LEU A N 1
ATOM 2482 C CA . LEU A 1 318 ? 12.171 24.927 -10.823 1.00 78.69 318 LEU A CA 1
ATOM 2483 C C . LEU A 1 318 ? 10.768 24.408 -11.190 1.00 78.69 318 LEU A C 1
ATOM 2485 O O . LEU A 1 318 ? 9.972 24.122 -10.298 1.00 78.69 318 LEU A O 1
ATOM 2489 N N . THR A 1 319 ? 10.453 24.316 -12.483 1.00 78.44 319 THR A N 1
ATOM 2490 C CA . THR A 1 319 ? 9.118 23.960 -12.998 1.00 78.44 319 THR A CA 1
ATOM 2491 C C . THR A 1 319 ? 9.058 22.603 -13.696 1.00 78.44 319 THR A C 1
ATOM 2493 O O . THR A 1 319 ? 7.979 22.198 -14.113 1.00 78.44 319 THR A O 1
ATOM 2496 N N . ASP A 1 320 ? 10.189 21.910 -13.836 1.00 65.19 320 ASP A N 1
ATOM 2497 C CA . ASP A 1 320 ? 10.282 20.585 -14.464 1.00 65.19 320 ASP A CA 1
ATOM 2498 C C . ASP A 1 320 ? 11.181 19.690 -13.599 1.00 65.19 320 ASP A C 1
ATOM 2500 O O . ASP A 1 320 ? 12.238 19.203 -13.992 1.00 65.19 320 ASP A O 1
ATOM 2504 N N . CYS A 1 321 ? 10.778 19.560 -12.332 1.00 64.31 321 CYS A N 1
ATOM 2505 C CA . CYS A 1 321 ? 11.559 18.939 -11.266 1.00 64.31 321 CYS A CA 1
ATOM 2506 C C . CYS A 1 321 ? 11.549 17.402 -11.301 1.00 64.31 321 CYS A C 1
ATOM 2508 O O . CYS A 1 321 ? 11.748 16.755 -10.271 1.00 64.31 321 CYS A O 1
ATOM 2510 N N . TYR A 1 322 ? 11.300 16.803 -12.465 1.00 73.00 322 TYR A N 1
ATOM 2511 C CA . TYR A 1 322 ? 11.342 15.361 -12.633 1.00 73.00 322 TYR A CA 1
ATOM 2512 C C . TYR A 1 322 ? 12.231 14.991 -13.816 1.00 73.00 322 TYR A C 1
ATOM 2514 O O . TYR A 1 322 ? 12.071 15.449 -14.939 1.00 73.00 322 TYR A O 1
ATOM 2522 N N . VAL A 1 323 ? 13.170 14.093 -13.554 1.00 80.62 323 VAL A N 1
ATOM 2523 C CA . VAL A 1 323 ? 13.940 13.408 -14.584 1.00 80.62 323 VAL A CA 1
ATOM 2524 C C . VAL A 1 323 ? 13.900 11.928 -14.264 1.00 80.62 323 VAL A C 1
ATOM 2526 O O . VAL A 1 323 ? 13.903 11.537 -13.097 1.00 80.62 323 VAL A O 1
ATOM 2529 N N . ALA A 1 324 ? 13.847 11.085 -15.289 1.00 88.75 324 ALA A N 1
ATOM 2530 C CA . ALA A 1 324 ? 13.991 9.650 -15.112 1.00 88.75 324 ALA A CA 1
ATOM 2531 C C . ALA A 1 324 ? 15.493 9.307 -15.104 1.00 88.75 324 ALA A C 1
ATOM 2533 O O . ALA A 1 324 ? 16.109 9.310 -16.175 1.00 88.75 324 ALA A O 1
ATOM 2534 N N . PRO A 1 325 ? 16.115 8.972 -13.954 1.00 89.69 325 PRO A N 1
ATOM 2535 C CA . PRO A 1 325 ? 17.561 8.748 -13.899 1.00 89.69 325 PRO A CA 1
ATOM 2536 C C . PRO A 1 325 ? 17.984 7.548 -14.755 1.00 89.69 325 PRO A C 1
ATOM 2538 O O . PRO A 1 325 ? 19.079 7.529 -15.308 1.00 89.69 325 PRO A O 1
ATOM 2541 N N . CYS A 1 326 ? 17.080 6.588 -14.978 1.00 92.38 326 CYS A N 1
ATOM 2542 C CA . CYS A 1 326 ? 17.290 5.485 -15.910 1.00 92.38 326 CYS A CA 1
ATOM 2543 C C . CYS A 1 326 ? 17.484 5.954 -17.367 1.00 92.38 326 CYS A C 1
ATOM 2545 O O . CYS A 1 326 ? 18.283 5.356 -18.091 1.00 92.38 326 CYS A O 1
ATOM 2547 N N . VAL A 1 327 ? 16.810 7.033 -17.790 1.00 93.25 327 VAL A N 1
ATOM 2548 C CA . VAL A 1 327 ? 16.990 7.664 -19.110 1.00 93.25 327 VAL A CA 1
ATOM 2549 C C . VAL A 1 327 ? 18.338 8.371 -19.156 1.00 93.25 327 VAL A C 1
ATOM 2551 O O . VAL A 1 327 ? 19.094 8.165 -20.104 1.00 93.25 327 VAL A O 1
ATOM 2554 N N . THR A 1 328 ? 18.682 9.135 -18.116 1.00 90.75 328 THR A N 1
ATOM 2555 C CA . THR A 1 328 ? 19.967 9.842 -18.020 1.00 90.75 328 THR A CA 1
ATOM 2556 C C . THR A 1 328 ? 21.153 8.876 -18.018 1.00 90.75 328 THR A C 1
ATOM 2558 O O . THR A 1 328 ? 22.122 9.112 -18.738 1.00 90.75 328 THR A O 1
ATOM 2561 N N . ALA A 1 329 ? 21.058 7.761 -17.295 1.00 91.38 329 ALA A N 1
ATOM 2562 C CA . ALA A 1 329 ? 22.089 6.729 -17.230 1.00 91.38 329 ALA A CA 1
ATOM 2563 C C . ALA A 1 329 ? 22.207 5.895 -18.518 1.00 91.38 329 ALA A C 1
ATOM 2565 O O . ALA A 1 329 ? 23.226 5.251 -18.763 1.00 91.38 329 ALA A O 1
ATOM 2566 N N . CYS A 1 330 ? 21.175 5.870 -19.366 1.00 93.94 330 CYS A N 1
ATOM 2567 C CA . CYS A 1 330 ? 21.240 5.165 -20.638 1.00 93.94 330 CYS A CA 1
ATOM 2568 C C . CYS A 1 330 ? 22.145 5.924 -21.623 1.00 93.94 330 CYS A C 1
ATOM 2570 O O . CYS A 1 330 ? 21.839 7.052 -22.002 1.00 93.94 330 CYS A O 1
ATOM 2572 N N . ALA A 1 331 ? 23.201 5.276 -22.130 1.00 93.25 331 ALA A N 1
ATOM 2573 C CA . ALA A 1 331 ? 24.135 5.880 -23.092 1.00 93.25 331 ALA A CA 1
ATOM 2574 C C . ALA A 1 331 ? 23.456 6.432 -24.364 1.00 93.25 331 ALA A C 1
ATOM 2576 O O . ALA A 1 331 ? 23.932 7.391 -24.960 1.00 93.25 331 ALA A O 1
ATOM 2577 N N . ILE A 1 332 ? 22.323 5.844 -24.761 1.00 94.00 332 ILE A N 1
ATOM 2578 C CA . ILE A 1 332 ? 21.519 6.266 -25.920 1.00 94.00 332 ILE A CA 1
ATOM 2579 C C . ILE A 1 332 ? 20.211 6.969 -25.522 1.00 94.00 332 ILE A C 1
ATOM 2581 O O . ILE A 1 332 ? 19.330 7.155 -26.358 1.00 94.00 332 ILE A O 1
ATOM 2585 N N . LYS A 1 333 ? 20.066 7.334 -24.238 1.00 93.31 333 LYS A N 1
ATOM 2586 C CA . LYS A 1 333 ? 18.938 8.096 -23.679 1.00 93.31 333 LYS A CA 1
ATOM 2587 C C . LYS A 1 333 ? 17.568 7.548 -24.109 1.00 93.31 333 LYS A C 1
ATOM 2589 O O . LYS A 1 333 ? 16.705 8.315 -24.524 1.00 93.31 333 LYS A O 1
ATOM 2594 N N . GLN A 1 334 ? 17.377 6.226 -24.107 1.00 94.44 334 GLN A N 1
ATOM 2595 C CA . GLN A 1 334 ? 16.082 5.626 -24.467 1.00 94.44 334 GLN A CA 1
ATOM 2596 C C . GLN A 1 334 ? 14.985 6.077 -23.504 1.00 94.44 334 GLN A C 1
ATOM 2598 O O . GLN A 1 334 ? 15.243 6.185 -22.308 1.00 94.44 334 GLN A O 1
ATOM 2603 N N . ASP A 1 335 ? 13.769 6.258 -24.019 1.00 94.81 335 ASP A N 1
ATOM 2604 C CA . ASP A 1 335 ? 12.595 6.600 -23.214 1.00 94.81 335 ASP A CA 1
ATOM 2605 C C . ASP A 1 335 ? 12.057 5.363 -22.478 1.00 94.81 335 ASP A C 1
ATOM 2607 O O . ASP A 1 335 ? 11.107 4.697 -22.893 1.00 94.81 335 ASP A O 1
ATOM 2611 N N . ILE A 1 336 ? 12.777 4.999 -21.416 1.00 95.69 336 ILE A N 1
ATOM 2612 C CA . ILE A 1 336 ? 12.526 3.802 -20.616 1.00 95.69 336 ILE A CA 1
ATOM 2613 C C . ILE A 1 336 ? 11.163 3.824 -19.922 1.00 95.69 336 ILE A C 1
ATOM 2615 O O . ILE A 1 336 ? 10.462 2.816 -20.018 1.00 95.69 336 ILE A O 1
ATOM 2619 N N . PRO A 1 337 ? 10.754 4.914 -19.245 1.00 93.88 337 PRO A N 1
ATOM 2620 C CA . PRO A 1 337 ? 9.439 4.966 -18.618 1.00 93.88 337 PRO A CA 1
ATOM 2621 C C . PRO A 1 337 ? 8.305 4.722 -19.617 1.00 93.88 337 PRO A C 1
ATOM 2623 O O . PRO A 1 337 ? 7.398 3.942 -19.324 1.00 93.88 337 PRO A O 1
ATOM 2626 N N . GLU A 1 338 ? 8.380 5.323 -20.806 1.00 95.31 338 GLU A N 1
ATOM 2627 C CA . GLU A 1 338 ? 7.292 5.254 -21.776 1.00 95.31 338 GLU A CA 1
ATOM 2628 C C . GLU A 1 338 ? 7.161 3.869 -22.420 1.00 95.31 338 GLU A C 1
ATOM 2630 O O . GLU A 1 338 ? 6.055 3.325 -22.467 1.00 95.31 338 GLU A O 1
ATOM 2635 N N . TYR A 1 339 ? 8.256 3.222 -22.846 1.00 96.38 339 TYR A N 1
ATOM 2636 C CA . TYR A 1 339 ? 8.104 1.863 -23.383 1.00 96.38 339 TYR A CA 1
ATOM 2637 C C . TYR A 1 339 ? 7.675 0.868 -22.298 1.00 96.38 339 TYR A C 1
ATOM 2639 O O . TYR A 1 339 ? 6.970 -0.088 -22.607 1.00 96.38 339 TYR A O 1
ATOM 2647 N N . ILE A 1 340 ? 8.043 1.077 -21.026 1.00 95.81 340 ILE A N 1
ATOM 2648 C CA . ILE A 1 340 ? 7.555 0.242 -19.915 1.00 95.81 340 ILE A CA 1
ATOM 2649 C C . ILE A 1 340 ? 6.052 0.445 -19.706 1.00 95.81 340 ILE A C 1
ATOM 2651 O O . ILE A 1 340 ? 5.334 -0.535 -19.498 1.00 95.81 340 ILE A O 1
ATOM 2655 N N . ARG A 1 341 ? 5.555 1.684 -19.810 1.00 94.81 341 ARG A N 1
ATOM 2656 C CA . ARG A 1 341 ? 4.117 1.983 -19.770 1.00 94.81 341 ARG A CA 1
ATOM 2657 C C . ARG A 1 341 ? 3.372 1.252 -20.892 1.00 94.81 341 ARG A C 1
ATOM 2659 O O . ARG A 1 341 ? 2.403 0.551 -20.616 1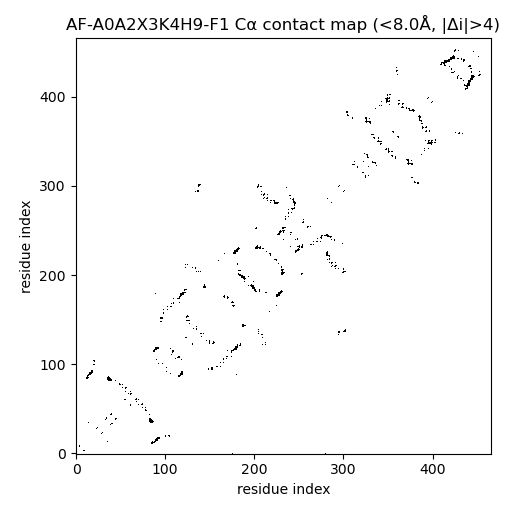.00 94.81 341 ARG A O 1
ATOM 2666 N N . LEU A 1 342 ? 3.868 1.342 -22.130 1.00 97.69 342 LEU A N 1
ATOM 2667 C CA . LEU A 1 342 ? 3.300 0.646 -23.294 1.00 97.69 342 LEU A CA 1
ATOM 2668 C C . LEU A 1 342 ? 3.304 -0.881 -23.121 1.00 97.69 342 LEU A C 1
ATOM 2670 O O . LEU A 1 342 ? 2.317 -1.542 -23.442 1.00 97.69 342 LEU A O 1
ATOM 2674 N N . LEU A 1 343 ? 4.374 -1.449 -22.553 1.00 96.44 343 LEU A N 1
ATOM 2675 C CA . LEU A 1 343 ? 4.433 -2.871 -22.199 1.00 96.44 343 LEU A CA 1
ATOM 2676 C C . LEU A 1 343 ? 3.365 -3.260 -21.168 1.00 96.44 343 LEU A C 1
ATOM 2678 O O . LEU A 1 343 ? 2.759 -4.323 -21.304 1.00 96.44 343 LEU A O 1
ATOM 2682 N N . GLY A 1 344 ? 3.122 -2.406 -20.169 1.00 92.31 344 GLY A N 1
ATOM 2683 C CA . GLY A 1 344 ? 2.058 -2.586 -19.177 1.00 92.31 344 GLY A CA 1
ATOM 2684 C C . GLY A 1 344 ? 0.646 -2.537 -19.774 1.00 92.31 344 GLY A C 1
ATOM 2685 O O . GLY A 1 344 ? -0.261 -3.165 -19.241 1.00 92.31 344 GLY A O 1
ATOM 2686 N N . GLU A 1 345 ? 0.473 -1.853 -20.906 1.00 95.75 345 GLU A N 1
ATOM 2687 C CA . GLU A 1 345 ? -0.771 -1.803 -21.692 1.00 95.75 345 GLU A CA 1
ATOM 2688 C C . GLU A 1 345 ? -0.863 -2.913 -22.753 1.00 95.75 345 GLU A C 1
ATOM 2690 O O . GLU A 1 345 ? -1.777 -2.903 -23.573 1.00 95.75 345 GLU A O 1
ATOM 2695 N N . HIS A 1 346 ? 0.085 -3.858 -22.775 1.00 96.50 346 HIS A N 1
ATOM 2696 C CA . HIS A 1 346 ? 0.208 -4.900 -23.804 1.00 96.50 346 HIS A CA 1
ATOM 2697 C C . HIS A 1 346 ? 0.408 -4.366 -25.237 1.00 96.50 346 HIS A C 1
ATOM 2699 O O . HIS A 1 346 ? 0.237 -5.097 -26.213 1.00 96.50 346 HIS A O 1
ATOM 2705 N N . ARG A 1 347 ? 0.837 -3.109 -25.387 1.00 97.88 347 ARG A N 1
ATOM 2706 C CA . ARG A 1 347 ? 1.114 -2.454 -26.675 1.00 97.88 347 ARG A CA 1
ATOM 2707 C C . ARG A 1 347 ? 2.555 -2.717 -27.114 1.00 97.88 347 ARG A C 1
ATOM 2709 O O . ARG A 1 347 ? 3.383 -1.811 -27.203 1.00 97.88 347 ARG A O 1
ATOM 2716 N N . TYR A 1 348 ? 2.871 -3.991 -27.349 1.00 97.88 348 TYR A N 1
ATOM 2717 C CA . TYR A 1 348 ? 4.243 -4.462 -27.577 1.00 97.88 348 TYR A CA 1
ATOM 2718 C C . TYR A 1 348 ? 4.896 -3.863 -28.829 1.00 97.88 348 TYR A C 1
ATOM 2720 O O . TYR A 1 348 ? 6.059 -3.463 -28.771 1.00 97.88 348 TYR A O 1
ATOM 2728 N N . ALA A 1 349 ? 4.162 -3.759 -29.941 1.00 97.31 349 ALA A N 1
ATOM 2729 C CA . ALA A 1 349 ? 4.681 -3.167 -31.174 1.00 97.31 349 ALA A CA 1
ATOM 2730 C C . ALA A 1 349 ? 4.980 -1.668 -31.025 1.00 97.31 349 ALA A C 1
ATOM 2732 O O . ALA A 1 349 ? 6.020 -1.214 -31.495 1.00 97.31 349 ALA A O 1
ATOM 2733 N N . ASP A 1 350 ? 4.128 -0.922 -30.312 1.00 97.69 350 ASP A N 1
ATOM 2734 C CA . ASP A 1 350 ? 4.345 0.506 -30.037 1.00 97.69 350 ASP A CA 1
ATOM 2735 C C . ASP A 1 350 ? 5.586 0.708 -29.154 1.00 97.69 350 ASP A C 1
ATOM 2737 O O . ASP A 1 350 ? 6.419 1.576 -29.420 1.00 97.69 350 ASP A O 1
ATOM 2741 N N . ALA A 1 351 ? 5.747 -0.130 -28.123 1.00 97.81 351 ALA A N 1
ATOM 2742 C CA . ALA A 1 351 ? 6.931 -0.123 -27.267 1.00 97.81 351 ALA A CA 1
ATOM 2743 C C . ALA A 1 351 ? 8.207 -0.404 -28.076 1.00 97.81 351 ALA A C 1
ATOM 2745 O O . ALA A 1 351 ? 9.225 0.271 -27.905 1.00 97.81 351 ALA A O 1
ATOM 2746 N N . LEU A 1 352 ? 8.150 -1.389 -28.977 1.00 96.69 352 LEU A N 1
ATOM 2747 C CA . LEU A 1 352 ? 9.267 -1.759 -29.836 1.00 96.69 352 LEU A CA 1
ATOM 2748 C C . LEU A 1 352 ? 9.610 -0.654 -30.845 1.00 96.69 352 LEU A C 1
ATOM 2750 O O . LEU A 1 352 ? 10.787 -0.349 -31.039 1.00 96.69 352 LEU A O 1
ATOM 2754 N N . GLU A 1 353 ? 8.607 -0.012 -31.442 1.00 95.38 353 GLU A N 1
ATOM 2755 C CA . GLU A 1 353 ? 8.792 1.136 -32.330 1.00 95.38 353 GLU A CA 1
ATOM 2756 C C . GLU A 1 353 ? 9.471 2.304 -31.604 1.00 95.38 353 GLU A C 1
ATOM 2758 O O . GLU A 1 353 ? 10.452 2.855 -32.113 1.00 95.38 353 GLU A O 1
ATOM 2763 N N . LEU A 1 354 ? 9.029 2.623 -30.382 1.00 96.56 354 LEU A N 1
ATOM 2764 C CA . LEU A 1 354 ? 9.653 3.641 -29.535 1.00 96.56 354 LEU A CA 1
ATOM 2765 C C . LEU A 1 354 ? 11.119 3.305 -29.219 1.00 96.56 354 LEU A C 1
ATOM 2767 O O . LEU A 1 354 ? 11.995 4.165 -29.328 1.00 96.56 354 LEU A O 1
ATOM 2771 N N . ILE A 1 355 ? 11.416 2.045 -28.892 1.00 96.56 355 ILE A N 1
ATOM 2772 C CA . ILE A 1 355 ? 12.788 1.562 -28.684 1.00 96.56 355 ILE A CA 1
ATOM 2773 C C . ILE A 1 355 ? 13.640 1.799 -29.945 1.00 96.56 355 ILE A C 1
ATOM 2775 O O . ILE A 1 355 ? 14.727 2.384 -29.862 1.00 96.56 355 ILE A O 1
ATOM 2779 N N . TYR A 1 356 ? 13.134 1.424 -31.124 1.00 94.69 356 TYR A N 1
ATOM 2780 C CA . TYR A 1 356 ? 13.815 1.604 -32.412 1.00 94.69 356 TYR A CA 1
ATOM 2781 C C . TYR A 1 356 ? 14.062 3.071 -32.795 1.00 94.69 356 TYR A C 1
ATOM 2783 O O . TYR A 1 356 ? 14.885 3.339 -33.682 1.00 94.69 356 TYR A O 1
ATOM 2791 N N . GLN A 1 357 ? 13.418 4.040 -32.129 1.00 93.56 357 GLN A N 1
ATOM 2792 C CA . GLN A 1 357 ? 13.697 5.461 -32.343 1.00 93.56 357 GLN A CA 1
ATOM 2793 C C . GLN A 1 357 ? 15.114 5.850 -31.925 1.00 93.56 357 GLN A C 1
ATOM 2795 O O . GLN A 1 357 ? 15.723 6.661 -32.617 1.00 93.56 357 GLN A O 1
ATOM 2800 N N . ARG A 1 358 ? 15.640 5.262 -30.843 1.00 94.31 358 ARG A N 1
ATOM 2801 C CA . ARG A 1 358 ? 16.975 5.577 -30.294 1.00 94.31 358 ARG A CA 1
ATOM 2802 C C . ARG A 1 358 ? 17.937 4.390 -30.290 1.00 94.31 358 ARG A C 1
ATOM 2804 O O . ARG A 1 358 ? 19.129 4.569 -30.067 1.00 94.31 358 ARG A O 1
ATOM 2811 N N . ASN A 1 359 ? 17.451 3.185 -30.578 1.00 95.44 359 ASN A N 1
ATOM 2812 C CA . ASN A 1 359 ? 18.231 1.957 -30.531 1.00 95.44 359 ASN A CA 1
ATOM 2813 C C . ASN A 1 359 ? 18.097 1.160 -31.830 1.00 95.44 359 ASN A C 1
ATOM 2815 O O . ASN A 1 359 ? 17.080 0.523 -32.073 1.00 95.44 359 ASN A O 1
ATOM 2819 N N . ALA A 1 360 ? 19.142 1.154 -32.654 1.00 93.81 360 ALA A N 1
ATOM 2820 C CA . ALA A 1 360 ? 19.148 0.394 -33.905 1.00 93.81 360 ALA A CA 1
ATOM 2821 C C . ALA A 1 360 ? 19.205 -1.132 -33.694 1.00 93.81 360 ALA A C 1
ATOM 2823 O O . ALA A 1 360 ? 18.873 -1.897 -34.596 1.00 93.81 360 ALA A O 1
ATOM 2824 N N . LEU A 1 361 ? 19.659 -1.586 -32.519 1.00 94.56 361 LEU A N 1
ATOM 2825 C CA . LEU A 1 361 ? 19.999 -2.984 -32.249 1.00 94.56 361 LEU A CA 1
ATOM 2826 C C . LEU A 1 361 ? 19.361 -3.465 -30.927 1.00 94.56 361 LEU A C 1
ATOM 2828 O O . LEU A 1 361 ? 20.072 -3.899 -30.008 1.00 94.56 361 LEU A O 1
ATOM 2832 N N . PRO A 1 362 ? 18.021 -3.403 -30.784 1.00 93.88 362 PRO A N 1
ATOM 2833 C CA . PRO A 1 362 ? 17.349 -3.781 -29.546 1.00 93.88 362 PRO A CA 1
ATOM 2834 C C . PRO A 1 362 ? 17.467 -5.270 -29.234 1.00 93.88 362 PRO A C 1
ATOM 2836 O O . PRO A 1 362 ? 17.573 -5.609 -28.063 1.00 93.88 362 PRO A O 1
ATOM 2839 N N . ALA A 1 363 ? 17.573 -6.134 -30.250 1.00 92.56 363 ALA A N 1
ATOM 2840 C CA . ALA A 1 363 ? 17.895 -7.549 -30.064 1.00 92.56 363 ALA A CA 1
ATOM 2841 C C . ALA A 1 363 ? 19.230 -7.718 -29.330 1.00 92.56 363 ALA A C 1
ATOM 2843 O O . ALA A 1 363 ? 19.282 -8.286 -28.246 1.00 92.56 363 ALA A O 1
ATOM 2844 N N . ILE A 1 364 ? 20.304 -7.116 -29.845 1.00 92.62 364 ILE A N 1
ATOM 2845 C CA . ILE A 1 364 ? 21.634 -7.202 -29.228 1.00 92.62 364 ILE A CA 1
ATOM 2846 C C . ILE A 1 364 ? 21.613 -6.590 -27.823 1.00 92.62 364 ILE A C 1
ATOM 2848 O O . ILE A 1 364 ? 21.990 -7.237 -26.847 1.00 92.62 364 ILE A O 1
ATOM 2852 N N . THR A 1 365 ? 21.128 -5.354 -27.688 1.00 92.81 365 THR A N 1
ATOM 2853 C CA . THR A 1 365 ? 21.099 -4.655 -26.390 1.00 92.81 365 THR A CA 1
ATOM 2854 C C . THR A 1 365 ? 20.065 -5.221 -25.408 1.00 92.81 365 THR A C 1
ATOM 2856 O O . THR A 1 365 ? 20.072 -4.839 -24.238 1.00 92.81 365 THR A O 1
ATOM 2859 N N . GLY A 1 366 ? 19.168 -6.102 -25.846 1.00 91.19 366 GLY A N 1
ATOM 2860 C CA . GLY A 1 366 ? 18.329 -6.922 -24.981 1.00 91.19 366 GLY A CA 1
ATOM 2861 C C . GLY A 1 366 ? 19.140 -8.027 -24.310 1.00 91.19 366 GLY A C 1
ATOM 2862 O O . GLY A 1 366 ? 18.896 -8.333 -23.156 1.00 91.19 366 GLY A O 1
ATOM 2863 N N . HIS A 1 367 ? 20.169 -8.573 -24.961 1.00 90.75 367 HIS A N 1
ATOM 2864 C CA . HIS A 1 367 ? 20.969 -9.669 -24.399 1.00 90.75 367 HIS A CA 1
ATOM 2865 C C . HIS A 1 367 ? 22.249 -9.210 -23.695 1.00 90.75 367 HIS A C 1
ATOM 2867 O O . HIS A 1 367 ? 22.547 -9.697 -22.608 1.00 90.75 367 HIS A O 1
ATOM 2873 N N . ILE A 1 368 ? 23.000 -8.275 -24.284 1.00 91.75 368 ILE A N 1
ATOM 2874 C CA . ILE A 1 368 ? 24.376 -7.978 -23.840 1.00 91.75 368 ILE A CA 1
ATOM 2875 C C . ILE A 1 368 ? 24.553 -6.613 -23.165 1.00 91.75 368 ILE A C 1
ATOM 2877 O O . ILE A 1 368 ? 25.674 -6.251 -22.824 1.00 91.75 368 ILE A O 1
ATOM 2881 N N . CYS A 1 369 ? 23.484 -5.827 -23.005 1.00 93.75 369 CYS A N 1
ATOM 2882 C CA . CYS A 1 369 ? 23.586 -4.521 -22.353 1.00 93.75 369 CYS A CA 1
ATOM 2883 C C . CYS A 1 369 ? 23.991 -4.672 -20.878 1.00 93.75 369 CYS A C 1
ATOM 2885 O O . CYS A 1 369 ? 23.442 -5.496 -20.137 1.00 93.75 369 CYS A O 1
ATOM 2887 N N . ASP A 1 370 ? 24.926 -3.820 -20.473 1.00 91.25 370 ASP A N 1
ATOM 2888 C CA . ASP A 1 370 ? 25.428 -3.615 -19.111 1.00 91.25 370 ASP A CA 1
ATOM 2889 C C . ASP A 1 370 ? 24.434 -2.875 -18.198 1.00 91.25 370 ASP A C 1
ATOM 2891 O O . ASP A 1 370 ? 24.669 -2.750 -17.007 1.00 91.25 370 ASP A O 1
ATOM 2895 N N . HIS A 1 371 ? 23.299 -2.433 -18.754 1.00 90.94 371 HIS A N 1
ATOM 2896 C CA . HIS A 1 371 ? 22.082 -2.037 -18.045 1.00 90.94 371 HIS A CA 1
ATOM 2897 C C . HIS A 1 371 ? 22.274 -0.992 -16.930 1.00 90.94 371 HIS A C 1
ATOM 2899 O O . HIS A 1 371 ? 21.576 -1.037 -15.920 1.00 90.94 371 HIS A O 1
ATOM 2905 N N . GLN A 1 372 ? 23.097 0.036 -17.181 1.00 92.19 372 GLN A N 1
ATOM 2906 C CA . GLN A 1 372 ? 23.287 1.199 -16.287 1.00 92.19 372 GLN A CA 1
ATOM 2907 C C . GLN A 1 372 ? 21.974 1.835 -15.802 1.00 92.19 372 GLN A C 1
ATOM 2909 O O . GLN A 1 372 ? 21.845 2.282 -14.664 1.00 92.19 372 GLN A O 1
ATOM 2914 N N . CYS A 1 373 ? 20.956 1.818 -16.662 1.00 92.75 373 CYS A N 1
ATOM 2915 C CA . CYS A 1 373 ? 19.609 2.274 -16.343 1.00 92.75 373 CYS A CA 1
ATOM 2916 C C . CYS A 1 373 ? 18.941 1.539 -15.164 1.00 92.75 373 CYS A C 1
ATOM 2918 O O . CYS A 1 373 ? 18.117 2.145 -14.484 1.00 92.75 373 CYS A O 1
ATOM 2920 N N . GLN A 1 374 ? 19.276 0.270 -14.905 1.00 91.62 374 GLN A N 1
ATOM 2921 C CA . GLN A 1 374 ? 18.733 -0.492 -13.774 1.00 91.62 374 GLN A CA 1
ATOM 2922 C C . GLN A 1 374 ? 19.367 -0.062 -12.452 1.00 91.62 374 GLN A C 1
ATOM 2924 O O . GLN A 1 374 ? 18.647 0.101 -11.474 1.00 91.62 374 GLN A O 1
ATOM 2929 N N . TYR A 1 375 ? 20.678 0.196 -12.438 1.00 88.19 375 TYR A N 1
ATOM 2930 C CA . TYR A 1 375 ? 21.377 0.717 -11.255 1.00 88.19 375 TYR A CA 1
ATOM 2931 C C . TYR A 1 375 ? 20.902 2.125 -10.865 1.00 88.19 375 TYR A C 1
ATOM 2933 O O . TYR A 1 375 ? 20.989 2.512 -9.710 1.00 88.19 375 TYR A O 1
ATOM 2941 N N . ASN A 1 376 ? 20.309 2.857 -11.812 1.00 89.69 376 ASN A N 1
ATOM 2942 C CA . ASN A 1 376 ? 19.737 4.191 -11.611 1.00 89.69 376 ASN A CA 1
ATOM 2943 C C . ASN A 1 376 ? 18.195 4.178 -11.600 1.00 89.69 376 ASN A C 1
ATOM 2945 O O . ASN A 1 376 ? 17.539 5.176 -11.900 1.00 89.69 376 ASN A O 1
ATOM 2949 N N . CYS A 1 377 ? 17.570 3.034 -11.318 1.00 88.50 377 CYS A N 1
ATOM 2950 C CA . CYS A 1 377 ? 16.116 2.936 -11.277 1.00 88.50 377 CYS A CA 1
ATOM 2951 C C . CYS A 1 377 ? 15.576 3.466 -9.942 1.00 88.50 377 CYS A C 1
ATOM 2953 O O . CYS A 1 377 ? 15.820 2.859 -8.906 1.00 88.50 377 CYS A O 1
ATOM 2955 N N . THR A 1 378 ? 14.751 4.517 -9.961 1.00 85.75 378 THR A N 1
ATOM 2956 C CA . THR A 1 378 ? 14.108 5.084 -8.750 1.00 85.75 378 THR A CA 1
ATOM 2957 C C . THR A 1 378 ? 13.253 4.076 -7.978 1.00 85.75 378 THR A C 1
ATOM 2959 O O . THR A 1 378 ? 12.951 4.268 -6.805 1.00 85.75 378 THR A O 1
ATOM 2962 N N . ARG A 1 379 ? 12.887 2.946 -8.593 1.00 83.62 379 ARG A N 1
ATOM 2963 C CA . ARG A 1 379 ? 12.201 1.852 -7.900 1.00 83.62 379 ARG A CA 1
ATOM 2964 C C . ARG A 1 379 ? 13.053 1.212 -6.789 1.00 83.62 379 ARG A C 1
ATOM 2966 O O . ARG A 1 379 ? 12.490 0.706 -5.817 1.00 83.62 379 ARG A O 1
ATOM 2973 N N . LEU A 1 380 ? 14.382 1.324 -6.872 1.00 80.81 380 LEU A N 1
ATOM 2974 C CA . LEU A 1 380 ? 15.315 0.915 -5.816 1.00 80.81 380 LEU A CA 1
ATOM 2975 C C . LEU A 1 380 ? 15.043 1.619 -4.477 1.00 80.81 380 LEU A C 1
ATOM 2977 O O . LEU A 1 380 ? 15.379 1.078 -3.424 1.00 80.81 380 LEU A O 1
ATOM 2981 N N . ASP A 1 381 ? 14.367 2.773 -4.477 1.00 76.06 381 ASP A N 1
ATOM 2982 C CA . ASP A 1 381 ? 13.947 3.422 -3.236 1.00 76.06 381 ASP A CA 1
ATOM 2983 C C . ASP A 1 381 ? 12.939 2.588 -2.433 1.00 76.06 381 ASP A C 1
ATOM 2985 O O . ASP A 1 381 ? 12.922 2.677 -1.200 1.00 76.06 381 ASP A O 1
ATOM 2989 N N . TYR A 1 382 ? 12.169 1.730 -3.107 1.00 72.75 382 TYR A N 1
ATOM 2990 C CA . TYR A 1 382 ? 11.100 0.918 -2.526 1.00 72.75 382 TYR A CA 1
ATOM 2991 C C . TYR A 1 382 ? 11.486 -0.558 -2.393 1.00 72.75 382 TYR A C 1
ATOM 2993 O O . TYR A 1 382 ? 11.374 -1.133 -1.305 1.00 72.75 382 TYR A O 1
ATOM 3001 N N . ASP A 1 383 ? 11.906 -1.182 -3.494 1.00 73.00 383 ASP A N 1
ATOM 3002 C CA . ASP A 1 383 ? 12.224 -2.607 -3.561 1.00 73.00 383 ASP A CA 1
ATOM 3003 C C . ASP A 1 383 ? 13.464 -2.880 -4.427 1.00 73.00 383 ASP A C 1
ATOM 3005 O O . ASP A 1 383 ? 14.585 -2.756 -3.937 1.00 73.00 383 ASP A O 1
ATOM 3009 N N . SER A 1 384 ? 13.279 -3.269 -5.682 1.00 78.75 384 SER A N 1
ATOM 3010 C CA . SER A 1 384 ? 14.321 -3.649 -6.624 1.00 78.75 384 SER A CA 1
ATOM 3011 C C . SER A 1 384 ? 14.157 -2.880 -7.933 1.00 78.75 384 SER A C 1
ATOM 3013 O O . SER A 1 384 ? 13.091 -2.353 -8.264 1.00 78.75 384 SER A O 1
ATOM 3015 N N . ALA A 1 385 ? 15.240 -2.780 -8.698 1.00 87.75 385 ALA A N 1
ATOM 3016 C CA . ALA A 1 385 ? 15.176 -2.167 -10.013 1.00 87.75 385 ALA A CA 1
ATOM 3017 C C . ALA A 1 385 ? 14.216 -2.950 -10.916 1.00 87.75 385 ALA A C 1
ATOM 3019 O O . ALA A 1 385 ? 14.159 -4.181 -10.880 1.00 87.75 385 ALA A O 1
ATOM 3020 N N . LEU A 1 386 ? 13.509 -2.234 -11.791 1.00 90.19 386 LEU A N 1
ATOM 3021 C CA . LEU A 1 386 ? 12.804 -2.890 -12.886 1.00 90.19 386 LEU A CA 1
ATOM 3022 C C . LEU A 1 386 ? 13.814 -3.651 -13.748 1.00 90.19 386 LEU A C 1
ATOM 3024 O O . LEU A 1 386 ? 14.926 -3.175 -13.988 1.00 90.19 386 LEU A O 1
ATOM 3028 N N . ASN A 1 387 ? 13.413 -4.812 -14.262 1.00 92.44 387 ASN A N 1
ATOM 3029 C CA . ASN A 1 387 ? 14.261 -5.617 -15.134 1.00 92.44 387 ASN A CA 1
ATOM 3030 C C . ASN A 1 387 ? 14.246 -5.066 -16.573 1.00 92.44 387 ASN A C 1
ATOM 3032 O O . ASN A 1 387 ? 13.759 -5.699 -17.507 1.00 92.44 387 ASN A O 1
ATOM 3036 N N . ILE A 1 388 ? 14.717 -3.825 -16.724 1.00 95.31 388 ILE A N 1
ATOM 3037 C CA . ILE A 1 388 ? 14.642 -2.994 -17.933 1.00 95.31 388 ILE A CA 1
ATOM 3038 C C . ILE A 1 388 ? 15.211 -3.727 -19.157 1.00 95.31 388 ILE A C 1
ATOM 3040 O O . ILE A 1 388 ? 14.652 -3.646 -20.253 1.00 95.31 388 ILE A O 1
ATOM 3044 N N . ARG A 1 389 ? 16.307 -4.477 -18.985 1.00 94.62 389 ARG A N 1
ATOM 3045 C CA . ARG A 1 389 ? 16.900 -5.263 -20.070 1.00 94.62 389 ARG A CA 1
ATOM 3046 C C . ARG A 1 389 ? 15.973 -6.388 -20.538 1.00 94.62 389 ARG A C 1
ATOM 3048 O O . ARG A 1 389 ? 15.783 -6.532 -21.743 1.00 94.62 389 ARG A O 1
ATOM 3055 N N . GLU A 1 390 ? 15.385 -7.150 -19.617 1.00 95.31 390 GLU A N 1
ATOM 3056 C CA . GLU A 1 390 ? 14.448 -8.225 -19.971 1.00 95.31 390 GLU A CA 1
ATOM 3057 C C . GLU A 1 390 ? 13.140 -7.667 -20.542 1.00 95.31 390 GLU A C 1
ATOM 3059 O O . GLU A 1 390 ? 12.637 -8.192 -21.528 1.00 95.31 390 GLU A O 1
ATOM 3064 N N . LEU A 1 391 ? 12.636 -6.540 -20.027 1.00 95.81 391 LEU A N 1
ATOM 3065 C CA . LEU A 1 391 ? 11.467 -5.856 -20.595 1.00 95.81 391 LEU A CA 1
ATOM 3066 C C . LEU A 1 391 ? 11.685 -5.469 -22.066 1.00 95.81 391 LEU A C 1
ATOM 3068 O O . LEU A 1 391 ? 10.778 -5.607 -22.884 1.00 95.81 391 LEU A O 1
ATOM 3072 N N . LYS A 1 392 ? 12.906 -5.065 -22.436 1.00 94.94 392 LYS A N 1
ATOM 3073 C CA . LYS A 1 392 ? 13.272 -4.816 -23.838 1.00 94.94 392 LYS A CA 1
ATOM 3074 C C . LYS A 1 392 ? 13.235 -6.090 -24.689 1.00 94.94 392 LYS A C 1
ATOM 3076 O O . LYS A 1 392 ? 12.802 -6.026 -25.837 1.00 94.94 392 LYS A O 1
ATOM 3081 N N . LYS A 1 393 ? 13.664 -7.238 -24.147 1.00 94.50 393 LYS A N 1
ATOM 3082 C CA . LYS A 1 393 ? 13.526 -8.528 -24.846 1.00 94.50 393 LYS A CA 1
ATOM 3083 C C . LYS A 1 393 ? 12.060 -8.877 -25.051 1.00 94.50 393 LYS A C 1
ATOM 3085 O O . LYS A 1 393 ? 11.683 -9.198 -26.167 1.00 94.50 393 LYS A O 1
ATOM 3090 N N . VAL A 1 394 ? 11.230 -8.707 -24.022 1.00 96.38 394 VAL A N 1
ATOM 3091 C CA . VAL A 1 394 ? 9.781 -8.941 -24.110 1.00 96.38 394 VAL A CA 1
ATOM 3092 C C . VAL A 1 394 ? 9.139 -8.054 -25.181 1.00 96.38 394 VAL A C 1
ATOM 3094 O O . VAL A 1 394 ? 8.315 -8.543 -25.951 1.00 96.38 394 VAL A O 1
ATOM 3097 N N . ALA A 1 395 ? 9.529 -6.776 -25.272 1.00 96.81 395 ALA A N 1
ATOM 3098 C CA . ALA A 1 395 ? 9.060 -5.873 -26.328 1.00 96.81 395 ALA A CA 1
ATOM 3099 C C . ALA A 1 395 ? 9.396 -6.407 -27.726 1.00 96.81 395 ALA A C 1
ATOM 3101 O O . ALA A 1 395 ? 8.540 -6.411 -28.608 1.00 96.81 395 ALA A O 1
ATOM 3102 N N . LEU A 1 396 ? 10.628 -6.888 -27.917 1.00 95.44 396 LEU A N 1
ATOM 3103 C CA . LEU A 1 396 ? 11.056 -7.486 -29.176 1.00 95.44 396 LEU A CA 1
ATOM 3104 C C . LEU A 1 396 ? 10.291 -8.782 -29.463 1.00 95.44 396 LEU A C 1
ATOM 3106 O O . LEU A 1 396 ? 9.649 -8.881 -30.497 1.00 95.44 396 LEU A O 1
ATOM 3110 N N . GLU A 1 397 ? 10.319 -9.752 -28.553 1.00 95.69 397 GLU A N 1
ATOM 3111 C CA . GLU A 1 397 ? 9.728 -11.082 -28.743 1.00 95.69 397 GLU A CA 1
ATOM 3112 C C . GLU A 1 397 ? 8.228 -11.024 -29.035 1.00 95.69 397 GLU A C 1
ATOM 3114 O O . GLU A 1 397 ? 7.752 -11.708 -29.937 1.00 95.69 397 GLU A O 1
ATOM 3119 N N . LYS A 1 398 ? 7.481 -10.185 -28.308 1.00 97.19 398 LYS A N 1
ATOM 3120 C CA . LYS A 1 398 ? 6.025 -10.074 -28.472 1.00 97.19 398 LYS A CA 1
ATOM 3121 C C . LYS A 1 398 ? 5.604 -9.070 -29.544 1.00 97.19 398 LYS A C 1
ATOM 3123 O O . LYS A 1 398 ? 4.515 -9.199 -30.089 1.00 97.19 398 LYS A O 1
ATOM 3128 N N . GLY A 1 399 ? 6.427 -8.058 -29.822 1.00 96.62 399 GLY A N 1
ATOM 3129 C CA . GLY A 1 399 ? 6.098 -6.971 -30.749 1.00 96.62 399 GLY A CA 1
ATOM 3130 C C . GLY A 1 399 ? 6.640 -7.148 -32.168 1.00 96.62 399 GLY A C 1
ATOM 3131 O O . GLY A 1 399 ? 6.216 -6.418 -33.060 1.00 96.62 399 GLY A O 1
ATOM 3132 N N . TRP A 1 400 ? 7.573 -8.078 -32.407 1.00 95.56 400 TRP A N 1
ATOM 3133 C CA . TRP A 1 400 ? 8.326 -8.154 -33.666 1.00 95.56 400 TRP A CA 1
ATOM 3134 C C . TRP A 1 400 ? 7.463 -8.377 -34.906 1.00 95.56 400 TRP A C 1
ATOM 3136 O O . TRP A 1 400 ? 7.668 -7.710 -35.922 1.00 95.56 400 TRP A O 1
ATOM 3146 N N . ASP A 1 401 ? 6.515 -9.311 -34.850 1.00 96.44 401 ASP A N 1
ATOM 3147 C CA . ASP A 1 401 ? 5.702 -9.650 -36.020 1.00 96.44 401 ASP A CA 1
ATOM 3148 C C . ASP A 1 401 ? 4.798 -8.494 -36.438 1.00 96.44 401 ASP A C 1
ATOM 3150 O O . ASP A 1 401 ? 4.772 -8.125 -37.612 1.00 96.44 401 ASP A O 1
ATOM 3154 N N . GLU A 1 402 ? 4.140 -7.860 -35.472 1.00 96.75 402 GLU A N 1
ATOM 3155 C CA . GLU A 1 402 ? 3.310 -6.685 -35.710 1.00 96.75 402 GLU A CA 1
ATOM 3156 C C . GLU A 1 402 ? 4.147 -5.466 -36.135 1.00 96.75 402 GLU A C 1
ATOM 3158 O O . GLU A 1 402 ? 3.795 -4.776 -37.092 1.00 96.75 402 GLU A O 1
ATOM 3163 N N . TYR A 1 403 ? 5.305 -5.234 -35.510 1.00 94.69 403 TYR A N 1
ATOM 3164 C CA . TYR A 1 403 ? 6.227 -4.171 -35.917 1.00 94.69 403 TYR A CA 1
ATOM 3165 C C . TYR A 1 403 ? 6.683 -4.334 -37.374 1.00 94.69 403 TYR A C 1
ATOM 3167 O O . TYR A 1 403 ? 6.653 -3.368 -38.133 1.00 94.69 403 TYR A O 1
ATOM 3175 N N . LYS A 1 404 ? 7.045 -5.552 -37.806 1.00 93.81 404 LYS A N 1
ATOM 3176 C CA . LYS A 1 404 ? 7.412 -5.829 -39.209 1.00 93.81 404 LYS A CA 1
ATOM 3177 C C . LYS A 1 404 ? 6.273 -5.530 -40.179 1.00 93.81 404 LYS A C 1
ATOM 3179 O O . LYS A 1 404 ? 6.538 -5.021 -41.261 1.00 93.81 404 LYS A O 1
ATOM 3184 N N . GLN A 1 405 ? 5.032 -5.853 -39.814 1.00 94.50 405 GLN A N 1
ATOM 3185 C CA . GLN A 1 405 ? 3.864 -5.580 -40.659 1.00 94.50 405 GLN A CA 1
ATOM 3186 C C . GLN A 1 405 ? 3.608 -4.077 -40.816 1.00 94.50 405 GLN A C 1
ATOM 3188 O O . GLN A 1 405 ? 3.199 -3.629 -41.883 1.00 94.50 405 GLN A O 1
ATOM 3193 N N . ARG A 1 406 ? 3.876 -3.298 -39.763 1.00 91.94 406 ARG A N 1
ATOM 3194 C CA . ARG A 1 406 ? 3.755 -1.831 -39.761 1.00 91.94 406 ARG A CA 1
ATOM 3195 C C . ARG A 1 406 ? 4.953 -1.129 -40.401 1.00 91.94 406 ARG A C 1
ATOM 3197 O O . ARG A 1 406 ? 4.860 0.046 -40.774 1.00 91.94 406 ARG A O 1
ATOM 3204 N N . TRP A 1 407 ? 6.085 -1.826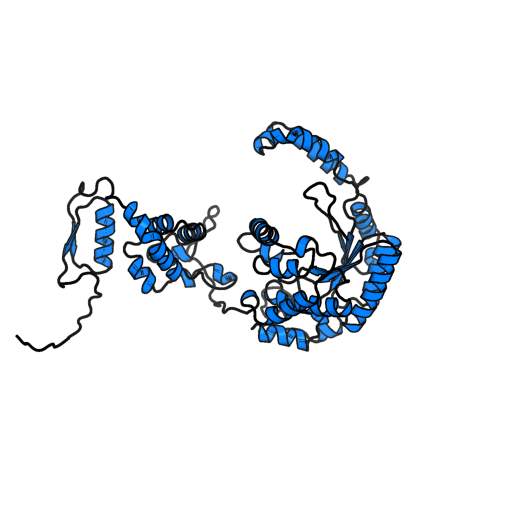 -40.500 1.00 85.88 407 TRP A N 1
ATOM 3205 C CA . TRP A 1 407 ? 7.320 -1.249 -40.995 1.00 85.88 407 TRP A CA 1
ATOM 3206 C C . TRP A 1 407 ? 7.162 -0.807 -42.445 1.00 85.88 407 TRP A C 1
ATOM 3208 O O . TRP A 1 407 ? 6.783 -1.570 -43.332 1.00 85.88 407 TRP A O 1
ATOM 3218 N N . HIS A 1 408 ? 7.523 0.444 -42.690 1.00 82.94 408 HIS A N 1
ATOM 3219 C CA . HIS A 1 408 ? 7.587 1.015 -44.017 1.00 82.94 408 HIS A CA 1
ATOM 3220 C C . HIS A 1 408 ? 8.876 1.815 -44.155 1.00 82.94 408 HIS A C 1
ATOM 3222 O O . HIS A 1 408 ? 9.420 2.364 -43.192 1.00 82.94 408 HIS A O 1
ATOM 3228 N N . LYS A 1 409 ? 9.379 1.881 -45.388 1.00 79.94 409 LYS A N 1
ATOM 3229 C CA . LYS A 1 409 ? 10.536 2.706 -45.721 1.00 79.94 409 LYS A CA 1
ATOM 3230 C C . LYS A 1 409 ? 10.219 4.172 -45.360 1.00 79.94 409 LYS A C 1
ATOM 3232 O O . LYS A 1 409 ? 9.206 4.683 -45.840 1.00 79.94 409 LYS A O 1
ATOM 3237 N N . PRO A 1 410 ? 11.056 4.861 -44.558 1.00 77.50 410 PRO A N 1
ATOM 3238 C CA . PRO A 1 410 ? 10.805 6.249 -44.176 1.00 77.50 410 PRO A CA 1
ATOM 3239 C C . PRO A 1 410 ? 10.634 7.164 -45.391 1.00 77.50 410 PRO A C 1
ATOM 3241 O O . PRO A 1 410 ? 11.338 7.014 -46.399 1.00 77.50 410 PRO A O 1
ATOM 3244 N N . ALA A 1 411 ? 9.716 8.126 -45.291 1.00 73.00 411 ALA A N 1
ATOM 3245 C CA . ALA A 1 411 ? 9.472 9.101 -46.348 1.00 73.00 411 ALA A CA 1
ATOM 3246 C C . ALA A 1 411 ? 10.765 9.865 -46.695 1.00 73.00 411 ALA A C 1
ATOM 3248 O O . ALA A 1 411 ? 11.485 10.328 -45.814 1.00 73.00 411 ALA A O 1
ATOM 3249 N N . GLY A 1 412 ? 11.082 9.969 -47.989 1.00 73.31 412 GLY A N 1
ATOM 3250 C CA . GLY A 1 412 ? 12.329 10.584 -48.458 1.00 73.31 412 GLY A CA 1
ATOM 3251 C C . GLY A 1 412 ? 13.571 9.686 -48.367 1.00 73.31 412 GLY A C 1
ATOM 3252 O O . GLY A 1 412 ? 14.674 10.147 -48.639 1.00 73.31 412 GLY A O 1
ATOM 3253 N N . SER A 1 413 ? 13.448 8.400 -48.028 1.00 75.69 413 SER A N 1
ATOM 3254 C CA . SER A 1 413 ? 14.601 7.493 -48.039 1.00 75.69 413 SER A CA 1
ATOM 3255 C C . SER A 1 413 ? 15.167 7.290 -49.454 1.00 75.69 413 SER A C 1
ATOM 3257 O O . SER A 1 413 ? 14.514 6.739 -50.345 1.00 75.69 413 SER A O 1
ATOM 3259 N N . GLY A 1 414 ? 16.406 7.749 -49.645 1.00 77.62 414 GLY A N 1
ATOM 3260 C CA . GLY A 1 414 ? 17.108 7.812 -50.924 1.00 77.62 414 GLY A CA 1
ATOM 3261 C C . GLY A 1 414 ? 17.126 9.201 -51.574 1.00 77.62 414 GLY A C 1
ATOM 3262 O O . GLY A 1 414 ? 17.730 9.346 -52.630 1.00 77.62 414 GLY A O 1
ATOM 3263 N N . SER A 1 415 ? 16.486 10.213 -50.973 1.00 85.12 415 SER A N 1
ATOM 3264 C CA . SER A 1 415 ? 16.441 11.579 -51.521 1.00 85.12 415 SER A CA 1
ATOM 3265 C C . SER A 1 415 ? 17.692 12.409 -51.223 1.00 85.12 415 SER A C 1
ATOM 3267 O O . SER A 1 415 ? 17.869 13.481 -51.798 1.00 85.12 415 SER A O 1
ATOM 3269 N N . ARG A 1 416 ? 18.553 11.937 -50.313 1.00 91.25 416 ARG A N 1
ATOM 3270 C CA . ARG A 1 416 ? 19.795 12.615 -49.915 1.00 91.25 416 ARG A CA 1
ATOM 3271 C C . ARG A 1 416 ? 21.025 11.990 -50.572 1.00 91.25 416 ARG A C 1
ATOM 3273 O O . ARG A 1 416 ? 20.951 10.934 -51.193 1.00 91.25 416 ARG A O 1
ATOM 3280 N N . HIS A 1 417 ? 22.179 12.635 -50.400 1.00 93.69 417 HIS A N 1
ATOM 3281 C CA . HIS A 1 417 ? 23.452 12.127 -50.910 1.00 93.69 417 HIS A CA 1
ATOM 3282 C C . HIS A 1 417 ? 23.791 10.734 -50.350 1.00 93.69 417 HIS A C 1
ATOM 3284 O O . HIS A 1 417 ? 23.539 10.486 -49.164 1.00 93.69 417 HIS A O 1
ATOM 3290 N N . PRO A 1 418 ? 24.368 9.837 -51.172 1.00 95.19 418 PRO A N 1
ATOM 3291 C CA . PRO A 1 418 ? 24.766 8.507 -50.729 1.00 95.19 418 PRO A CA 1
ATOM 3292 C C . PRO A 1 418 ? 25.878 8.573 -49.677 1.00 95.19 418 PRO A C 1
ATOM 3294 O O . PRO A 1 418 ? 26.743 9.448 -49.729 1.00 95.19 418 PRO A O 1
ATOM 3297 N N . VAL A 1 419 ? 25.861 7.631 -48.732 1.00 96.75 419 VAL A N 1
ATOM 3298 C CA . VAL A 1 419 ? 26.847 7.527 -47.648 1.00 96.75 419 VAL A CA 1
ATOM 3299 C C . VAL A 1 419 ? 27.451 6.125 -47.620 1.00 96.75 419 VAL A C 1
ATOM 3301 O O . VAL A 1 419 ? 26.736 5.123 -47.640 1.00 96.75 419 VAL A O 1
ATOM 3304 N N . ALA A 1 420 ? 28.778 6.061 -47.539 1.00 96.69 420 ALA A N 1
ATOM 3305 C CA . ALA A 1 420 ? 29.524 4.834 -47.296 1.00 96.69 420 ALA A CA 1
ATOM 3306 C C . ALA A 1 420 ? 29.857 4.713 -45.801 1.00 96.69 420 ALA A C 1
ATOM 3308 O O . ALA A 1 420 ? 30.396 5.649 -45.211 1.00 96.69 420 ALA A O 1
ATOM 3309 N N . VAL A 1 421 ? 29.564 3.562 -45.195 1.00 96.50 421 VAL A N 1
ATOM 3310 C CA . VAL A 1 421 ? 29.939 3.235 -43.810 1.00 96.50 421 VAL A CA 1
ATOM 3311 C C . VAL A 1 421 ? 30.930 2.076 -43.839 1.00 96.50 421 VAL A C 1
ATOM 3313 O O . VAL A 1 421 ? 30.634 1.025 -44.401 1.00 96.50 421 VAL A O 1
ATOM 3316 N N . ILE A 1 422 ? 32.112 2.263 -43.250 1.00 95.75 422 ILE A N 1
ATOM 3317 C CA . ILE A 1 422 ? 33.169 1.244 -43.204 1.00 95.75 422 ILE A CA 1
ATOM 3318 C C . ILE A 1 422 ? 33.068 0.479 -41.877 1.00 95.75 422 ILE A C 1
ATOM 3320 O O . ILE A 1 422 ? 33.190 1.069 -40.805 1.00 95.75 422 ILE A O 1
ATOM 3324 N N . GLY A 1 423 ? 32.862 -0.835 -41.965 1.00 93.12 423 GLY A N 1
ATOM 3325 C CA . GLY A 1 423 ? 32.642 -1.769 -40.861 1.00 93.12 423 GLY A CA 1
ATOM 3326 C C . GLY A 1 423 ? 31.156 -2.017 -40.577 1.00 93.12 423 GLY A C 1
ATOM 3327 O O . GLY A 1 423 ? 30.394 -1.086 -40.334 1.00 93.12 423 GLY A O 1
ATOM 3328 N N . ALA A 1 424 ? 30.745 -3.285 -40.534 1.00 92.50 424 ALA A N 1
ATOM 3329 C CA . ALA A 1 424 ? 29.389 -3.740 -40.213 1.00 92.50 424 ALA A CA 1
ATOM 3330 C C . ALA A 1 424 ? 29.275 -4.306 -38.784 1.00 92.50 424 ALA A C 1
ATOM 3332 O O . ALA A 1 424 ? 28.466 -5.195 -38.506 1.00 92.50 424 ALA A O 1
ATOM 3333 N N . GLY A 1 425 ? 30.083 -3.789 -37.855 1.00 92.19 425 GLY A N 1
ATOM 3334 C CA . GLY A 1 425 ? 29.892 -3.988 -36.415 1.00 92.19 425 GLY A CA 1
ATOM 3335 C C . GLY A 1 425 ? 28.732 -3.144 -35.854 1.00 92.19 425 GLY A C 1
ATOM 3336 O O . GLY A 1 425 ? 28.106 -2.383 -36.595 1.00 92.19 425 GLY A O 1
ATOM 3337 N N . PRO A 1 426 ? 28.453 -3.203 -34.536 1.00 92.12 426 PRO A N 1
ATOM 3338 C CA . PRO A 1 426 ? 27.334 -2.478 -33.924 1.00 92.12 426 PRO A CA 1
ATOM 3339 C C . PRO A 1 426 ? 27.317 -0.970 -34.213 1.00 92.12 426 PRO A C 1
ATOM 3341 O O . PRO A 1 426 ? 26.258 -0.415 -34.491 1.00 92.12 426 PRO A O 1
ATOM 3344 N N . ALA A 1 427 ? 28.485 -0.319 -34.203 1.00 93.19 427 ALA A N 1
ATOM 3345 C CA . ALA A 1 427 ? 28.602 1.105 -34.512 1.00 93.19 427 ALA A CA 1
ATOM 3346 C C . ALA A 1 427 ? 28.209 1.418 -35.966 1.00 93.19 427 ALA A C 1
ATOM 3348 O O . ALA A 1 427 ? 27.423 2.330 -36.206 1.00 93.19 427 ALA A O 1
ATOM 3349 N N . GLY A 1 428 ? 28.706 0.634 -36.929 1.00 95.06 428 GLY A N 1
ATOM 3350 C CA . GLY A 1 428 ? 28.407 0.830 -38.348 1.00 95.06 428 GLY A CA 1
ATOM 3351 C C . GLY A 1 428 ? 26.964 0.485 -38.711 1.00 95.06 428 GLY A C 1
ATOM 3352 O O . GLY A 1 428 ? 26.319 1.242 -39.431 1.00 95.06 428 GLY A O 1
ATOM 3353 N N . LEU A 1 429 ? 26.413 -0.592 -38.141 1.00 94.56 429 LEU A N 1
ATOM 3354 C CA . LEU A 1 429 ? 24.996 -0.938 -38.294 1.00 94.56 429 LEU A CA 1
ATOM 3355 C C . LEU A 1 429 ? 24.085 0.152 -37.714 1.00 94.56 429 LEU A C 1
ATOM 3357 O O . LEU A 1 429 ? 23.109 0.533 -38.356 1.00 94.56 429 LEU A O 1
ATOM 3361 N N . ALA A 1 430 ? 24.415 0.693 -36.536 1.00 94.81 430 ALA A N 1
ATOM 3362 C CA . ALA A 1 430 ? 23.651 1.784 -35.938 1.00 94.81 430 ALA A CA 1
ATOM 3363 C C . ALA A 1 430 ? 23.736 3.071 -36.771 1.00 94.81 430 ALA A C 1
ATOM 3365 O O . ALA A 1 430 ? 22.703 3.671 -37.072 1.00 94.81 430 ALA A O 1
ATOM 3366 N N . ALA A 1 431 ? 24.941 3.465 -37.194 1.00 95.62 431 ALA A N 1
ATOM 3367 C CA . ALA A 1 431 ? 25.139 4.625 -38.057 1.00 95.62 431 ALA A CA 1
ATOM 3368 C C . ALA A 1 431 ? 24.361 4.475 -39.371 1.00 95.62 431 ALA A C 1
ATOM 3370 O O . ALA A 1 431 ? 23.604 5.369 -39.748 1.00 95.62 431 ALA A O 1
ATOM 3371 N N . GLY A 1 432 ? 24.481 3.320 -40.031 1.00 94.31 432 GLY A N 1
ATOM 3372 C CA . GLY A 1 432 ? 23.776 3.041 -41.275 1.00 94.31 432 GLY A CA 1
ATOM 3373 C C . GLY A 1 432 ? 22.258 3.048 -41.115 1.00 94.31 432 GLY A C 1
ATOM 3374 O O . GLY A 1 432 ? 21.568 3.650 -41.933 1.00 94.31 432 GLY A O 1
ATOM 3375 N N . TYR A 1 433 ? 21.735 2.472 -40.030 1.00 92.69 433 TYR A N 1
ATOM 3376 C CA . TYR A 1 433 ? 20.307 2.495 -39.713 1.00 92.69 433 TYR A CA 1
ATOM 3377 C C . TYR A 1 433 ? 19.765 3.926 -39.573 1.00 92.69 433 TYR A C 1
ATOM 3379 O O . TYR A 1 433 ? 18.778 4.279 -40.223 1.00 92.69 433 TYR A O 1
ATOM 3387 N N . PHE A 1 434 ? 20.409 4.776 -38.767 1.00 93.62 434 PHE A N 1
ATOM 3388 C CA . PHE A 1 434 ? 19.931 6.147 -38.557 1.00 93.62 434 PHE A CA 1
ATOM 3389 C C . PHE A 1 434 ? 20.119 7.038 -39.790 1.00 93.62 434 PHE A C 1
ATOM 3391 O O . PHE A 1 434 ? 19.226 7.825 -40.102 1.00 93.62 434 PHE A O 1
ATOM 3398 N N . LEU A 1 435 ? 21.211 6.877 -40.544 1.00 93.81 435 LEU A N 1
ATOM 3399 C CA . LEU A 1 435 ? 21.422 7.584 -41.814 1.00 93.81 435 LEU A CA 1
ATOM 3400 C C . LEU A 1 435 ? 20.381 7.187 -42.871 1.00 93.81 435 LEU A C 1
ATOM 3402 O O . LEU A 1 435 ? 19.829 8.059 -43.547 1.00 93.81 435 LEU A O 1
ATOM 3406 N N . ALA A 1 436 ? 20.057 5.895 -42.973 1.00 91.06 436 ALA A N 1
ATOM 3407 C CA . ALA A 1 436 ? 19.015 5.405 -43.872 1.00 91.06 436 ALA A CA 1
ATOM 3408 C C . ALA A 1 436 ? 17.633 5.961 -43.498 1.00 91.06 436 ALA A C 1
ATOM 3410 O O . ALA A 1 436 ? 16.875 6.375 -44.382 1.00 91.06 436 ALA A O 1
ATOM 3411 N N . ARG A 1 437 ? 17.327 6.042 -42.193 1.00 89.62 437 ARG A N 1
ATOM 3412 C CA . ARG A 1 437 ? 16.105 6.687 -41.683 1.00 89.62 437 ARG A CA 1
ATOM 3413 C C . ARG A 1 437 ? 16.063 8.190 -41.939 1.00 89.62 437 ARG A C 1
ATOM 3415 O O . ARG A 1 437 ? 14.985 8.718 -42.185 1.00 89.62 437 ARG A O 1
ATOM 3422 N N . ALA A 1 438 ? 17.211 8.862 -41.925 1.00 90.62 438 ALA A N 1
ATOM 3423 C CA . ALA A 1 438 ? 17.325 10.289 -42.217 1.00 90.62 438 ALA A CA 1
ATOM 3424 C C . ALA A 1 438 ? 17.226 10.632 -43.718 1.00 90.62 438 ALA A C 1
ATOM 3426 O O . ALA A 1 438 ? 17.172 11.811 -44.069 1.00 90.62 438 ALA A O 1
ATOM 3427 N N . GLY A 1 439 ? 17.205 9.634 -44.609 1.00 92.44 439 GLY A N 1
ATOM 3428 C CA . GLY A 1 439 ? 16.996 9.843 -46.043 1.00 92.44 439 GLY A CA 1
ATOM 3429 C C . GLY A 1 439 ? 18.167 9.448 -46.945 1.00 92.44 439 GLY A C 1
ATOM 3430 O O . GLY A 1 439 ? 18.050 9.554 -48.165 1.00 92.44 439 GLY A O 1
ATOM 3431 N N . HIS A 1 440 ? 19.295 9.009 -46.387 1.00 93.38 440 HIS A N 1
ATOM 3432 C CA . HIS A 1 440 ? 20.497 8.702 -47.164 1.00 93.38 440 HIS A CA 1
ATOM 3433 C C . HIS A 1 440 ? 20.450 7.280 -47.753 1.00 93.38 440 HIS A C 1
ATOM 3435 O O . HIS A 1 440 ? 20.141 6.334 -47.027 1.00 93.38 440 HIS A O 1
ATOM 3441 N N . PRO A 1 441 ? 20.799 7.078 -49.036 1.00 92.69 441 PRO A N 1
ATOM 3442 C CA . PRO A 1 441 ? 21.203 5.765 -49.529 1.00 92.69 441 PRO A CA 1
ATOM 3443 C C . PRO A 1 441 ? 22.509 5.349 -48.836 1.00 92.69 441 PRO A C 1
ATOM 3445 O O . PRO A 1 441 ? 23.538 5.993 -49.032 1.00 92.69 441 PRO A O 1
ATOM 3448 N N . VAL A 1 442 ? 22.482 4.298 -48.015 1.00 93.12 442 VAL A N 1
ATOM 3449 C CA . VAL A 1 442 ? 23.661 3.845 -47.260 1.00 93.12 442 VAL A CA 1
ATOM 3450 C C . VAL A 1 442 ? 24.204 2.544 -47.837 1.00 93.12 442 VAL A C 1
ATOM 3452 O O . VAL A 1 442 ? 23.454 1.590 -48.021 1.00 93.12 442 VAL A O 1
ATOM 3455 N N . THR A 1 443 ? 25.516 2.491 -48.067 1.00 94.69 443 THR A N 1
ATOM 3456 C CA . THR A 1 443 ? 26.243 1.249 -48.373 1.00 94.69 443 THR A CA 1
ATOM 3457 C C . THR A 1 443 ? 27.200 0.932 -47.230 1.00 94.69 443 THR A C 1
ATOM 3459 O O . THR A 1 443 ? 28.025 1.772 -46.867 1.00 94.69 443 THR A O 1
ATOM 3462 N N . LEU A 1 444 ? 27.085 -0.265 -46.650 1.00 93.81 444 LEU A N 1
ATOM 3463 C CA . LEU A 1 444 ? 28.015 -0.757 -45.635 1.00 93.81 444 LEU A CA 1
ATOM 3464 C C . LEU A 1 444 ? 29.099 -1.604 -46.305 1.00 93.81 444 LEU A C 1
ATOM 3466 O O . LEU A 1 444 ? 28.788 -2.509 -47.075 1.00 93.81 444 LEU A O 1
ATOM 3470 N N . PHE A 1 445 ? 30.357 -1.329 -45.978 1.00 94.00 445 PHE A N 1
ATOM 3471 C CA . PHE A 1 445 ? 31.516 -2.087 -46.439 1.00 94.00 445 PHE A CA 1
ATOM 3472 C C . PHE A 1 445 ? 32.103 -2.861 -45.263 1.00 94.00 445 PHE A C 1
ATOM 3474 O O . PHE A 1 445 ? 32.573 -2.254 -44.305 1.00 94.00 445 PHE A O 1
ATOM 3481 N N . GLU A 1 446 ? 32.084 -4.188 -45.324 1.00 93.25 446 GLU A N 1
ATOM 3482 C CA . GLU A 1 446 ? 32.652 -5.072 -44.303 1.00 93.25 446 GLU A CA 1
ATOM 3483 C C . GLU A 1 446 ? 33.775 -5.908 -44.916 1.00 93.25 446 GLU A C 1
ATOM 3485 O O . GLU A 1 446 ? 33.697 -6.313 -46.074 1.00 93.25 446 GLU A O 1
ATOM 3490 N N . ARG A 1 447 ? 34.839 -6.129 -44.141 1.00 90.94 447 ARG A N 1
ATOM 3491 C CA . ARG A 1 447 ? 35.970 -6.959 -44.552 1.00 90.94 447 ARG A CA 1
ATOM 3492 C C . ARG A 1 447 ? 35.623 -8.442 -44.455 1.00 90.94 447 ARG A C 1
ATOM 3494 O O . ARG A 1 447 ? 36.028 -9.222 -45.309 1.00 90.94 447 ARG A O 1
ATOM 3501 N N . GLU A 1 448 ? 34.938 -8.829 -43.383 1.00 88.81 448 GLU A N 1
ATOM 3502 C CA . GLU A 1 448 ? 34.566 -10.215 -43.111 1.00 88.81 448 GLU A CA 1
ATOM 3503 C C . GLU A 1 448 ? 33.359 -10.671 -43.945 1.00 88.81 448 GLU A C 1
ATOM 3505 O O . GLU A 1 448 ? 32.515 -9.879 -44.356 1.00 88.81 448 GLU A O 1
ATOM 3510 N N . ALA A 1 449 ? 33.213 -11.987 -44.126 1.00 84.69 449 ALA A N 1
ATOM 3511 C CA . ALA A 1 449 ? 32.064 -12.556 -44.839 1.00 84.69 449 ALA A CA 1
ATOM 3512 C C . ALA A 1 449 ? 30.721 -12.365 -44.101 1.00 84.69 449 ALA A C 1
ATOM 3514 O O . ALA A 1 449 ? 29.661 -12.452 -44.713 1.00 84.69 449 ALA A O 1
ATOM 3515 N N . ASN A 1 450 ? 30.756 -12.120 -42.785 1.00 82.00 450 ASN A N 1
ATOM 3516 C CA . ASN A 1 450 ? 29.572 -11.999 -41.935 1.00 82.00 450 ASN A CA 1
ATOM 3517 C C . ASN A 1 450 ? 29.555 -10.655 -41.196 1.00 82.00 450 ASN A C 1
ATOM 3519 O O . ASN A 1 450 ? 30.542 -10.273 -40.566 1.00 82.00 450 ASN A O 1
ATOM 3523 N N . CYS A 1 451 ? 28.400 -9.988 -41.194 1.00 78.38 451 CYS A N 1
ATOM 3524 C CA . CYS A 1 451 ? 28.171 -8.757 -40.433 1.00 78.38 451 CYS A CA 1
ATOM 3525 C C . CYS A 1 451 ? 28.022 -9.027 -38.919 1.00 78.38 451 CYS A C 1
ATOM 3527 O O . CYS A 1 451 ? 27.680 -10.131 -38.498 1.00 78.38 451 CYS A O 1
ATOM 3529 N N . GLY A 1 452 ? 28.216 -7.996 -38.089 1.00 67.69 452 GLY A N 1
ATOM 3530 C CA . GLY A 1 452 ? 27.833 -8.000 -36.669 1.00 67.69 452 GLY A CA 1
ATOM 3531 C C . GLY A 1 452 ? 28.884 -8.484 -35.661 1.00 67.69 452 GLY A C 1
ATOM 3532 O O . GLY A 1 452 ? 28.583 -8.536 -34.467 1.00 67.69 452 GLY A O 1
ATOM 3533 N N . ARG A 1 453 ? 30.115 -8.814 -36.078 1.00 61.28 453 ARG A N 1
ATOM 3534 C CA . ARG A 1 453 ? 31.177 -9.256 -35.150 1.00 61.28 453 ARG A CA 1
ATOM 3535 C C . ARG A 1 453 ? 31.841 -8.090 -34.401 1.00 61.28 453 ARG A C 1
ATOM 3537 O O . ARG A 1 453 ? 32.025 -7.002 -34.942 1.00 61.28 453 ARG A O 1
ATOM 3544 N N . ARG A 1 454 ? 32.255 -8.341 -33.150 1.00 52.28 454 ARG A N 1
ATOM 3545 C CA . ARG A 1 454 ? 33.288 -7.544 -32.463 1.00 52.28 454 ARG A CA 1
ATOM 3546 C C . ARG A 1 454 ? 34.634 -7.928 -33.079 1.00 52.28 454 ARG A C 1
ATOM 3548 O O . ARG A 1 454 ? 34.888 -9.114 -33.267 1.00 52.28 454 ARG A O 1
ATOM 3555 N N . GLY A 1 455 ? 35.457 -6.945 -33.433 1.00 47.81 455 GLY A N 1
ATOM 3556 C CA . GLY A 1 455 ? 36.771 -7.169 -34.034 1.00 47.81 455 GLY A CA 1
ATOM 3557 C C . GLY A 1 455 ? 37.747 -7.817 -33.054 1.00 47.81 455 GLY A C 1
ATOM 3558 O O . GLY A 1 455 ? 38.608 -7.139 -32.512 1.00 47.81 455 GLY A O 1
ATOM 3559 N N . GLU A 1 456 ? 37.626 -9.121 -32.829 1.00 39.97 456 GLU A N 1
ATOM 3560 C CA . GLU A 1 456 ? 38.665 -9.925 -32.198 1.00 39.97 456 GLU A CA 1
ATOM 3561 C C . GLU A 1 456 ? 39.436 -10.660 -33.290 1.00 39.97 456 GLU A C 1
ATOM 3563 O O . GLU A 1 456 ? 38.887 -11.458 -34.052 1.00 39.97 456 GLU A O 1
ATOM 3568 N N . LYS A 1 457 ? 40.741 -10.378 -33.359 1.00 39.81 457 LYS A N 1
ATOM 3569 C CA . LYS A 1 457 ? 41.715 -11.242 -34.021 1.00 39.81 457 LYS A CA 1
ATOM 3570 C C . LYS A 1 457 ? 41.742 -12.581 -33.275 1.00 39.81 457 LYS A C 1
ATOM 3572 O O . LYS A 1 457 ? 42.606 -12.798 -32.434 1.00 39.81 457 LYS A O 1
ATOM 3577 N N . TYR A 1 458 ? 40.820 -13.486 -33.580 1.00 33.25 458 TYR A N 1
ATOM 3578 C CA . TYR A 1 458 ? 41.040 -14.895 -33.288 1.00 33.25 458 TYR A CA 1
ATOM 3579 C C . TYR A 1 458 ? 42.016 -15.427 -34.335 1.00 33.25 458 TYR A C 1
ATOM 3581 O O . TYR A 1 458 ? 41.665 -15.633 -35.495 1.00 33.25 458 TYR A O 1
ATOM 3589 N N . HIS A 1 459 ? 43.269 -15.626 -33.925 1.00 37.12 459 HIS A N 1
ATOM 3590 C CA . HIS A 1 459 ? 44.149 -16.580 -34.584 1.00 37.12 459 HIS A CA 1
ATOM 3591 C C . HIS A 1 459 ? 43.522 -17.971 -34.440 1.00 37.12 459 HIS A C 1
ATOM 3593 O O . HIS A 1 459 ? 43.802 -18.691 -33.489 1.00 37.12 459 HIS A O 1
ATOM 3599 N N . SER A 1 460 ? 42.657 -18.353 -35.377 1.00 32.03 460 SER A N 1
ATOM 3600 C CA . SER A 1 460 ? 42.400 -19.762 -35.643 1.00 32.03 460 SER A CA 1
ATOM 3601 C C . SER A 1 460 ? 43.303 -20.172 -36.797 1.00 32.03 460 SER A C 1
ATOM 3603 O O . SER A 1 460 ? 42.983 -19.969 -37.968 1.00 32.03 460 SER A O 1
ATOM 3605 N N . SER A 1 461 ? 44.463 -20.724 -36.457 1.00 39.31 461 SER A N 1
ATOM 3606 C CA . SER A 1 461 ? 45.167 -21.645 -37.337 1.00 39.31 461 SER A CA 1
ATOM 3607 C C . SER 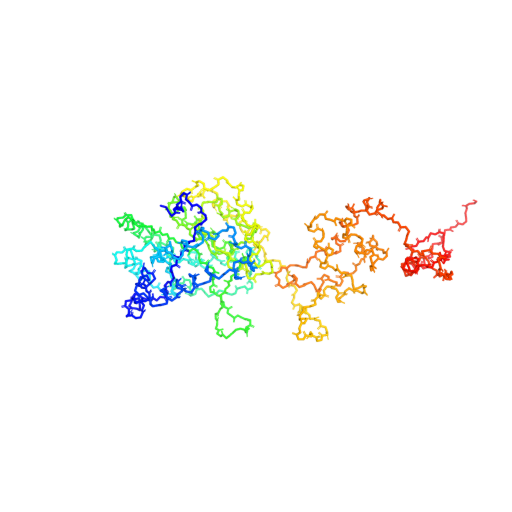A 1 461 ? 44.216 -22.798 -37.661 1.00 39.31 461 SER A C 1
ATOM 3609 O O . SER A 1 461 ? 44.001 -23.675 -36.826 1.00 39.31 461 SER A O 1
ATOM 3611 N N . VAL A 1 462 ? 43.621 -22.777 -38.850 1.00 30.48 462 VAL A N 1
ATOM 3612 C CA . VAL A 1 462 ? 43.017 -23.965 -39.452 1.00 30.48 462 VAL A CA 1
ATOM 3613 C C . VAL A 1 462 ? 43.904 -24.330 -40.642 1.00 30.48 462 VAL A C 1
ATOM 3615 O O . VAL A 1 462 ? 44.162 -23.463 -41.480 1.00 30.48 462 VAL A O 1
ATOM 3618 N N . PRO A 1 463 ? 44.452 -25.555 -40.686 1.00 36.03 463 PRO A N 1
ATOM 3619 C CA . PRO A 1 463 ? 45.334 -25.980 -41.756 1.00 36.03 463 PRO A CA 1
ATOM 3620 C C . PRO A 1 463 ? 44.556 -26.147 -43.064 1.00 36.03 463 PRO A C 1
ATOM 3622 O O . PRO A 1 463 ? 43.388 -26.530 -43.077 1.00 36.03 463 PRO A O 1
ATOM 3625 N N . ASN A 1 464 ? 45.254 -25.860 -44.159 1.00 32.72 464 ASN A N 1
ATOM 3626 C CA . ASN A 1 464 ? 44.845 -26.139 -45.529 1.00 32.72 464 ASN A CA 1
ATOM 3627 C C . ASN A 1 464 ? 44.420 -27.610 -45.698 1.00 32.72 464 ASN A C 1
ATOM 3629 O O . ASN A 1 464 ? 45.237 -28.505 -45.487 1.00 32.72 464 ASN A O 1
ATOM 3633 N N . SER A 1 465 ? 43.190 -27.834 -46.160 1.00 29.33 465 SER A N 1
ATOM 3634 C CA . SER A 1 465 ? 42.755 -29.018 -46.922 1.00 29.33 465 SER A CA 1
ATOM 3635 C C . SER A 1 465 ? 41.328 -28.747 -47.415 1.00 29.33 465 SER A C 1
ATOM 3637 O O . SER A 1 465 ? 40.458 -28.520 -46.580 1.00 29.33 465 SER A O 1
ATOM 3639 N N . GLY A 1 466 ? 40.978 -28.723 -48.694 1.00 30.14 466 GLY A N 1
ATOM 3640 C CA . GLY A 1 466 ? 41.670 -28.862 -49.972 1.00 30.14 466 GLY A CA 1
ATOM 3641 C C . GLY A 1 466 ? 40.705 -28.379 -51.057 1.00 30.14 466 GLY A C 1
ATOM 3642 O O . GLY A 1 466 ? 39.508 -28.194 -50.725 1.00 30.14 466 GLY A O 1
#

Radius of gyration: 30.92 Å; Cα contacts (8 Å, |Δi|>4): 684; chains: 1; bounding box: 77×57×85 Å